Protein AF-0000000075462195 (afdb_homodimer)

Nearest PDB structures (foldseek):
  6z0c-assembly4_D  TM=3.743E-01  e=4.964E+00  Escherichia coli
  6z0c-assembly1_A  TM=3.167E-01  e=3.888E+00  Escherichia coli
  6z0c-assembly4_D  TM=3.744E-01  e=5.227E+00  Escherichia coli
  6z0c-assembly1_A  TM=3.168E-01  e=4.300E+00  Escherichia coli

pLDDT: mean 90.91, std 9.32, range [40.72, 98.69]

Sequence (386 aa):
MGKLLFECPVDMAYFCFFLIHVPVTLLIDIQALYPRSFTPRFIAKLPEIYVRMSQDPLIGGAMGYFGISGDYVWFKTFLILELCFQLPVFFIAMHGLLRDSKNIHVLLLVYAASTATTTLPCLAVVLGTPTTSPETISANLISVTSAQRWLLLVSYLPFFLIPFAMAIDMALRLADLVDTGIRAEADKVILRQMGKLLFECPVDMAYFCFFLIHVPVTLLIDIQALYPRSFTPRFIAKLPEIYVRMSQDPLIGGAMGYFGISGDYVWFKTFLILELCFQLPVFFIAMHGLLRDSKNIHVLLLVYAASTATTTLPCLAVVLGTPTTSPETISANLISVTSAQRWLLLVSYLPFFLIPFAMAIDMALRLADLVDTGIRAEADKVILRQ

Structure (mmCIF, N/CA/C/O backbone):
data_AF-0000000075462195-model_v1
#
loop_
_entity.id
_entity.type
_entity.pdbx_description
1 polymer 'EXPERA domain-containing protein'
#
loop_
_atom_site.group_PDB
_atom_site.id
_atom_site.type_symbol
_atom_site.label_atom_id
_atom_site.label_alt_id
_atom_site.label_comp_id
_atom_site.label_asym_id
_atom_site.label_entity_id
_atom_site.label_seq_id
_atom_site.pdbx_PDB_ins_code
_atom_site.Cartn_x
_atom_site.Cartn_y
_atom_site.Cartn_z
_atom_site.occupancy
_atom_site.B_iso_or_equiv
_atom_site.auth_seq_id
_atom_site.auth_comp_id
_atom_site.auth_asym_id
_atom_site.auth_atom_id
_atom_site.pdbx_PDB_model_num
ATOM 1 N N . MET A 1 1 ? 23.25 25 7.031 1 40.72 1 MET A N 1
ATOM 2 C CA . MET A 1 1 ? 22.016 24.359 6.566 1 40.72 1 MET A CA 1
ATOM 3 C C . MET A 1 1 ? 22 22.875 6.914 1 40.72 1 MET A C 1
ATOM 5 O O . MET A 1 1 ? 21 22.359 7.391 1 40.72 1 MET A O 1
ATOM 9 N N . GLY A 1 2 ? 23.312 22.156 6.703 1 49.56 2 GLY A N 1
ATOM 10 C CA . GLY A 1 2 ? 23.656 20.797 7.059 1 49.56 2 GLY A CA 1
ATOM 11 C C . GLY A 1 2 ? 23.641 20.547 8.555 1 49.56 2 GLY A C 1
ATOM 12 O O . GLY A 1 2 ? 23.422 19.422 9.008 1 49.56 2 GLY A O 1
ATOM 13 N N . LYS A 1 3 ? 23.781 21.547 9.148 1 56.09 3 LYS A N 1
ATOM 14 C CA . LYS A 1 3 ? 23.906 21.5 10.602 1 56.09 3 LYS A CA 1
ATOM 15 C C . LYS A 1 3 ? 22.594 21.109 11.266 1 56.09 3 LYS A C 1
ATOM 17 O O . LYS A 1 3 ? 22.578 20.328 12.219 1 56.09 3 LYS A O 1
ATOM 22 N N . LEU A 1 4 ? 21.531 21.484 10.609 1 64.56 4 LEU A N 1
ATOM 23 C CA . LEU A 1 4 ? 20.219 21.266 11.203 1 64.56 4 LEU A CA 1
ATOM 24 C C . LEU A 1 4 ? 19.812 19.797 11.109 1 64.56 4 LEU A C 1
ATOM 26 O O . LEU A 1 4 ? 19.266 19.25 12.062 1 64.56 4 LEU A O 1
ATOM 30 N N . LEU A 1 5 ? 20.359 19.109 10.141 1 72.06 5 LEU A N 1
ATOM 31 C CA . LEU A 1 5 ? 20.016 17.703 9.969 1 72.06 5 LEU A CA 1
ATOM 32 C C . LEU A 1 5 ? 20.719 16.844 11.016 1 72.06 5 LEU A C 1
ATOM 34 O O . LEU A 1 5 ? 20.141 15.906 11.555 1 72.06 5 LEU A O 1
ATOM 38 N N . PHE A 1 6 ? 21.922 17.297 11.219 1 73.5 6 PHE A N 1
ATOM 39 C CA . PHE A 1 6 ? 22.734 16.484 12.125 1 73.5 6 PHE A CA 1
ATOM 40 C C . PHE A 1 6 ? 22.312 16.703 13.57 1 73.5 6 PHE A C 1
ATOM 42 O O . PHE A 1 6 ? 22.672 15.922 14.453 1 73.5 6 PHE A O 1
ATOM 49 N N . GLU A 1 7 ? 21.516 17.688 13.742 1 79.12 7 GLU A N 1
ATOM 50 C CA . GLU A 1 7 ? 21.031 17.969 15.094 1 79.12 7 GLU A CA 1
ATOM 51 C C . GLU A 1 7 ? 19.859 17.078 15.461 1 79.12 7 GLU A C 1
ATOM 53 O O . GLU A 1 7 ? 19.547 16.891 16.641 1 79.12 7 GLU A O 1
ATOM 58 N N . CYS A 1 8 ? 19.234 16.516 14.5 1 86.81 8 CYS A N 1
ATOM 59 C CA . CYS A 1 8 ? 18.125 15.602 14.75 1 86.81 8 CYS A CA 1
ATOM 60 C C . CYS A 1 8 ? 18.453 14.203 14.242 1 86.81 8 CYS A C 1
ATOM 62 O O . CYS A 1 8 ? 18.297 13.922 13.055 1 86.81 8 CYS A O 1
ATOM 64 N N . PRO A 1 9 ? 18.859 13.336 15.047 1 90.94 9 PRO A N 1
ATOM 65 C CA . PRO A 1 9 ? 19.312 12 14.656 1 90.94 9 PRO A CA 1
ATOM 66 C C . PRO A 1 9 ? 18.266 11.227 13.867 1 90.94 9 PRO A C 1
ATOM 68 O O . PRO A 1 9 ? 18.594 10.43 12.984 1 90.94 9 PRO A O 1
ATOM 71 N N . VAL A 1 10 ? 17.078 11.398 14.219 1 94.31 10 VAL A N 1
ATOM 72 C CA . VAL A 1 10 ? 16 10.688 13.539 1 94.31 10 VAL A CA 1
ATOM 73 C C . VAL A 1 10 ? 15.922 11.141 12.078 1 94.31 10 VAL A C 1
ATOM 75 O O . VAL A 1 10 ? 15.82 10.312 11.172 1 94.31 10 VAL A O 1
ATOM 78 N N . ASP A 1 11 ? 15.984 12.469 11.844 1 94.81 11 ASP A N 1
ATOM 79 C CA . ASP A 1 11 ? 15.961 13 10.484 1 94.81 11 ASP A CA 1
ATOM 80 C C . ASP A 1 11 ? 17.188 12.555 9.703 1 94.81 11 ASP A C 1
ATOM 82 O O . ASP A 1 11 ? 17.125 12.328 8.492 1 94.81 11 ASP A O 1
ATOM 86 N N . MET A 1 12 ? 18.297 12.484 10.414 1 94.5 12 MET A N 1
ATOM 87 C CA . MET A 1 12 ? 19.516 11.984 9.773 1 94.5 12 MET A CA 1
ATOM 88 C C . MET A 1 12 ? 19.344 10.531 9.344 1 94.5 12 MET A C 1
ATOM 90 O O . MET A 1 12 ? 19.797 10.133 8.273 1 94.5 12 MET A O 1
ATOM 94 N N . ALA A 1 13 ? 18.703 9.758 10.203 1 95.5 13 ALA A N 1
ATOM 95 C CA . ALA A 1 13 ? 18.422 8.359 9.867 1 95.5 13 ALA A CA 1
ATOM 96 C C . ALA A 1 13 ? 17.547 8.258 8.625 1 95.5 13 ALA A C 1
ATOM 98 O O . ALA A 1 13 ? 17.781 7.418 7.758 1 95.5 13 ALA A O 1
ATOM 99 N N . TYR A 1 14 ? 16.531 9.102 8.578 1 97.12 14 TYR A N 1
ATOM 100 C CA . TYR A 1 14 ? 15.664 9.117 7.406 1 97.12 14 TYR A CA 1
ATOM 101 C C . TYR A 1 14 ? 16.453 9.477 6.152 1 97.12 14 TYR A C 1
ATOM 103 O O . TYR A 1 14 ? 16.281 8.852 5.105 1 97.12 14 TYR A O 1
ATOM 111 N N . PHE A 1 15 ? 17.312 10.484 6.301 1 96.06 15 PHE A N 1
ATOM 112 C CA . PHE A 1 15 ? 18.125 10.93 5.176 1 96.06 15 PHE A CA 1
ATOM 113 C C . PHE A 1 15 ? 19 9.789 4.664 1 96.06 15 PHE A C 1
ATOM 115 O O . PHE A 1 15 ? 19.047 9.523 3.461 1 96.06 15 PHE A O 1
ATOM 122 N N . CYS A 1 16 ? 19.656 9.117 5.535 1 96.19 16 CYS A N 1
ATOM 123 C CA . CYS A 1 16 ? 20.516 8 5.168 1 96.19 16 CYS A CA 1
ATOM 124 C C . CYS A 1 16 ? 19.719 6.879 4.52 1 96.19 16 CYS A C 1
ATOM 126 O O . CYS A 1 16 ? 20.188 6.242 3.576 1 96.19 16 CYS A O 1
ATOM 128 N N . PHE A 1 17 ? 18.594 6.664 5.047 1 97.56 17 PHE A N 1
ATOM 129 C CA . PHE A 1 17 ? 17.719 5.645 4.492 1 97.56 17 PHE A CA 1
ATOM 130 C C . PHE A 1 17 ? 17.391 5.945 3.033 1 97.56 17 PHE A C 1
ATOM 132 O O . PHE A 1 17 ? 17.484 5.062 2.176 1 97.56 17 PHE A O 1
ATOM 139 N N . PHE A 1 18 ? 16.969 7.188 2.75 1 97.62 18 PHE A N 1
ATOM 140 C CA . PHE A 1 18 ? 16.641 7.57 1.382 1 97.62 18 PHE A CA 1
ATOM 141 C C . PHE A 1 18 ? 17.875 7.473 0.486 1 97.62 18 PHE A C 1
ATOM 143 O O . PHE A 1 18 ? 17.781 7.004 -0.651 1 97.62 18 PHE A O 1
ATOM 150 N N . LEU A 1 19 ? 18.984 7.879 1.027 1 96.56 19 LEU A N 1
ATOM 151 C CA . LEU A 1 19 ? 20.234 7.871 0.26 1 96.56 19 LEU A CA 1
ATOM 152 C C . LEU A 1 19 ? 20.609 6.453 -0.148 1 96.56 19 LEU A C 1
ATOM 154 O O . LEU A 1 19 ? 20.984 6.211 -1.299 1 96.56 19 LEU A O 1
ATOM 158 N N . ILE A 1 20 ? 20.453 5.531 0.736 1 95.06 20 ILE A N 1
ATOM 159 C CA . ILE A 1 20 ? 20.859 4.148 0.489 1 95.06 20 ILE A CA 1
ATOM 160 C C . ILE A 1 20 ? 19.828 3.479 -0.426 1 95.06 20 ILE A C 1
ATOM 162 O O . ILE A 1 20 ? 20.188 2.615 -1.233 1 95.06 20 ILE A O 1
ATOM 166 N N . HIS A 1 21 ? 18.656 3.908 -0.332 1 95.94 21 HIS A N 1
ATOM 167 C CA . HIS A 1 21 ? 17.562 3.295 -1.091 1 95.94 21 HIS A CA 1
ATOM 168 C C . HIS A 1 21 ? 17.672 3.633 -2.574 1 95.94 21 HIS A C 1
ATOM 170 O O . HIS A 1 21 ? 17.25 2.854 -3.426 1 95.94 21 HIS A O 1
ATOM 176 N N . VAL A 1 22 ? 18.266 4.742 -2.93 1 96.19 22 VAL A N 1
ATOM 177 C CA . VAL A 1 22 ? 18.328 5.219 -4.305 1 96.19 22 VAL A CA 1
ATOM 178 C C . VAL A 1 22 ? 19.094 4.215 -5.168 1 96.19 22 VAL A C 1
ATOM 180 O O . VAL A 1 22 ? 18.578 3.727 -6.172 1 96.19 22 VAL A O 1
ATOM 183 N N . PRO A 1 23 ? 20.312 3.787 -4.828 1 94.12 23 PRO A N 1
ATOM 184 C CA . PRO A 1 23 ? 21.031 2.832 -5.684 1 94.12 23 PRO A CA 1
ATOM 185 C C . PRO A 1 23 ? 20.344 1.462 -5.723 1 94.12 23 PRO A C 1
ATOM 187 O O . PRO A 1 23 ? 20.375 0.788 -6.754 1 94.12 23 PRO A O 1
ATOM 190 N N . VAL A 1 24 ? 19.797 1.038 -4.641 1 92.75 24 VAL A N 1
ATOM 191 C CA . VAL A 1 24 ? 19.094 -0.243 -4.609 1 92.75 24 VAL A CA 1
ATOM 192 C C . VAL A 1 24 ? 17.938 -0.222 -5.598 1 92.75 24 VAL A C 1
ATOM 194 O O . VAL A 1 24 ? 17.75 -1.166 -6.371 1 92.75 24 VAL A O 1
ATOM 197 N N . THR A 1 25 ? 17.156 0.865 -5.555 1 94.62 25 THR A N 1
ATOM 198 C CA . THR A 1 25 ? 16.031 1.033 -6.461 1 94.62 25 THR A CA 1
ATOM 199 C C . THR A 1 25 ? 16.5 1.059 -7.91 1 94.62 25 THR A C 1
ATOM 201 O O . THR A 1 25 ? 15.969 0.338 -8.758 1 94.62 25 THR A O 1
ATOM 204 N N . LEU A 1 26 ? 17.594 1.722 -8.234 1 92.75 26 LEU A N 1
ATOM 205 C CA . LEU A 1 26 ? 18.047 1.943 -9.602 1 92.75 26 LEU A CA 1
ATOM 206 C C . LEU A 1 26 ? 18.781 0.718 -10.141 1 92.75 26 LEU A C 1
ATOM 208 O O . LEU A 1 26 ? 18.656 0.384 -11.32 1 92.75 26 LEU A O 1
ATOM 212 N N . LEU A 1 27 ? 19.453 0.002 -9.242 1 91.31 27 LEU A N 1
ATOM 213 C CA . LEU A 1 27 ? 20.359 -1.037 -9.719 1 91.31 27 LEU A CA 1
ATOM 214 C C . LEU A 1 27 ? 19.719 -2.414 -9.617 1 91.31 27 LEU A C 1
ATOM 216 O O . LEU A 1 27 ? 20.141 -3.357 -10.289 1 91.31 27 LEU A O 1
ATOM 220 N N . ILE A 1 28 ? 18.688 -2.561 -8.812 1 91.81 28 ILE A N 1
ATOM 221 C CA . ILE A 1 28 ? 18.125 -3.889 -8.586 1 91.81 28 ILE A CA 1
ATOM 222 C C . ILE A 1 28 ? 16.625 -3.877 -8.891 1 91.81 28 ILE A C 1
ATOM 224 O O . ILE A 1 28 ? 16.172 -4.504 -9.852 1 91.81 28 ILE A O 1
ATOM 228 N N . ASP A 1 29 ? 15.883 -3.006 -8.211 1 92.25 29 ASP A N 1
ATOM 229 C CA . ASP A 1 29 ? 14.43 -3.111 -8.219 1 92.25 29 ASP A CA 1
ATOM 230 C C . ASP A 1 29 ? 13.859 -2.795 -9.594 1 92.25 29 ASP A C 1
ATOM 232 O O . ASP A 1 29 ? 13.07 -3.568 -10.141 1 92.25 29 ASP A O 1
ATOM 236 N N . ILE A 1 30 ? 14.258 -1.728 -10.125 1 89.69 30 ILE A N 1
ATOM 237 C CA . ILE A 1 30 ? 13.57 -1.232 -11.32 1 89.69 30 ILE A CA 1
ATOM 238 C C . ILE A 1 30 ? 14.016 -2.029 -12.539 1 89.69 30 ILE A C 1
ATOM 240 O O . ILE A 1 30 ? 13.398 -1.945 -13.602 1 89.69 30 ILE A O 1
ATOM 244 N N . GLN A 1 31 ? 15.094 -2.852 -12.461 1 89.81 31 GLN A N 1
ATOM 245 C CA . GLN A 1 31 ? 15.547 -3.666 -13.586 1 89.81 31 GLN A CA 1
ATOM 246 C C . GLN A 1 31 ? 14.523 -4.746 -13.93 1 89.81 31 GLN A C 1
ATOM 248 O O . GLN A 1 31 ? 14.555 -5.312 -15.023 1 89.81 31 GLN A O 1
ATOM 253 N N . ALA A 1 32 ? 13.688 -5 -13.039 1 86.94 32 ALA A N 1
ATOM 254 C CA . ALA A 1 32 ? 12.625 -5.973 -13.312 1 86.94 32 ALA A CA 1
ATOM 255 C C . ALA A 1 32 ? 11.586 -5.398 -14.266 1 86.94 32 ALA A C 1
ATOM 257 O O . ALA A 1 32 ? 10.758 -6.137 -14.805 1 86.94 32 ALA A O 1
ATOM 258 N N . LEU A 1 33 ? 11.562 -4.09 -14.523 1 87.75 33 LEU A N 1
ATOM 259 C CA . LEU A 1 33 ? 10.555 -3.424 -15.344 1 87.75 33 LEU A CA 1
ATOM 260 C C . LEU A 1 33 ? 11.023 -3.297 -16.781 1 87.75 33 LEU A C 1
ATOM 262 O O . LEU A 1 33 ? 10.219 -3.082 -17.688 1 87.75 33 LEU A O 1
ATOM 266 N N . TYR A 1 34 ? 12.234 -3.314 -17.094 1 79.94 34 TYR A N 1
ATOM 267 C CA . TYR A 1 34 ? 12.695 -3.059 -18.453 1 79.94 34 TYR A CA 1
ATOM 268 C C . TYR A 1 34 ? 13.484 -4.242 -19 1 79.94 34 TYR A C 1
ATOM 270 O O . TYR A 1 34 ? 14.016 -5.047 -18.234 1 79.94 34 TYR A O 1
ATOM 278 N N . PRO A 1 35 ? 13.43 -4.266 -20.297 1 74.44 35 PRO A N 1
ATOM 279 C CA . PRO A 1 35 ? 14.188 -5.344 -20.938 1 74.44 35 PRO A CA 1
ATOM 280 C C . PRO A 1 35 ? 15.688 -5.238 -20.672 1 74.44 35 PRO A C 1
ATOM 282 O O . PRO A 1 35 ? 16.234 -4.133 -20.609 1 74.44 35 PRO A O 1
ATOM 285 N N . ARG A 1 36 ? 16.219 -6.27 -20.406 1 72 36 ARG A N 1
ATOM 286 C CA . ARG A 1 36 ? 17.641 -6.406 -20.094 1 72 36 ARG A CA 1
ATOM 287 C C . ARG A 1 36 ? 18.516 -5.766 -21.172 1 72 36 ARG A C 1
ATOM 289 O O . ARG A 1 36 ? 19.625 -5.316 -20.891 1 72 36 ARG A O 1
ATOM 296 N N . SER A 1 37 ? 18.031 -5.641 -22.266 1 72.5 37 SER A N 1
ATOM 297 C CA . SER A 1 37 ? 18.828 -5.125 -23.375 1 72.5 37 SER A CA 1
ATOM 298 C C . SER A 1 37 ? 19.172 -3.652 -23.172 1 72.5 37 SER A C 1
ATOM 300 O O . SER A 1 37 ? 20.156 -3.156 -23.734 1 72.5 37 SER A O 1
ATOM 302 N N . PHE A 1 38 ? 18.453 -2.986 -22.344 1 75.12 38 PHE A N 1
ATOM 303 C CA . PHE A 1 38 ? 18.672 -1.554 -22.172 1 75.12 38 PHE A CA 1
ATOM 304 C C . PHE A 1 38 ? 19.656 -1.288 -21.031 1 75.12 38 PHE A C 1
ATOM 306 O O . PHE A 1 38 ? 20.031 -0.14 -20.797 1 75.12 38 PHE A O 1
ATOM 313 N N . THR A 1 39 ? 20.078 -2.436 -20.438 1 74.19 39 THR A N 1
ATOM 314 C CA . THR A 1 39 ? 20.938 -2.264 -19.281 1 74.19 39 THR A CA 1
ATOM 315 C C . THR A 1 39 ? 22.328 -2.807 -19.562 1 74.19 39 THR A C 1
ATOM 317 O O . THR A 1 39 ? 22.484 -3.92 -20.062 1 74.19 39 THR A O 1
ATOM 320 N N . PRO A 1 40 ? 23.359 -1.9 -19.281 1 82.75 40 PRO A N 1
ATOM 321 C CA . PRO A 1 40 ? 24.719 -2.434 -19.391 1 82.75 40 PRO A CA 1
ATOM 322 C C . PRO A 1 40 ? 24.906 -3.748 -18.641 1 82.75 40 PRO A C 1
ATOM 324 O O . PRO A 1 40 ? 24.297 -3.949 -17.578 1 82.75 40 PRO A O 1
ATOM 327 N N . ARG A 1 41 ? 25.703 -4.512 -19.188 1 83.12 41 ARG A N 1
ATOM 328 C CA . ARG A 1 41 ? 25.906 -5.871 -18.703 1 83.12 41 ARG A CA 1
ATOM 329 C C . ARG A 1 41 ? 26.25 -5.867 -17.219 1 83.12 41 ARG A C 1
ATOM 331 O O . ARG A 1 41 ? 25.75 -6.691 -16.453 1 83.12 41 ARG A O 1
ATOM 338 N N . PHE A 1 42 ? 27.141 -4.969 -16.875 1 85.19 42 PHE A N 1
ATOM 339 C CA . PHE A 1 42 ? 27.609 -4.941 -15.484 1 85.19 42 PHE A CA 1
ATOM 340 C C . PHE A 1 42 ? 26.453 -4.652 -14.531 1 85.19 42 PHE A C 1
ATOM 342 O O . PHE A 1 42 ? 26.391 -5.223 -13.445 1 85.19 42 PHE A O 1
ATOM 349 N N . ILE A 1 43 ? 25.547 -3.9 -14.93 1 85.88 43 ILE A N 1
ATOM 350 C CA . ILE A 1 43 ? 24.406 -3.541 -14.102 1 85.88 43 ILE A CA 1
ATOM 351 C C . ILE A 1 43 ? 23.344 -4.645 -14.164 1 85.88 43 ILE A C 1
ATOM 353 O O . ILE A 1 43 ? 22.703 -4.957 -13.156 1 85.88 43 ILE A O 1
ATOM 357 N N . ALA A 1 44 ? 23.297 -5.266 -15.25 1 86.44 44 ALA A N 1
ATOM 358 C CA . ALA A 1 44 ? 22.297 -6.312 -15.477 1 86.44 44 ALA A CA 1
ATOM 359 C C . ALA A 1 44 ? 22.609 -7.547 -14.641 1 86.44 44 ALA A C 1
ATOM 361 O O . ALA A 1 44 ? 21.719 -8.336 -14.328 1 86.44 44 ALA A O 1
ATOM 362 N N . LYS A 1 45 ? 23.828 -7.703 -14.195 1 89.88 45 LYS A N 1
ATOM 363 C CA . LYS A 1 45 ? 24.25 -8.883 -13.445 1 89.88 45 LYS A CA 1
ATOM 364 C C . LYS A 1 45 ? 23.922 -8.75 -11.969 1 89.88 45 LYS A C 1
ATOM 366 O O . LYS A 1 45 ? 23.859 -9.75 -11.242 1 89.88 45 LYS A O 1
ATOM 371 N N . LEU A 1 46 ? 23.672 -7.605 -11.578 1 90.56 46 LEU A N 1
ATOM 372 C CA . LEU A 1 46 ? 23.484 -7.367 -10.148 1 90.56 46 LEU A CA 1
ATOM 373 C C . LEU A 1 46 ? 22.25 -8.094 -9.633 1 90.56 46 LEU A C 1
ATOM 375 O O . LEU A 1 46 ? 22.344 -8.836 -8.648 1 90.56 46 LEU A O 1
ATOM 379 N N . PRO A 1 47 ? 21.109 -7.918 -10.273 1 91.19 47 PRO A N 1
ATOM 380 C CA . PRO A 1 47 ? 19.953 -8.68 -9.797 1 91.19 47 PRO A CA 1
ATOM 381 C C . PRO A 1 47 ? 20.141 -10.188 -9.914 1 91.19 47 PRO A C 1
ATOM 383 O O . PRO A 1 47 ? 19.625 -10.953 -9.102 1 91.19 47 PRO A O 1
ATOM 386 N N . GLU A 1 48 ? 20.859 -10.578 -10.898 1 91 48 GLU A N 1
ATOM 387 C CA . GLU A 1 48 ? 21.141 -12 -11.07 1 91 48 GLU A CA 1
ATOM 388 C C . GLU A 1 48 ? 21.938 -12.547 -9.891 1 91 48 GLU A C 1
ATOM 390 O O . GLU A 1 48 ? 21.625 -13.609 -9.352 1 91 48 GLU A O 1
ATOM 395 N N . ILE A 1 49 ? 23 -11.844 -9.57 1 93 49 ILE A N 1
ATOM 396 C CA . ILE A 1 49 ? 23.844 -12.234 -8.445 1 93 49 ILE A CA 1
ATOM 397 C C . ILE A 1 49 ? 23.016 -12.227 -7.156 1 93 49 ILE A C 1
ATOM 399 O O . ILE A 1 49 ? 23.109 -13.156 -6.352 1 93 49 ILE A O 1
ATOM 403 N N . TYR A 1 50 ? 22.234 -11.219 -7.012 1 93.25 50 TYR A N 1
ATOM 404 C CA . TYR A 1 50 ? 21.391 -11.078 -5.832 1 93.25 50 TYR A CA 1
ATOM 405 C C . TYR A 1 50 ? 20.422 -12.258 -5.711 1 93.25 50 TYR A C 1
ATOM 407 O O . TYR A 1 50 ? 20.281 -12.844 -4.637 1 93.25 50 TYR A O 1
ATOM 415 N N . VAL A 1 51 ? 19.797 -12.641 -6.773 1 94 51 VAL A N 1
ATOM 416 C CA . VAL A 1 51 ? 18.797 -13.703 -6.758 1 94 51 VAL A CA 1
ATOM 417 C C . VAL A 1 51 ? 19.484 -15.055 -6.566 1 94 51 VAL A C 1
ATOM 419 O O . VAL A 1 51 ? 18.953 -15.938 -5.895 1 94 51 VAL A O 1
ATOM 422 N N . ARG A 1 52 ? 20.625 -15.195 -7.133 1 92.62 52 ARG A N 1
ATOM 423 C CA . ARG A 1 52 ? 21.375 -16.438 -6.953 1 92.62 52 ARG A CA 1
ATOM 424 C C . ARG A 1 52 ? 21.75 -16.641 -5.488 1 92.62 52 ARG A C 1
ATOM 426 O O . ARG A 1 52 ? 21.703 -17.766 -4.98 1 92.62 52 ARG A O 1
ATOM 433 N N . MET A 1 53 ? 22.031 -15.539 -4.879 1 94.06 53 MET A N 1
ATOM 434 C CA . MET A 1 53 ? 22.453 -15.594 -3.482 1 94.06 53 MET A CA 1
ATOM 435 C C . MET A 1 53 ? 21.25 -15.75 -2.559 1 94.06 53 MET A C 1
ATOM 437 O O . MET A 1 53 ? 21.297 -16.516 -1.592 1 94.06 53 MET A O 1
ATOM 441 N N . SER A 1 54 ? 20.188 -15.172 -2.863 1 94.75 54 SER A N 1
ATOM 442 C CA . SER A 1 54 ? 19.078 -15.047 -1.921 1 94.75 54 SER A CA 1
ATOM 443 C C . SER A 1 54 ? 17.922 -15.961 -2.307 1 94.75 54 SER A C 1
ATOM 445 O O . SER A 1 54 ? 17.062 -16.266 -1.479 1 94.75 54 SER A O 1
ATOM 447 N N . GLN A 1 55 ? 17.844 -16.359 -3.607 1 94.81 55 GLN A N 1
ATOM 448 C CA . GLN A 1 55 ? 16.688 -17.062 -4.145 1 94.81 55 GLN A CA 1
ATOM 449 C C . GLN A 1 55 ? 15.398 -16.266 -3.875 1 94.81 55 GLN A C 1
ATOM 451 O O . GLN A 1 55 ? 14.375 -16.844 -3.514 1 94.81 55 GLN A O 1
ATOM 456 N N . ASP A 1 56 ? 15.523 -14.977 -3.961 1 95.5 56 ASP A N 1
ATOM 457 C CA . ASP A 1 56 ? 14.391 -14.086 -3.736 1 95.5 56 ASP A CA 1
ATOM 458 C C . ASP A 1 56 ? 13.219 -14.445 -4.648 1 95.5 56 ASP A C 1
ATOM 460 O O . ASP A 1 56 ? 13.305 -14.312 -5.867 1 95.5 56 ASP A O 1
ATOM 464 N N . PRO A 1 57 ? 12.141 -14.859 -4.051 1 93.69 57 PRO A N 1
ATOM 465 C CA . PRO A 1 57 ? 11.031 -15.305 -4.891 1 93.69 57 PRO A CA 1
ATOM 466 C C . PRO A 1 57 ? 10.367 -14.156 -5.645 1 93.69 57 PRO A C 1
ATOM 468 O O . PRO A 1 57 ? 9.766 -14.367 -6.703 1 93.69 57 PRO A O 1
ATOM 471 N N . LEU A 1 58 ? 10.469 -12.945 -5.125 1 94.5 58 LEU A N 1
ATOM 472 C CA . LEU A 1 58 ? 9.797 -11.805 -5.734 1 94.5 58 LEU A CA 1
ATOM 473 C C . LEU A 1 58 ? 10.617 -11.25 -6.898 1 94.5 58 LEU A C 1
ATOM 475 O O . LEU A 1 58 ? 10.141 -11.211 -8.039 1 94.5 58 LEU A O 1
ATOM 479 N N . ILE A 1 59 ? 11.844 -10.906 -6.625 1 93.31 59 ILE A N 1
ATOM 480 C CA . ILE A 1 59 ? 12.695 -10.336 -7.66 1 93.31 59 ILE A CA 1
ATOM 481 C C . ILE A 1 59 ? 12.969 -11.383 -8.742 1 93.31 59 ILE A C 1
ATOM 483 O O . ILE A 1 59 ? 12.898 -11.078 -9.938 1 93.31 59 ILE A O 1
ATOM 487 N N . GLY A 1 60 ? 13.258 -12.617 -8.289 1 92.31 60 GLY A N 1
ATOM 488 C CA . GLY A 1 60 ? 13.469 -13.688 -9.25 1 92.31 60 GLY A CA 1
ATOM 489 C C . GLY A 1 60 ? 12.242 -13.961 -10.109 1 92.31 60 GLY A C 1
ATOM 490 O O . GLY A 1 60 ? 12.367 -14.188 -11.312 1 92.31 60 GLY A O 1
ATOM 491 N N . GLY A 1 61 ? 11.125 -13.938 -9.477 1 90.25 61 GLY A N 1
ATOM 492 C CA . GLY A 1 61 ? 9.891 -14.125 -10.219 1 90.25 61 GLY A CA 1
ATOM 493 C C . GLY A 1 61 ? 9.586 -12.992 -11.18 1 90.25 61 GLY A C 1
ATOM 494 O O . GLY A 1 61 ? 9.234 -13.234 -12.336 1 90.25 61 GLY A O 1
ATOM 495 N N . ALA A 1 62 ? 9.703 -11.812 -10.727 1 90.06 62 ALA A N 1
ATOM 496 C CA . ALA A 1 62 ? 9.414 -10.633 -11.547 1 90.06 62 ALA A CA 1
ATOM 497 C C . ALA A 1 62 ? 10.352 -10.562 -12.75 1 90.06 62 ALA A C 1
ATOM 499 O O . ALA A 1 62 ? 9.977 -10.039 -13.805 1 90.06 62 ALA A O 1
ATOM 500 N N . MET A 1 63 ? 11.523 -11.141 -12.594 1 88.75 63 MET A N 1
ATOM 501 C CA . MET A 1 63 ? 12.516 -11.094 -13.656 1 88.75 63 MET A CA 1
ATOM 502 C C . MET A 1 63 ? 12.398 -12.312 -14.57 1 88.75 63 MET A C 1
ATOM 504 O O . MET A 1 63 ? 13.117 -12.414 -15.57 1 88.75 63 MET A O 1
ATOM 508 N N . GLY A 1 64 ? 11.547 -13.305 -14.148 1 85.81 64 GLY A N 1
ATOM 509 C CA . GLY A 1 64 ? 11.312 -14.469 -14.984 1 85.81 64 GLY A CA 1
ATOM 510 C C . GLY A 1 64 ? 12.297 -15.594 -14.734 1 85.81 64 GLY A C 1
ATOM 511 O O . GLY A 1 64 ? 12.43 -16.5 -15.547 1 85.81 64 GLY A O 1
ATOM 512 N N . TYR A 1 65 ? 12.938 -15.523 -13.586 1 83.5 65 TYR A N 1
ATOM 513 C CA . TYR A 1 65 ? 13.898 -16.578 -13.289 1 83.5 65 TYR A CA 1
ATOM 514 C C . TYR A 1 65 ? 13.195 -17.828 -12.781 1 83.5 65 TYR A C 1
ATOM 516 O O . TYR A 1 65 ? 13.758 -18.922 -12.836 1 83.5 65 TYR A O 1
ATOM 524 N N . PHE A 1 66 ? 12.016 -17.781 -12.062 1 78.25 66 PHE A N 1
ATOM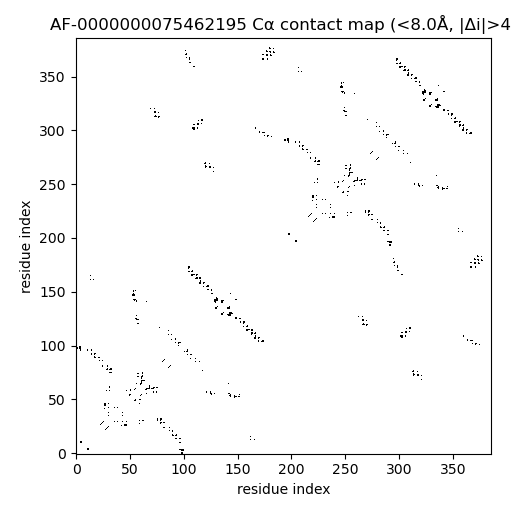 525 C CA . PHE A 1 66 ? 11.367 -18.906 -11.398 1 78.25 66 PHE A CA 1
ATOM 526 C C . PHE A 1 66 ? 10.031 -19.219 -12.055 1 78.25 66 PHE A C 1
ATOM 528 O O . PHE A 1 66 ? 9.234 -20 -11.516 1 78.25 66 PHE A O 1
ATOM 535 N N . GLY A 1 67 ? 9.664 -18.812 -13.109 1 64.62 67 GLY A N 1
ATOM 536 C CA . GLY A 1 67 ? 8.359 -19.156 -13.656 1 64.62 67 GLY A CA 1
ATOM 537 C C . GLY A 1 67 ? 7.762 -18.078 -14.531 1 64.62 67 GLY A C 1
ATOM 538 O O . GLY A 1 67 ? 8.492 -17.281 -15.125 1 64.62 67 GLY A O 1
ATOM 539 N N . ILE A 1 68 ? 6.422 -18.25 -14.43 1 62.12 68 ILE A N 1
ATOM 540 C CA . ILE A 1 68 ? 5.676 -17.359 -15.312 1 62.12 68 ILE A CA 1
ATOM 541 C C . ILE A 1 68 ? 5.621 -15.961 -14.711 1 62.12 68 ILE A C 1
ATOM 543 O O . ILE A 1 68 ? 5.105 -15.766 -13.609 1 62.12 68 ILE A O 1
ATOM 547 N N . SER A 1 69 ? 6.039 -15.109 -15.344 1 63.88 69 SER A N 1
ATOM 548 C CA . SER A 1 69 ? 6.16 -13.711 -14.953 1 63.88 69 SER A CA 1
ATOM 549 C C . SER A 1 69 ? 4.789 -13.086 -14.695 1 63.88 69 SER A C 1
ATOM 551 O O . SER A 1 69 ? 4.656 -12.195 -13.859 1 63.88 69 SER A O 1
ATOM 553 N N . GLY A 1 70 ? 3.799 -13.672 -15.242 1 68.56 70 GLY A N 1
ATOM 554 C CA . GLY A 1 70 ? 2.455 -13.133 -15.117 1 68.56 70 GLY A CA 1
ATOM 555 C C . GLY A 1 70 ? 1.914 -13.195 -13.703 1 68.56 70 GLY A C 1
ATOM 556 O O . GLY A 1 70 ? 1.059 -12.398 -13.32 1 68.56 70 GLY A O 1
ATOM 557 N N . ASP A 1 71 ? 2.484 -13.969 -12.906 1 79.19 71 ASP A N 1
ATOM 558 C CA . ASP A 1 71 ? 2.02 -14.172 -11.531 1 79.19 71 ASP A CA 1
ATOM 559 C C . ASP A 1 71 ? 2.502 -13.047 -10.617 1 79.19 71 ASP A C 1
ATOM 561 O O . ASP A 1 71 ? 1.998 -12.883 -9.508 1 79.19 71 ASP A O 1
ATOM 565 N N . TYR A 1 72 ? 3.34 -12.242 -11.219 1 90 72 TYR A N 1
ATOM 566 C CA . TYR A 1 72 ? 3.961 -11.242 -10.359 1 90 72 TYR A CA 1
ATOM 567 C C . TYR A 1 72 ? 3.559 -9.836 -10.781 1 90 72 TYR A C 1
ATOM 569 O O . TYR A 1 72 ? 4.301 -8.875 -10.562 1 90 72 TYR A O 1
ATOM 577 N N . VAL A 1 73 ? 2.371 -9.781 -11.414 1 92.25 73 VAL A N 1
ATOM 578 C CA . VAL A 1 73 ? 1.874 -8.484 -11.859 1 92.25 73 VAL A CA 1
ATOM 579 C C . VAL A 1 73 ? 1.67 -7.566 -10.648 1 92.25 73 VAL A C 1
ATOM 581 O O . VAL A 1 73 ? 1.954 -6.367 -10.719 1 92.25 73 VAL A O 1
ATOM 584 N N . TRP A 1 74 ? 1.179 -8.133 -9.586 1 94.94 74 TRP A N 1
ATOM 585 C CA . TRP A 1 74 ? 0.967 -7.352 -8.375 1 94.94 74 TRP A CA 1
ATOM 586 C C . TRP A 1 74 ? 2.277 -6.754 -7.875 1 94.94 74 TRP A C 1
ATOM 588 O O . TRP A 1 74 ? 2.33 -5.574 -7.512 1 94.94 74 TRP A O 1
ATOM 598 N N . PHE A 1 75 ? 3.363 -7.504 -7.926 1 95.75 75 PHE A N 1
ATOM 599 C CA . PHE A 1 75 ? 4.66 -7.035 -7.461 1 95.75 75 PHE A CA 1
ATOM 600 C C . PHE A 1 75 ? 5.246 -6.012 -8.43 1 95.75 75 PHE A C 1
ATOM 602 O O . PHE A 1 75 ? 5.844 -5.02 -8.008 1 95.75 75 PHE A O 1
ATOM 609 N N . LYS A 1 76 ? 5.098 -6.227 -9.672 1 94.62 76 LYS A N 1
ATOM 610 C CA . LYS A 1 76 ? 5.574 -5.281 -10.68 1 94.62 76 LYS A CA 1
ATOM 611 C C . LYS A 1 76 ? 4.898 -3.924 -10.523 1 94.62 76 LYS A C 1
ATOM 613 O O . LYS A 1 76 ? 5.508 -2.887 -10.797 1 94.62 76 LYS A O 1
ATOM 618 N N . THR A 1 77 ? 3.684 -3.943 -10.055 1 96.31 77 THR A N 1
ATOM 619 C CA . THR A 1 77 ? 2.984 -2.691 -9.789 1 96.31 77 THR A CA 1
ATOM 620 C C . THR A 1 77 ? 3.699 -1.895 -8.703 1 96.31 77 THR A C 1
ATOM 622 O O . THR A 1 77 ? 3.783 -0.667 -8.781 1 96.31 77 THR A O 1
ATOM 625 N N . PHE A 1 78 ? 4.191 -2.574 -7.715 1 97.31 78 PHE A N 1
ATOM 626 C CA . PHE A 1 78 ? 4.938 -1.91 -6.656 1 97.31 78 PHE A CA 1
ATOM 627 C C . PHE A 1 78 ? 6.234 -1.322 -7.191 1 97.31 78 PHE A C 1
ATOM 629 O O . PHE A 1 78 ? 6.656 -0.241 -6.773 1 97.31 78 PHE A O 1
ATOM 636 N N . LEU A 1 79 ? 6.832 -2.066 -8.117 1 96.38 79 LEU A N 1
ATOM 637 C CA . LEU A 1 79 ? 8.07 -1.575 -8.711 1 96.38 79 LEU A CA 1
ATOM 638 C C . LEU A 1 79 ? 7.812 -0.331 -9.555 1 96.38 79 LEU A C 1
ATOM 640 O O . LEU A 1 79 ? 8.625 0.595 -9.57 1 96.38 79 LEU A O 1
ATOM 644 N N . ILE A 1 80 ? 6.742 -0.263 -10.195 1 96.5 80 ILE A N 1
ATOM 645 C CA . ILE A 1 80 ? 6.352 0.916 -10.961 1 96.5 80 ILE A CA 1
ATOM 646 C C . ILE A 1 80 ? 6.098 2.086 -10.016 1 96.5 80 ILE A C 1
ATOM 648 O O . ILE A 1 80 ? 6.523 3.211 -10.281 1 96.5 80 ILE A O 1
ATOM 652 N N . LEU A 1 81 ? 5.387 1.777 -8.953 1 97.12 81 LEU A N 1
ATOM 653 C CA . LEU A 1 81 ? 5.145 2.803 -7.941 1 97.12 81 LEU A CA 1
ATOM 654 C C . LEU A 1 81 ? 6.457 3.334 -7.379 1 97.12 81 LEU A C 1
ATOM 656 O O . LEU A 1 81 ? 6.582 4.527 -7.102 1 97.12 81 LEU A O 1
ATOM 660 N N . GLU A 1 82 ? 7.383 2.432 -7.176 1 96.88 82 GLU A N 1
ATOM 661 C CA . GLU A 1 82 ? 8.711 2.83 -6.707 1 96.88 82 GLU A CA 1
ATOM 662 C C . GLU A 1 82 ? 9.391 3.76 -7.707 1 96.88 82 GLU A C 1
ATOM 664 O O . GLU A 1 82 ? 9.938 4.797 -7.324 1 96.88 82 GLU A O 1
ATOM 669 N N . LEU A 1 83 ? 9.297 3.439 -8.891 1 95.94 83 LEU A N 1
ATOM 670 C CA . LEU A 1 83 ? 9.953 4.211 -9.945 1 95.94 83 LEU A CA 1
ATOM 671 C C . LEU A 1 83 ? 9.273 5.566 -10.117 1 95.94 83 LEU A C 1
ATOM 673 O O . LEU A 1 83 ? 9.945 6.598 -10.195 1 95.94 83 LEU A O 1
ATOM 677 N N . CYS A 1 84 ? 7.973 5.656 -10.117 1 96.44 84 CYS A N 1
ATOM 678 C CA . CYS A 1 84 ? 7.223 6.848 -10.508 1 96.44 84 CYS A CA 1
ATOM 679 C C . CYS A 1 84 ? 6.938 7.73 -9.297 1 96.44 84 CYS A C 1
ATOM 681 O O . CYS A 1 84 ? 6.742 8.938 -9.445 1 96.44 84 CYS A O 1
ATOM 683 N N . PHE A 1 85 ? 6.918 7.137 -8.18 1 97.94 85 PHE A N 1
ATOM 684 C CA . PHE A 1 85 ? 6.523 7.902 -7.004 1 97.94 85 PHE A CA 1
ATOM 685 C C . PHE A 1 85 ? 7.633 7.898 -5.957 1 97.94 85 PHE A C 1
ATOM 687 O O . PHE A 1 85 ? 8.148 8.961 -5.594 1 97.94 85 PHE A O 1
ATOM 694 N N . GLN A 1 86 ? 8.094 6.734 -5.512 1 97.75 86 GLN A N 1
ATOM 695 C CA . GLN A 1 86 ? 9.023 6.656 -4.387 1 97.75 86 GLN A CA 1
ATOM 696 C C . GLN A 1 86 ? 10.375 7.273 -4.746 1 97.75 86 GLN A C 1
ATOM 698 O O . GLN A 1 86 ? 10.93 8.055 -3.971 1 97.75 86 GLN A O 1
ATOM 703 N N . LEU A 1 87 ? 10.859 6.984 -5.902 1 97.44 87 LEU A N 1
ATOM 704 C CA . LEU A 1 87 ? 12.188 7.453 -6.293 1 97.44 87 LEU A CA 1
ATOM 705 C C . LEU A 1 87 ? 12.227 8.977 -6.348 1 97.44 87 LEU A C 1
ATOM 707 O O . LEU A 1 87 ? 13.102 9.602 -5.734 1 97.44 87 LEU A O 1
ATOM 711 N N . PRO A 1 88 ? 11.32 9.656 -7.023 1 97.88 88 PRO A N 1
ATOM 712 C CA . PRO A 1 88 ? 11.289 11.125 -6.969 1 97.88 88 PRO A CA 1
ATOM 713 C C . PRO A 1 88 ? 11.195 11.656 -5.539 1 97.88 88 PRO A C 1
ATOM 715 O O . PRO A 1 88 ? 11.844 12.648 -5.203 1 97.88 88 PRO A O 1
ATOM 718 N N . VAL A 1 89 ? 10.438 11.008 -4.73 1 98.06 89 VAL A N 1
ATOM 719 C CA . VAL A 1 89 ? 10.234 11.461 -3.357 1 98.06 89 VAL A CA 1
ATOM 720 C C . VAL A 1 89 ? 11.547 11.328 -2.576 1 98.06 89 VAL A C 1
ATOM 722 O O . VAL A 1 89 ? 11.836 12.148 -1.699 1 98.06 89 VAL A O 1
ATOM 725 N N . PHE A 1 90 ? 12.367 10.266 -2.906 1 97.94 90 PHE A N 1
ATOM 726 C CA . PHE A 1 90 ? 13.656 10.125 -2.238 1 97.94 90 PHE A CA 1
ATOM 727 C C . PHE A 1 90 ? 14.461 11.414 -2.346 1 97.94 90 PHE A C 1
ATOM 729 O O . PHE A 1 90 ? 14.984 11.914 -1.347 1 97.94 90 PHE A O 1
ATOM 736 N N . PHE A 1 91 ? 14.461 12.008 -3.441 1 97.69 91 PHE A N 1
ATOM 737 C CA . PHE A 1 91 ? 15.266 13.195 -3.689 1 97.69 91 PHE A CA 1
ATOM 738 C C . PHE A 1 91 ? 14.633 14.43 -3.049 1 97.69 91 PHE A C 1
ATOM 740 O O . PHE A 1 91 ? 15.32 15.242 -2.439 1 97.69 91 PHE A O 1
ATOM 747 N N . ILE A 1 92 ? 13.328 14.57 -3.158 1 97.5 92 ILE A N 1
ATOM 748 C CA . ILE A 1 92 ? 12.617 15.695 -2.555 1 97.5 92 ILE A CA 1
ATOM 749 C C . ILE A 1 92 ? 12.766 15.641 -1.035 1 97.5 92 ILE A C 1
ATOM 751 O O . ILE A 1 92 ? 13.008 16.656 -0.391 1 97.5 92 ILE A O 1
ATOM 755 N N . ALA A 1 93 ? 12.617 14.406 -0.55 1 96.38 93 ALA A N 1
ATOM 756 C CA . ALA A 1 93 ? 12.711 14.203 0.893 1 96.38 93 ALA A CA 1
ATOM 757 C C . ALA A 1 93 ? 14.109 14.555 1.399 1 96.38 93 ALA A C 1
ATOM 759 O O . ALA A 1 93 ? 14.258 15.219 2.43 1 96.38 93 ALA A O 1
ATOM 760 N N . MET A 1 94 ? 15.133 14.102 0.721 1 96.38 94 MET A N 1
ATOM 761 C CA . MET A 1 94 ? 16.5 14.398 1.128 1 96.38 94 MET A CA 1
ATOM 762 C C . MET A 1 94 ? 16.766 15.898 1.11 1 96.38 94 MET A C 1
ATOM 764 O O . MET A 1 94 ? 17.344 16.438 2.051 1 96.38 94 MET A O 1
ATOM 768 N N . HIS A 1 95 ? 16.312 16.578 0.116 1 95.31 95 HIS A N 1
ATOM 769 C CA . HIS A 1 95 ? 16.453 18.016 0.018 1 95.31 95 HIS A CA 1
ATOM 770 C C . HIS A 1 95 ? 15.719 18.734 1.146 1 95.31 95 HIS A C 1
ATOM 772 O O . HIS A 1 95 ? 16.25 19.641 1.769 1 95.31 95 HIS A O 1
ATOM 778 N N . GLY A 1 96 ? 14.5 18.297 1.384 1 93.69 96 GLY A N 1
ATOM 779 C CA . GLY A 1 96 ? 13.695 18.906 2.434 1 93.69 96 GLY A CA 1
ATOM 780 C C . GLY A 1 96 ? 14.25 18.656 3.824 1 93.69 96 GLY A C 1
ATOM 781 O O . GLY A 1 96 ? 14.211 19.547 4.676 1 93.69 96 GLY A O 1
ATOM 782 N N . LEU A 1 97 ? 14.719 17.469 4.047 1 92.75 97 LEU A N 1
ATOM 783 C CA . LEU A 1 97 ? 15.281 17.141 5.352 1 92.75 97 LEU A CA 1
ATOM 784 C C . LEU A 1 97 ? 16.547 17.953 5.625 1 92.75 97 LEU A C 1
ATOM 786 O O . LEU A 1 97 ? 16.781 18.359 6.758 1 92.75 97 LEU A O 1
ATOM 790 N N . LEU A 1 98 ? 17.359 18.188 4.59 1 90.81 98 LEU A N 1
ATOM 791 C CA . LEU A 1 98 ? 18.578 18.984 4.727 1 90.81 98 LEU A CA 1
ATOM 792 C C . LEU A 1 98 ? 18.25 20.422 5.105 1 90.81 98 LEU A C 1
ATOM 794 O O . LEU A 1 98 ? 19 21.062 5.836 1 90.81 98 LEU A O 1
ATOM 798 N N . ARG A 1 99 ? 17.125 20.906 4.707 1 89.25 99 ARG A N 1
ATOM 799 C CA . ARG A 1 99 ? 16.734 22.281 4.953 1 89.25 99 ARG A CA 1
ATOM 800 C C . ARG A 1 99 ? 15.836 22.406 6.18 1 89.25 99 ARG A C 1
ATOM 802 O O . ARG A 1 99 ? 15.398 23.5 6.539 1 89.25 99 ARG A O 1
ATOM 809 N N . ASP A 1 100 ? 15.492 21.234 6.766 1 86.44 100 ASP A N 1
ATOM 810 C CA . ASP A 1 100 ? 14.594 21.172 7.918 1 86.44 100 ASP A CA 1
ATOM 811 C C . ASP A 1 100 ? 13.25 21.828 7.605 1 86.44 100 ASP A C 1
ATOM 813 O O . ASP A 1 100 ? 12.766 22.641 8.383 1 86.44 100 ASP A O 1
ATOM 817 N N . SER A 1 101 ? 12.781 21.578 6.488 1 87.75 101 SER A N 1
ATOM 818 C CA . SER A 1 101 ? 11.5 22.125 6.062 1 87.75 101 SER A CA 1
ATOM 819 C C . SER A 1 101 ? 10.336 21.312 6.621 1 87.75 101 SER A C 1
ATOM 821 O O . SER A 1 101 ? 10.219 20.125 6.344 1 87.75 101 SER A O 1
ATOM 823 N N . LYS A 1 102 ? 9.461 21.953 7.328 1 89.94 102 LYS A N 1
ATOM 824 C CA . LYS A 1 102 ? 8.289 21.281 7.891 1 89.94 102 LYS A CA 1
ATOM 825 C C . LYS A 1 102 ? 7.281 20.938 6.797 1 89.94 102 LYS A C 1
ATOM 827 O O . LYS A 1 102 ? 6.414 20.078 6.996 1 89.94 102 LYS A O 1
ATOM 832 N N . ASN A 1 103 ? 7.445 21.547 5.652 1 89.81 103 ASN A N 1
ATOM 833 C CA . ASN A 1 103 ? 6.512 21.359 4.547 1 89.81 103 ASN A CA 1
ATOM 834 C C . ASN A 1 103 ? 6.633 19.969 3.934 1 89.81 103 ASN A C 1
ATOM 836 O O . ASN A 1 103 ? 5.734 19.516 3.221 1 89.81 103 ASN A O 1
ATOM 840 N N . ILE A 1 104 ? 7.688 19.297 4.23 1 95 104 ILE A N 1
ATOM 841 C CA . ILE A 1 104 ? 7.895 18 3.578 1 95 104 ILE A CA 1
ATOM 842 C C . ILE A 1 104 ? 7.188 16.906 4.371 1 95 104 ILE A C 1
ATOM 844 O O . ILE A 1 104 ? 7.062 15.773 3.896 1 95 104 ILE A O 1
ATOM 848 N N . HIS A 1 105 ? 6.758 17.188 5.594 1 96.38 105 HIS A N 1
ATOM 849 C CA . HIS A 1 105 ? 6.203 16.172 6.492 1 96.38 105 HIS A CA 1
ATOM 850 C C . HIS A 1 105 ? 4.973 15.516 5.879 1 96.38 105 HIS A C 1
ATOM 852 O O . HIS A 1 105 ? 4.773 14.305 6.035 1 96.38 105 HIS A O 1
ATOM 858 N N . VAL A 1 106 ? 4.188 16.281 5.176 1 97.56 106 VAL A N 1
ATOM 859 C CA . VAL A 1 106 ? 2.99 15.727 4.551 1 97.56 106 VAL A CA 1
ATOM 860 C C . VAL A 1 106 ? 3.391 14.719 3.48 1 97.56 106 VAL A C 1
ATOM 862 O O . VAL A 1 106 ? 2.875 13.594 3.453 1 97.56 106 VAL A O 1
ATOM 865 N N . LEU A 1 107 ? 4.297 15.109 2.662 1 97.94 107 LEU A N 1
ATOM 866 C CA . LEU A 1 107 ? 4.777 14.227 1.608 1 97.94 107 LEU A CA 1
ATOM 867 C C . LEU A 1 107 ? 5.418 12.969 2.201 1 97.94 107 LEU A C 1
ATOM 869 O O . LEU A 1 107 ? 5.195 11.867 1.709 1 97.94 107 LEU A O 1
ATOM 873 N N . LEU A 1 108 ? 6.207 13.164 3.238 1 98.25 108 LEU A N 1
ATOM 874 C CA . LEU A 1 108 ? 6.875 12.039 3.883 1 98.25 108 LEU A CA 1
ATOM 875 C C . LEU A 1 108 ? 5.859 11.078 4.496 1 98.25 108 LEU A C 1
ATOM 877 O O . LEU A 1 108 ? 6.078 9.867 4.52 1 98.25 108 LEU A O 1
ATOM 881 N N . LEU A 1 109 ? 4.785 11.641 4.961 1 98.56 109 LEU A N 1
ATOM 882 C CA . LEU A 1 109 ? 3.746 10.789 5.523 1 98.56 109 LEU A CA 1
ATOM 883 C C . LEU A 1 109 ? 3.102 9.93 4.441 1 98.56 109 LEU A C 1
ATOM 885 O O . LEU A 1 109 ? 2.916 8.727 4.625 1 98.56 109 LEU A O 1
ATOM 889 N N . VAL A 1 110 ? 2.75 10.523 3.322 1 98.69 110 VAL A N 1
ATOM 890 C CA . VAL A 1 110 ? 2.16 9.797 2.205 1 98.69 110 VAL A CA 1
ATOM 891 C C . VAL A 1 110 ? 3.121 8.703 1.735 1 98.69 110 VAL A C 1
ATOM 893 O O . VAL A 1 110 ? 2.727 7.551 1.564 1 98.69 110 VAL A O 1
ATOM 896 N N . TYR A 1 111 ? 4.375 9.094 1.584 1 98.62 111 TYR A N 1
ATOM 897 C CA . TYR A 1 111 ? 5.418 8.164 1.158 1 98.62 111 TYR A CA 1
ATOM 898 C C . TYR A 1 111 ? 5.543 7.004 2.135 1 98.62 111 TYR A C 1
ATOM 900 O O . TYR A 1 111 ? 5.566 5.84 1.724 1 98.62 111 TYR A O 1
ATOM 908 N N . ALA A 1 112 ? 5.664 7.324 3.354 1 98.62 112 ALA A N 1
ATOM 909 C CA . ALA A 1 112 ? 5.918 6.312 4.379 1 98.62 112 ALA A CA 1
ATOM 910 C C . ALA A 1 112 ? 4.754 5.336 4.484 1 98.62 112 ALA A C 1
ATOM 912 O O . ALA A 1 112 ? 4.957 4.121 4.566 1 98.62 112 ALA A O 1
ATOM 913 N N . ALA A 1 113 ? 3.551 5.855 4.469 1 98.56 113 ALA A N 1
ATOM 914 C CA . ALA A 1 113 ? 2.369 5 4.523 1 98.56 113 ALA A CA 1
ATOM 915 C C . ALA A 1 113 ? 2.305 4.078 3.307 1 98.56 113 ALA A C 1
ATOM 917 O O . ALA A 1 113 ? 2.029 2.885 3.438 1 98.56 113 ALA A O 1
ATOM 918 N N . SER A 1 114 ? 2.545 4.625 2.18 1 98.56 114 SER A N 1
ATOM 919 C CA . SER A 1 114 ? 2.516 3.854 0.939 1 98.56 114 SER A CA 1
ATOM 920 C C . SER A 1 114 ? 3.615 2.797 0.919 1 98.56 114 SER A C 1
ATOM 922 O O . SER A 1 114 ? 3.359 1.634 0.603 1 98.56 114 SER A O 1
ATOM 924 N N . THR A 1 115 ? 4.809 3.199 1.314 1 98.31 115 THR A N 1
ATOM 925 C CA . THR A 1 115 ? 5.957 2.301 1.25 1 98.31 115 THR A CA 1
ATOM 926 C C . THR A 1 115 ? 5.809 1.165 2.258 1 98.31 115 THR A C 1
ATOM 928 O O . THR A 1 115 ? 6.078 0.005 1.937 1 98.31 115 THR A O 1
ATOM 931 N N . ALA A 1 116 ? 5.41 1.5 3.449 1 98.12 116 ALA A N 1
ATOM 932 C CA . ALA A 1 116 ? 5.164 0.445 4.43 1 98.12 116 ALA A CA 1
ATOM 933 C C . ALA A 1 116 ? 4.102 -0.53 3.932 1 98.12 116 ALA A C 1
ATOM 935 O O . ALA A 1 116 ? 4.234 -1.743 4.105 1 98.12 116 ALA A O 1
ATOM 936 N N . THR A 1 117 ? 3.113 -0.015 3.281 1 98.31 117 THR A N 1
ATOM 937 C CA . THR A 1 117 ? 2.016 -0.822 2.758 1 98.31 117 THR A CA 1
ATOM 938 C C . THR A 1 117 ? 2.51 -1.769 1.669 1 98.31 117 THR A C 1
ATOM 940 O O . THR A 1 117 ? 2.109 -2.934 1.621 1 98.31 117 THR A O 1
ATOM 943 N N . THR A 1 118 ? 3.391 -1.33 0.796 1 97.88 118 THR A N 1
ATOM 944 C CA . THR A 1 118 ? 3.879 -2.152 -0.305 1 97.88 118 THR A CA 1
ATOM 945 C C . THR A 1 118 ? 4.801 -3.256 0.212 1 97.88 118 THR A C 1
ATOM 947 O O . THR A 1 118 ? 4.852 -4.348 -0.36 1 97.88 118 THR A O 1
ATOM 950 N N . THR A 1 119 ? 5.531 -2.967 1.286 1 97.56 119 THR A N 1
ATOM 951 C CA . THR A 1 119 ? 6.551 -3.912 1.724 1 97.56 119 THR A CA 1
ATOM 952 C C . THR A 1 119 ? 5.938 -5.016 2.578 1 97.56 119 THR A C 1
ATOM 954 O O . THR A 1 119 ? 6.496 -6.109 2.686 1 97.56 119 THR A O 1
ATOM 957 N N . LEU A 1 120 ? 4.781 -4.809 3.111 1 96.94 120 LEU A N 1
ATOM 958 C CA . LEU A 1 120 ? 4.125 -5.781 3.98 1 96.94 120 LEU A CA 1
ATOM 959 C C . LEU A 1 120 ? 3.869 -7.09 3.24 1 96.94 120 LEU A C 1
ATOM 961 O O . LEU A 1 120 ? 4.277 -8.156 3.699 1 96.94 120 LEU A O 1
ATOM 965 N N . PRO A 1 121 ? 3.199 -7.047 2.062 1 97.12 121 PRO A N 1
ATOM 966 C CA . PRO A 1 121 ? 2.982 -8.312 1.354 1 97.12 121 PRO A CA 1
ATOM 967 C C . PRO A 1 121 ? 4.285 -8.953 0.882 1 97.12 121 PRO A C 1
ATOM 969 O O . PRO A 1 121 ? 4.367 -10.18 0.77 1 97.12 121 PRO A O 1
ATOM 972 N N . CYS A 1 122 ? 5.312 -8.156 0.613 1 96.81 122 CYS A N 1
ATOM 973 C CA . CYS A 1 122 ? 6.602 -8.727 0.237 1 96.81 122 CYS A CA 1
ATOM 974 C C . CYS A 1 122 ? 7.18 -9.562 1.372 1 96.81 122 CYS A C 1
ATOM 976 O O . CYS A 1 122 ? 7.656 -10.68 1.147 1 96.81 122 CYS A O 1
ATOM 978 N N . LEU A 1 123 ? 7.113 -9.031 2.547 1 97.19 123 LEU A N 1
ATOM 979 C CA . LEU A 1 123 ? 7.586 -9.758 3.717 1 97.19 123 LEU A CA 1
ATOM 980 C C . LEU A 1 123 ? 6.762 -11.023 3.936 1 97.19 123 LEU A C 1
ATOM 982 O O . LEU A 1 123 ? 7.309 -12.07 4.285 1 97.19 123 LEU A O 1
ATOM 986 N N . ALA A 1 124 ? 5.492 -10.938 3.723 1 96.31 124 ALA A N 1
ATOM 987 C CA . ALA A 1 124 ? 4.613 -12.086 3.893 1 96.31 124 ALA A CA 1
ATOM 988 C C . ALA A 1 124 ? 4.961 -13.195 2.902 1 96.31 124 ALA A C 1
ATOM 990 O O . ALA A 1 124 ? 4.961 -14.375 3.256 1 96.31 124 ALA A O 1
ATOM 991 N N . VAL A 1 125 ? 5.258 -12.828 1.688 1 95.56 125 VAL A N 1
ATOM 992 C CA . VAL A 1 125 ? 5.637 -13.812 0.679 1 95.56 125 VAL A CA 1
ATOM 993 C C . VAL A 1 125 ? 6.953 -14.477 1.073 1 95.56 125 VAL A C 1
ATOM 995 O O . VAL A 1 125 ? 7.086 -15.695 0.993 1 95.56 125 VAL A O 1
ATOM 998 N N . VAL A 1 126 ? 7.906 -13.664 1.493 1 95.69 126 VAL A N 1
ATOM 999 C CA . VAL A 1 126 ? 9.203 -14.195 1.904 1 95.69 126 VAL A CA 1
ATOM 1000 C C . VAL A 1 126 ? 9.016 -15.164 3.066 1 95.69 126 VAL A C 1
ATOM 1002 O O . VAL A 1 126 ? 9.586 -16.266 3.061 1 95.69 126 VAL A O 1
ATOM 1005 N N . LEU A 1 127 ? 8.188 -14.812 4.02 1 95.56 127 LEU A N 1
ATOM 1006 C CA . LEU A 1 127 ? 7.941 -15.641 5.191 1 95.56 127 LEU A CA 1
ATOM 1007 C C . LEU A 1 127 ? 7.145 -16.891 4.816 1 95.56 127 LEU A C 1
ATOM 1009 O O . LEU A 1 127 ? 7.305 -17.938 5.441 1 95.56 127 LEU A O 1
ATOM 1013 N N . GLY A 1 128 ? 6.348 -16.781 3.807 1 93.44 128 GLY A N 1
ATOM 1014 C CA . GLY A 1 128 ? 5.488 -17.891 3.406 1 93.44 128 GLY A CA 1
ATOM 1015 C C . GLY A 1 128 ? 6.141 -18.812 2.4 1 93.44 128 GLY A C 1
ATOM 1016 O O . GLY A 1 128 ? 5.605 -19.891 2.096 1 93.44 128 GLY A O 1
ATOM 1017 N N . THR A 1 129 ? 7.246 -18.422 1.861 1 93.88 129 THR A N 1
ATOM 1018 C CA . THR A 1 129 ? 7.961 -19.281 0.923 1 93.88 129 THR A CA 1
ATOM 1019 C C . THR A 1 129 ? 8.453 -20.547 1.618 1 93.88 129 THR A C 1
ATOM 1021 O O . THR A 1 129 ? 9.031 -20.469 2.703 1 93.88 129 THR A O 1
ATOM 1024 N N . PRO A 1 130 ? 8.227 -21.688 1.007 1 93.81 130 PRO A N 1
ATOM 1025 C CA . PRO A 1 130 ? 8.609 -22.953 1.641 1 93.81 130 PRO A CA 1
ATOM 1026 C C . PRO A 1 130 ? 10.125 -23.078 1.839 1 93.81 130 PRO A C 1
ATOM 1028 O O . PRO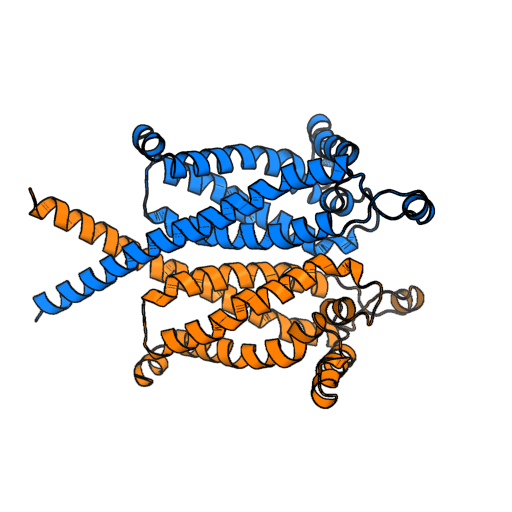 A 1 130 ? 10.898 -22.5 1.079 1 93.81 130 PRO A O 1
ATOM 1031 N N . THR A 1 131 ? 10.43 -23.875 2.844 1 95.81 131 THR A N 1
ATOM 1032 C CA . THR A 1 131 ? 11.836 -24.188 3.092 1 95.81 131 THR A CA 1
ATOM 1033 C C . THR A 1 131 ? 12.336 -25.25 2.131 1 95.81 131 THR A C 1
ATOM 1035 O O . THR A 1 131 ? 11.625 -26.219 1.855 1 95.81 131 THR A O 1
ATOM 1038 N N . THR A 1 132 ? 13.523 -25.047 1.702 1 94.69 132 THR A N 1
ATOM 1039 C CA . THR A 1 132 ? 14.102 -26 0.763 1 94.69 132 THR A CA 1
ATOM 1040 C C . THR A 1 132 ? 14.242 -27.375 1.404 1 94.69 132 THR A C 1
ATOM 1042 O O . THR A 1 132 ? 14.773 -27.5 2.506 1 94.69 132 THR A O 1
ATOM 1045 N N . SER A 1 133 ? 13.68 -28.344 0.876 1 94.12 133 SER A N 1
ATOM 1046 C CA . SER A 1 133 ? 13.695 -29.75 1.262 1 94.12 133 SER A CA 1
ATOM 1047 C C . SER A 1 133 ? 13.68 -30.656 0.037 1 94.12 133 SER A C 1
ATOM 1049 O O . SER A 1 133 ? 13.445 -30.203 -1.082 1 94.12 133 SER A O 1
ATOM 1051 N N . PRO A 1 134 ? 14.094 -31.859 0.232 1 94.44 134 PRO A N 1
ATOM 1052 C CA . PRO A 1 134 ? 14.016 -32.781 -0.899 1 94.44 134 PRO A CA 1
ATOM 1053 C C . PRO A 1 134 ? 12.633 -32.812 -1.557 1 94.44 134 PRO A C 1
ATOM 1055 O O . PRO A 1 134 ? 12.531 -32.938 -2.777 1 94.44 134 PRO A O 1
ATOM 1058 N N . GLU A 1 135 ? 11.656 -32.594 -0.793 1 93.62 135 GLU A N 1
ATOM 1059 C CA . GLU A 1 135 ? 10.289 -32.562 -1.299 1 93.62 135 GLU A CA 1
ATOM 1060 C C . GLU A 1 135 ? 10.039 -31.344 -2.184 1 93.62 135 GLU A C 1
ATOM 1062 O O . GLU A 1 135 ? 9.438 -31.469 -3.252 1 93.62 135 GLU A O 1
ATOM 1067 N N . THR A 1 136 ? 10.516 -30.203 -1.723 1 91.62 136 THR A N 1
ATOM 1068 C CA . THR A 1 136 ? 10.305 -28.984 -2.494 1 91.62 136 THR A CA 1
ATOM 1069 C C . THR A 1 136 ? 11.133 -29 -3.771 1 91.62 136 THR A C 1
ATOM 1071 O O . THR A 1 136 ? 10.703 -28.484 -4.809 1 91.62 136 THR A O 1
ATOM 1074 N N . ILE A 1 137 ? 12.242 -29.609 -3.701 1 90.5 137 ILE A N 1
ATOM 1075 C CA . ILE A 1 137 ? 13.102 -29.734 -4.875 1 90.5 137 ILE A CA 1
ATOM 1076 C C . ILE A 1 137 ? 12.445 -30.672 -5.898 1 90.5 137 ILE A C 1
ATOM 1078 O O . ILE A 1 137 ? 12.383 -30.344 -7.086 1 90.5 137 ILE A O 1
ATOM 1082 N N . SER A 1 138 ? 11.938 -31.75 -5.453 1 92.38 138 SER A N 1
ATOM 1083 C CA . SER A 1 138 ? 11.289 -32.719 -6.328 1 92.38 138 SER A CA 1
ATOM 1084 C C . SER A 1 138 ? 10.039 -32.125 -6.98 1 92.38 138 SER A C 1
ATOM 1086 O O . SER A 1 138 ? 9.719 -32.438 -8.125 1 92.38 138 SER A O 1
ATOM 1088 N N . ALA A 1 139 ? 9.43 -31.234 -6.293 1 89 139 ALA A N 1
ATOM 1089 C CA . ALA A 1 139 ? 8.195 -30.625 -6.777 1 89 139 ALA A CA 1
ATOM 1090 C C . ALA A 1 139 ? 8.484 -29.359 -7.594 1 89 139 ALA A C 1
ATOM 1092 O O . ALA A 1 139 ? 7.566 -28.719 -8.102 1 89 139 ALA A O 1
ATOM 1093 N N . ASN A 1 140 ? 9.758 -28.953 -7.742 1 87.38 140 ASN A N 1
ATOM 1094 C CA . ASN A 1 140 ? 10.195 -27.781 -8.477 1 87.38 140 ASN A CA 1
ATOM 1095 C C . ASN A 1 140 ? 9.516 -26.516 -7.961 1 87.38 140 ASN A C 1
ATOM 1097 O O . ASN A 1 140 ? 9.055 -25.688 -8.75 1 87.38 140 ASN A O 1
ATOM 1101 N N . LEU A 1 141 ? 9.375 -26.516 -6.621 1 87.12 141 LEU A N 1
ATOM 1102 C CA . LEU A 1 141 ? 8.781 -25.344 -5.965 1 87.12 141 LEU A CA 1
ATOM 1103 C C . LEU A 1 141 ? 9.859 -24.344 -5.582 1 87.12 141 LEU A C 1
ATOM 1105 O O . LEU A 1 141 ? 10.961 -24.719 -5.176 1 87.12 141 LEU A O 1
ATOM 1109 N N . ILE A 1 142 ? 9.508 -23.078 -5.801 1 89.06 142 ILE A N 1
ATOM 1110 C CA . ILE A 1 142 ? 10.398 -22.047 -5.293 1 89.06 142 ILE A CA 1
ATOM 1111 C C . ILE A 1 142 ? 10.547 -22.188 -3.779 1 89.06 142 ILE A C 1
ATOM 1113 O O . ILE A 1 142 ? 9.547 -22.266 -3.059 1 89.06 142 ILE A O 1
ATOM 1117 N N . SER A 1 143 ? 11.672 -22.328 -3.348 1 93.69 143 SER A N 1
ATOM 1118 C CA . SER A 1 143 ? 11.961 -22.516 -1.932 1 93.69 143 SER A CA 1
ATOM 1119 C C . SER A 1 143 ? 13.242 -21.797 -1.526 1 93.69 143 SER A C 1
ATOM 1121 O O . SER A 1 143 ? 14.031 -21.391 -2.383 1 93.69 143 SER A O 1
ATOM 1123 N N . VAL A 1 144 ? 13.367 -21.578 -0.254 1 96.75 144 VAL A N 1
ATOM 1124 C CA . VAL A 1 144 ? 14.531 -20.875 0.273 1 96.75 144 VAL A CA 1
ATOM 1125 C C . VAL A 1 144 ? 15.07 -21.625 1.493 1 96.75 144 VAL A C 1
ATOM 1127 O O . VAL A 1 144 ? 14.305 -22.156 2.289 1 96.75 144 VAL A O 1
ATOM 1130 N N . THR A 1 145 ? 16.438 -21.625 1.605 1 97.06 145 THR A N 1
ATOM 1131 C CA . THR A 1 145 ? 17.047 -22.172 2.814 1 97.06 145 THR A CA 1
ATOM 1132 C C . THR A 1 145 ? 16.859 -21.219 3.99 1 97.06 145 THR A C 1
ATOM 1134 O O . THR A 1 145 ? 16.453 -20.062 3.805 1 97.06 145 THR A O 1
ATOM 1137 N N . SER A 1 146 ? 17.156 -21.75 5.211 1 96.69 146 SER A N 1
ATOM 1138 C CA . SER A 1 146 ? 17.047 -20.891 6.387 1 96.69 146 SER A CA 1
ATOM 1139 C C . SER A 1 146 ? 17.969 -19.688 6.277 1 96.69 146 SER A C 1
ATOM 1141 O O . SER A 1 146 ? 17.594 -18.578 6.645 1 96.69 146 SER A O 1
ATOM 1143 N N . ALA A 1 147 ? 19.172 -19.938 5.789 1 96.88 147 ALA A N 1
ATOM 1144 C CA . ALA A 1 147 ? 20.141 -18.844 5.629 1 96.88 147 ALA A CA 1
ATOM 1145 C C . ALA A 1 147 ? 19.656 -17.828 4.598 1 96.88 147 ALA A C 1
ATOM 1147 O O . ALA A 1 147 ? 19.797 -16.625 4.801 1 96.88 147 ALA A O 1
ATOM 1148 N N . GLN A 1 148 ? 19.094 -18.312 3.566 1 97.12 148 GLN A N 1
ATOM 1149 C CA . GLN A 1 148 ? 18.547 -17.453 2.525 1 97.12 148 GLN A CA 1
ATOM 1150 C C . GLN A 1 148 ? 17.375 -16.641 3.043 1 97.12 148 GLN A C 1
ATOM 1152 O O . GLN A 1 148 ? 17.234 -15.453 2.736 1 97.12 148 GLN A O 1
ATOM 1157 N N . ARG A 1 149 ? 16.562 -17.281 3.801 1 97.44 149 ARG A N 1
ATOM 1158 C CA . ARG A 1 149 ? 15.422 -16.562 4.379 1 97.44 149 ARG A CA 1
ATOM 1159 C C . ARG A 1 149 ? 15.883 -15.438 5.293 1 97.44 149 ARG A C 1
ATOM 1161 O O . ARG A 1 149 ? 15.328 -14.336 5.258 1 97.44 149 ARG A O 1
ATOM 1168 N N . TRP A 1 150 ? 16.844 -15.734 6.078 1 96.44 150 TRP A N 1
ATOM 1169 C CA . TRP A 1 150 ? 17.391 -14.703 6.949 1 96.44 150 TRP A CA 1
ATOM 1170 C C . TRP A 1 150 ? 17.969 -13.547 6.133 1 96.44 150 TRP A C 1
ATOM 1172 O O . TRP A 1 150 ? 17.766 -12.383 6.469 1 96.44 150 TRP A O 1
ATOM 1182 N N . LEU A 1 151 ? 18.688 -13.922 5.098 1 96.12 151 LEU A N 1
ATOM 1183 C CA . LEU A 1 151 ? 19.25 -12.906 4.211 1 96.12 151 LEU A CA 1
ATOM 1184 C C . LEU A 1 151 ? 18.156 -12.039 3.615 1 96.12 151 LEU A C 1
ATOM 1186 O O . LEU A 1 151 ? 18.281 -10.812 3.566 1 96.12 151 LEU A O 1
ATOM 1190 N N . LEU A 1 152 ? 17.094 -12.656 3.188 1 97.19 152 LEU A N 1
ATOM 1191 C CA . LEU A 1 152 ? 15.977 -11.938 2.604 1 97.19 152 LEU A CA 1
ATOM 1192 C C . LEU A 1 152 ? 15.312 -11.031 3.637 1 97.19 152 LEU A C 1
ATOM 1194 O O . LEU A 1 152 ? 15.039 -9.859 3.357 1 97.19 152 LEU A O 1
ATOM 1198 N N . LEU A 1 153 ? 15.125 -11.531 4.844 1 96.5 153 LEU A N 1
ATOM 1199 C CA . LEU A 1 153 ? 14.469 -10.75 5.887 1 96.5 153 LEU A CA 1
ATOM 1200 C C . LEU A 1 153 ? 15.289 -9.523 6.25 1 96.5 153 LEU A C 1
ATOM 1202 O O . LEU A 1 153 ? 14.75 -8.43 6.406 1 96.5 153 LEU A O 1
ATOM 1206 N N . VAL A 1 154 ? 16.562 -9.719 6.277 1 93.81 154 VAL A N 1
ATOM 1207 C CA . VAL A 1 154 ? 17.438 -8.602 6.598 1 93.81 154 VAL A CA 1
ATOM 1208 C C . VAL A 1 154 ? 17.391 -7.566 5.473 1 93.81 154 VAL A C 1
ATOM 1210 O O . VAL A 1 154 ? 17.484 -6.363 5.723 1 93.81 154 VAL A O 1
ATOM 1213 N N . SER A 1 155 ? 17.219 -8.062 4.289 1 92.88 155 SER A N 1
ATOM 1214 C CA . SER A 1 155 ? 17.203 -7.184 3.127 1 92.88 155 SER A CA 1
ATOM 1215 C C . SER A 1 155 ? 15.875 -6.434 3.031 1 92.88 155 SER A C 1
ATOM 1217 O O . SER A 1 155 ? 15.82 -5.32 2.504 1 92.88 155 SER A O 1
ATOM 1219 N N . TYR A 1 156 ? 14.727 -6.977 3.557 1 95.31 156 TYR A N 1
ATOM 1220 C CA . TYR A 1 156 ? 13.398 -6.41 3.363 1 95.31 156 TYR A CA 1
ATOM 1221 C C . TYR A 1 156 ? 12.938 -5.66 4.609 1 95.31 156 TYR A C 1
ATOM 1223 O O . TYR A 1 156 ? 12.219 -4.66 4.512 1 95.31 156 TYR A O 1
ATOM 1231 N N . LEU A 1 157 ? 13.352 -6.062 5.723 1 95.44 157 LEU A N 1
ATOM 1232 C CA . LEU A 1 157 ? 12.781 -5.609 6.984 1 95.44 157 LEU A CA 1
ATOM 1233 C C . LEU A 1 157 ? 13.023 -4.117 7.188 1 95.44 157 LEU A C 1
ATOM 1235 O O . LEU A 1 157 ? 12.117 -3.387 7.594 1 95.44 157 LEU A O 1
ATOM 1239 N N . PRO A 1 158 ? 14.211 -3.605 6.918 1 94.19 158 PRO A N 1
ATOM 1240 C CA . PRO A 1 158 ? 14.422 -2.168 7.109 1 94.19 158 PRO A CA 1
ATOM 1241 C C . PRO A 1 158 ? 13.5 -1.316 6.238 1 94.19 158 PRO A C 1
ATOM 1243 O O . PRO A 1 158 ? 13.094 -0.224 6.645 1 94.19 158 PRO A O 1
ATOM 1246 N N . PHE A 1 159 ? 13.172 -1.823 5.176 1 93.88 159 PHE A N 1
ATOM 1247 C CA . PHE A 1 159 ? 12.375 -1.06 4.223 1 93.88 159 PHE A CA 1
ATOM 1248 C C . PHE A 1 159 ? 10.898 -1.099 4.598 1 93.88 159 PHE A C 1
ATOM 1250 O O . PHE A 1 159 ? 10.078 -0.409 3.986 1 93.88 159 PHE A O 1
ATOM 1257 N N . PHE A 1 160 ? 10.633 -1.883 5.559 1 96.88 160 PHE A N 1
ATOM 1258 C CA . PHE A 1 160 ? 9.312 -1.827 6.168 1 96.88 160 PHE A CA 1
ATOM 1259 C C . PHE A 1 160 ? 9.352 -1.038 7.473 1 96.88 160 PHE A C 1
ATOM 1261 O O . PHE A 1 160 ? 8.555 -0.118 7.672 1 96.88 160 PHE A O 1
ATOM 1268 N N . LEU A 1 161 ? 10.289 -1.36 8.375 1 97.06 161 LEU A N 1
ATOM 1269 C CA . LEU A 1 161 ? 10.328 -0.823 9.727 1 97.06 161 LEU A CA 1
ATOM 1270 C C . LEU A 1 161 ? 10.578 0.68 9.711 1 97.06 161 LEU A C 1
ATOM 1272 O O . LEU A 1 161 ? 9.953 1.429 10.461 1 97.06 161 LEU A O 1
ATOM 1276 N N . ILE A 1 162 ? 11.43 1.12 8.867 1 97.5 162 ILE A N 1
ATOM 1277 C CA . ILE A 1 162 ? 11.797 2.533 8.852 1 97.5 162 ILE A CA 1
ATOM 1278 C C . ILE A 1 162 ? 10.641 3.355 8.289 1 97.5 162 ILE A C 1
ATOM 1280 O O . ILE A 1 162 ? 10.188 4.316 8.914 1 97.5 162 ILE A O 1
ATOM 1284 N N . PRO A 1 163 ? 10.117 2.977 7.137 1 98.19 163 PRO A N 1
ATOM 1285 C CA . PRO A 1 163 ? 8.945 3.715 6.664 1 98.19 163 PRO A CA 1
ATOM 1286 C C . PRO A 1 163 ? 7.762 3.637 7.629 1 98.19 163 PRO A C 1
ATOM 1288 O O . PRO A 1 163 ? 7.016 4.609 7.777 1 98.19 163 PRO A O 1
ATOM 1291 N N . PHE A 1 164 ? 7.605 2.514 8.258 1 98.31 164 PHE A N 1
ATOM 1292 C CA . PHE A 1 164 ? 6.523 2.393 9.227 1 98.31 164 PHE A CA 1
ATOM 1293 C C . PHE A 1 164 ? 6.727 3.363 10.383 1 98.31 164 PHE A C 1
ATOM 1295 O O . PHE A 1 164 ? 5.801 4.086 10.766 1 98.31 164 PHE A O 1
ATOM 1302 N N . ALA A 1 165 ? 7.91 3.381 10.938 1 98.12 165 ALA A N 1
ATOM 1303 C CA . ALA A 1 165 ? 8.25 4.32 12.008 1 98.12 165 ALA A CA 1
ATOM 1304 C C . ALA A 1 165 ? 8.133 5.762 11.523 1 98.12 165 ALA A C 1
ATOM 1306 O O . ALA A 1 165 ? 7.676 6.637 12.266 1 98.12 165 ALA A O 1
ATOM 1307 N N . MET A 1 166 ? 8.555 5.996 10.336 1 98.25 166 MET A N 1
ATOM 1308 C CA . MET A 1 166 ? 8.484 7.324 9.742 1 98.25 166 MET A CA 1
ATOM 1309 C C . MET A 1 166 ? 7.035 7.785 9.609 1 98.25 166 MET A C 1
ATOM 1311 O O . MET A 1 166 ? 6.73 8.953 9.828 1 98.25 166 MET A O 1
ATOM 1315 N N . ALA A 1 167 ? 6.164 6.863 9.211 1 98.38 167 ALA A N 1
ATOM 1316 C CA . ALA A 1 167 ? 4.746 7.199 9.109 1 98.38 167 ALA A CA 1
ATOM 1317 C C . ALA A 1 167 ? 4.191 7.645 10.461 1 98.38 167 ALA A C 1
ATOM 1319 O O . ALA A 1 167 ? 3.471 8.641 10.539 1 98.38 167 ALA A O 1
ATOM 1320 N N . ILE A 1 168 ? 4.551 6.938 11.477 1 98.12 168 ILE A N 1
ATOM 1321 C CA . ILE A 1 168 ? 4.098 7.281 12.82 1 98.12 168 ILE A CA 1
ATOM 1322 C C . ILE A 1 168 ? 4.684 8.625 13.234 1 98.12 168 ILE A C 1
ATOM 1324 O O . ILE A 1 168 ? 3.969 9.5 13.734 1 98.12 168 ILE A O 1
ATOM 1328 N N . ASP A 1 169 ? 5.922 8.789 13 1 98 169 ASP A N 1
ATOM 1329 C CA . ASP A 1 169 ? 6.621 10.016 13.367 1 98 169 ASP A CA 1
ATOM 1330 C C . ASP A 1 169 ? 6.016 11.219 12.648 1 98 169 ASP A C 1
ATOM 1332 O O . ASP A 1 169 ? 5.691 12.227 13.281 1 98 169 ASP A O 1
ATOM 1336 N N . MET A 1 170 ? 5.855 11.109 11.367 1 97.56 170 MET A N 1
ATOM 1337 C CA . MET A 1 170 ? 5.312 12.219 10.594 1 97.56 170 MET A CA 1
ATOM 1338 C C . MET A 1 170 ? 3.863 12.5 10.984 1 97.56 170 MET A C 1
ATOM 1340 O O . MET A 1 170 ? 3.432 13.648 10.992 1 97.56 170 MET A O 1
ATOM 1344 N N . ALA A 1 171 ? 3.145 11.445 11.258 1 97.38 171 ALA A N 1
ATOM 1345 C CA . ALA A 1 171 ? 1.767 11.633 11.703 1 97.38 171 ALA A CA 1
ATOM 1346 C C . ALA A 1 171 ? 1.713 12.438 13 1 97.38 171 ALA A C 1
ATOM 1348 O O . ALA A 1 171 ? 0.88 13.336 13.141 1 97.38 171 ALA A O 1
ATOM 1349 N N . LEU A 1 172 ? 2.555 12.133 13.891 1 96.69 172 LEU A N 1
ATOM 1350 C CA . LEU A 1 172 ? 2.582 12.82 15.172 1 96.69 172 LEU A CA 1
ATOM 1351 C C . LEU A 1 172 ? 3.037 14.266 15.008 1 96.69 172 LEU A C 1
ATOM 1353 O O . LEU A 1 172 ? 2.465 15.18 15.609 1 96.69 172 LEU A O 1
ATOM 1357 N N . ARG A 1 173 ? 4.047 14.461 14.211 1 93.94 173 ARG A N 1
ATOM 1358 C CA . ARG A 1 173 ? 4.516 15.82 13.938 1 93.94 173 ARG A CA 1
ATOM 1359 C C . ARG A 1 173 ? 3.416 16.656 13.297 1 93.94 173 ARG A C 1
ATOM 1361 O O . ARG A 1 173 ? 3.219 17.812 13.664 1 93.94 173 ARG A O 1
ATOM 1368 N N . LEU A 1 174 ? 2.756 16.062 12.367 1 95.5 174 LEU A N 1
ATOM 1369 C CA . LEU A 1 174 ? 1.697 16.781 11.672 1 95.5 174 LEU A CA 1
ATOM 1370 C C . LEU A 1 174 ? 0.513 17.047 12.594 1 95.5 174 LEU A C 1
ATOM 1372 O O . LEU A 1 174 ? -0.116 18.109 12.516 1 95.5 174 LEU A O 1
ATOM 1376 N N . ALA A 1 175 ? 0.202 16.094 13.422 1 94.25 175 ALA A N 1
ATOM 1377 C CA . ALA A 1 175 ? -0.87 16.297 14.398 1 94.25 175 ALA A CA 1
ATOM 1378 C C . ALA A 1 175 ? -0.589 17.5 15.281 1 94.25 175 ALA A C 1
ATOM 1380 O O . ALA A 1 175 ? -1.494 18.281 15.586 1 94.25 175 ALA A O 1
ATOM 1381 N N . ASP A 1 176 ? 0.613 17.641 15.688 1 93.12 176 ASP A N 1
ATOM 1382 C CA . ASP A 1 176 ? 1.019 18.781 16.5 1 93.12 176 ASP A CA 1
ATOM 1383 C C . ASP A 1 176 ? 0.853 20.094 15.742 1 93.12 176 ASP A C 1
ATOM 1385 O O . ASP A 1 176 ? 0.355 21.078 16.281 1 93.12 176 ASP A O 1
ATOM 1389 N N . LEU A 1 177 ? 1.276 20.078 14.539 1 89.69 177 LEU A N 1
ATOM 1390 C CA . LEU A 1 177 ? 1.168 21.281 13.711 1 89.69 177 LEU A CA 1
ATOM 1391 C C . LEU A 1 177 ? -0.293 21.625 13.445 1 89.69 177 LEU A C 1
ATOM 1393 O O . LEU A 1 177 ? -0.657 22.797 13.383 1 89.69 177 LEU A O 1
ATOM 1397 N N . VAL A 1 178 ? -1.085 20.562 13.242 1 89.81 178 VAL A N 1
ATOM 1398 C CA . VAL A 1 178 ? -2.514 20.766 13.016 1 89.81 178 VAL A CA 1
ATOM 1399 C C . VAL A 1 178 ? -3.143 21.406 14.25 1 89.81 178 VAL A C 1
ATOM 1401 O O . VAL A 1 178 ? -3.922 22.344 14.141 1 89.81 178 VAL A O 1
ATOM 1404 N N . ASP A 1 179 ? -2.785 20.938 15.391 1 90.44 179 ASP A N 1
ATOM 1405 C CA . ASP A 1 179 ? -3.299 21.516 16.641 1 90.44 179 ASP A CA 1
ATOM 1406 C C . ASP A 1 179 ? -2.924 22.984 16.766 1 90.44 179 ASP A C 1
ATOM 1408 O O . ASP A 1 179 ? -3.756 23.812 17.125 1 90.44 179 ASP A O 1
ATOM 1412 N N . THR A 1 180 ? -1.709 23.234 16.453 1 89 180 THR A N 1
ATOM 1413 C CA . THR A 1 180 ? -1.233 24.625 16.5 1 89 180 THR A CA 1
ATOM 1414 C C . THR A 1 180 ? -1.975 25.484 15.477 1 89 180 THR A C 1
ATOM 1416 O O . THR A 1 180 ? -2.32 26.625 15.766 1 89 180 THR A O 1
ATOM 1419 N N . GLY A 1 181 ? -2.172 24.859 14.312 1 86.25 181 GLY A N 1
ATOM 1420 C CA . GLY A 1 181 ? -2.898 25.578 13.281 1 86.25 181 GLY A CA 1
ATOM 1421 C C . GLY A 1 181 ? -4.34 25.859 13.648 1 86.25 181 GLY A C 1
ATOM 1422 O O . GLY A 1 181 ? -4.863 26.938 13.359 1 86.25 181 GLY A O 1
ATOM 1423 N N . ILE A 1 182 ? -4.98 24.906 14.305 1 87.12 182 ILE A N 1
ATOM 1424 C CA . ILE A 1 182 ? -6.363 25.078 14.742 1 87.12 182 ILE A CA 1
ATOM 1425 C C . ILE A 1 182 ? -6.445 26.172 15.789 1 87.12 182 ILE A C 1
ATOM 1427 O O . ILE A 1 182 ? -7.336 27.031 15.734 1 87.12 182 ILE A O 1
ATOM 1431 N N . ARG A 1 183 ? -5.535 26.219 16.625 1 88.56 183 ARG A N 1
ATOM 1432 C CA . ARG A 1 183 ? -5.516 27.219 17.688 1 88.56 183 ARG A CA 1
ATOM 1433 C C . ARG A 1 183 ? -5.266 28.609 17.109 1 88.56 183 ARG A C 1
ATOM 1435 O O . ARG A 1 183 ? -5.891 29.594 17.531 1 88.56 183 ARG A O 1
ATOM 1442 N N . ALA A 1 184 ? -4.367 28.625 16.188 1 88.06 184 ALA A N 1
ATOM 1443 C CA . ALA A 1 184 ? -4.047 29.906 15.562 1 88.06 184 ALA A CA 1
ATOM 1444 C C . ALA A 1 184 ? -5.25 30.484 14.812 1 88.06 184 ALA A C 1
ATOM 1446 O O . ALA A 1 184 ? -5.488 31.688 14.828 1 88.06 184 ALA A O 1
ATOM 1447 N N . GLU A 1 185 ? -5.93 29.656 14.102 1 86.06 185 GLU A N 1
ATOM 1448 C CA . GLU A 1 185 ? -7.125 30.094 13.383 1 86.06 185 GLU A CA 1
ATOM 1449 C C . GLU A 1 185 ? -8.211 30.562 14.344 1 86.06 185 GLU A C 1
ATOM 1451 O O . GLU A 1 185 ? -8.914 31.531 14.07 1 86.06 185 GLU A O 1
ATOM 1456 N N . ALA A 1 186 ? -8.336 29.938 15.453 1 86.19 186 ALA A N 1
ATOM 1457 C CA . ALA A 1 186 ? -9.305 30.328 16.469 1 86.19 186 ALA A CA 1
ATOM 1458 C C . ALA A 1 186 ? -8.953 31.703 17.062 1 86.19 186 ALA A C 1
ATOM 1460 O O . ALA A 1 186 ? -9.836 32.531 17.297 1 86.19 186 ALA A O 1
ATOM 1461 N N . ASP A 1 187 ? -7.758 31.875 17.344 1 85.19 187 ASP A N 1
ATOM 1462 C CA . ASP A 1 187 ? -7.285 33.125 17.906 1 85.19 187 ASP A CA 1
ATOM 1463 C C . ASP A 1 187 ? -7.543 34.281 16.938 1 85.19 187 ASP A C 1
ATOM 1465 O O . ASP A 1 187 ? -7.891 35.406 17.359 1 85.19 187 ASP A O 1
ATOM 1469 N N . LYS A 1 188 ? -7.449 34.125 15.68 1 84.69 188 LYS A N 1
ATOM 1470 C CA . LYS A 1 188 ? -7.68 35.156 14.68 1 84.69 188 LYS A CA 1
ATOM 1471 C C . LYS A 1 188 ? -9.148 35.562 14.625 1 84.69 188 LYS A C 1
ATOM 1473 O O . LYS A 1 188 ? -9.477 36.719 14.414 1 84.69 188 LYS A O 1
ATOM 1478 N N . VAL A 1 189 ? -9.945 34.562 14.711 1 82.62 189 VAL A N 1
ATOM 1479 C CA . VAL A 1 189 ? -11.383 34.844 14.672 1 82.62 189 VAL A CA 1
ATOM 1480 C C . VAL A 1 189 ? -11.781 35.656 15.891 1 82.62 189 VAL A C 1
ATOM 1482 O O . VAL A 1 189 ? -12.602 36.562 15.781 1 82.62 189 VAL A O 1
ATOM 1485 N N . ILE A 1 190 ? -11.18 35.5 17 1 84.19 190 ILE A N 1
ATOM 1486 C CA . ILE A 1 190 ? -11.477 36.25 18.219 1 84.19 190 ILE A CA 1
ATOM 1487 C C . ILE A 1 190 ? -11 37.688 18.078 1 84.19 190 ILE A C 1
ATOM 1489 O O . ILE A 1 190 ? -11.688 38.625 18.516 1 84.19 190 ILE A O 1
ATOM 1493 N N . LEU A 1 191 ? -9.953 37.875 17.5 1 79.44 191 LEU A N 1
ATOM 1494 C CA . LEU A 1 191 ? -9.398 39.219 17.344 1 79.44 191 LEU A CA 1
ATOM 1495 C C . LEU A 1 191 ? -10.195 40.031 16.344 1 79.44 191 LEU A C 1
ATOM 1497 O O . LEU A 1 191 ? -10.211 41.25 16.391 1 79.44 191 LEU A O 1
ATOM 1501 N N . ARG A 1 192 ? -10.805 39.469 15.352 1 78.62 192 ARG A N 1
ATOM 1502 C CA . ARG A 1 192 ? -11.57 40.156 14.32 1 78.62 192 ARG A CA 1
ATOM 1503 C C . ARG A 1 192 ? -12.977 40.5 14.82 1 78.62 192 ARG A C 1
ATOM 1505 O O . ARG A 1 192 ? -13.695 41.25 14.18 1 78.62 192 ARG A O 1
ATOM 1512 N N . GLN A 1 193 ? -13.398 40.031 15.898 1 64.5 193 GLN A N 1
ATOM 1513 C CA . GLN A 1 193 ? -14.641 40.438 16.531 1 64.5 193 GLN A CA 1
ATOM 1514 C C . GLN A 1 193 ? -14.398 41.562 17.531 1 64.5 193 GLN A C 1
ATOM 1516 O O . GLN A 1 193 ? -15.219 42.469 17.672 1 64.5 193 GLN A O 1
ATOM 1521 N N . MET B 1 1 ? -24.719 19.25 14.508 1 41.03 1 MET B N 1
ATOM 1522 C CA . MET B 1 1 ? -23.422 18.578 14.328 1 41.03 1 MET B CA 1
ATOM 1523 C C . MET B 1 1 ? -23.328 17.953 12.945 1 41.03 1 MET B C 1
ATOM 1525 O O . MET B 1 1 ? -22.312 18.094 12.266 1 41.03 1 MET B O 1
ATOM 1529 N N . GLY B 1 2 ? -24.562 17.25 12.461 1 49.22 2 GLY B N 1
ATOM 1530 C CA . GLY B 1 2 ? -24.797 16.672 11.148 1 49.22 2 GLY B CA 1
ATOM 1531 C C . GLY B 1 2 ? -24.844 17.703 10.039 1 49.22 2 GLY B C 1
ATOM 1532 O O . GLY B 1 2 ? -24.531 17.391 8.891 1 49.22 2 GLY B O 1
ATOM 1533 N N . LYS B 1 3 ? -25.062 18.766 10.453 1 55.97 3 LYS B N 1
ATOM 1534 C CA . LYS B 1 3 ? -25.25 19.875 9.516 1 55.97 3 LYS B CA 1
ATOM 1535 C C . LYS B 1 3 ? -23.938 20.266 8.852 1 55.97 3 LYS B C 1
ATOM 1537 O O . LYS B 1 3 ? -23.891 20.547 7.656 1 55.97 3 LYS B O 1
ATOM 1542 N N . LEU B 1 4 ? -22.891 20.062 9.602 1 64.44 4 LEU B N 1
ATOM 1543 C CA . LEU B 1 4 ? -21.578 20.5 9.109 1 64.44 4 LEU B CA 1
ATOM 1544 C C . LEU B 1 4 ? -21.078 19.547 8.031 1 64.44 4 LEU B C 1
ATOM 1546 O O . LEU B 1 4 ? -20.5 20 7.027 1 64.44 4 LEU B O 1
ATOM 1550 N N . LEU B 1 5 ? -21.516 18.312 8.055 1 72.06 5 LEU B N 1
ATOM 1551 C CA . LEU B 1 5 ? -21.078 17.344 7.059 1 72.06 5 LEU B CA 1
ATOM 1552 C C . LEU B 1 5 ? -21.75 17.594 5.715 1 72.06 5 LEU B C 1
ATOM 1554 O O . LEU B 1 5 ? -21.109 17.5 4.668 1 72.06 5 LEU B O 1
ATOM 1558 N N . PHE B 1 6 ? -22.984 17.953 5.902 1 73.38 6 PHE B N 1
ATOM 1559 C CA . PHE B 1 6 ? -23.781 18.125 4.688 1 73.38 6 PHE B CA 1
ATOM 1560 C C . PHE B 1 6 ? -23.406 19.438 3.986 1 73.38 6 PHE B C 1
ATOM 1562 O O . PHE B 1 6 ? -23.75 19.625 2.816 1 73.38 6 PHE B O 1
ATOM 1569 N N . GLU B 1 7 ? -22.672 20.219 4.672 1 78.94 7 GLU B N 1
ATOM 1570 C CA . GLU B 1 7 ? -22.266 21.484 4.078 1 78.94 7 GLU B CA 1
ATOM 1571 C C . GLU B 1 7 ? -21.047 21.312 3.184 1 78.94 7 GLU B C 1
ATOM 1573 O O . GLU B 1 7 ? -20.781 22.156 2.322 1 78.94 7 GLU B O 1
ATOM 1578 N N . CYS B 1 8 ? -20.359 20.25 3.357 1 86.56 8 CYS B N 1
ATOM 1579 C CA . CYS B 1 8 ? -19.203 19.969 2.516 1 86.56 8 CYS B CA 1
ATOM 1580 C C . CYS B 1 8 ? -19.406 18.688 1.714 1 86.56 8 CYS B C 1
ATOM 1582 O O . CYS B 1 8 ? -19.203 17.594 2.223 1 86.56 8 CYS B O 1
ATOM 1584 N N . PRO B 1 9 ? -19.812 18.766 0.521 1 90.94 9 PRO B N 1
ATOM 1585 C CA . PRO B 1 9 ? -20.156 17.609 -0.303 1 90.94 9 PRO B CA 1
ATOM 1586 C C . PRO B 1 9 ? -19.031 16.594 -0.395 1 90.94 9 PRO B C 1
ATOM 1588 O O . PRO B 1 9 ? -19.281 15.383 -0.488 1 90.94 9 PRO B O 1
ATOM 1591 N N . VAL B 1 10 ? -17.875 17.047 -0.426 1 94.25 10 VAL B N 1
ATOM 1592 C CA . VAL B 1 10 ? -16.719 16.156 -0.53 1 94.25 10 VAL B CA 1
ATOM 1593 C C . VAL B 1 10 ? -16.625 15.289 0.725 1 94.25 10 VAL B C 1
ATOM 1595 O O . VAL B 1 10 ? -16.453 14.07 0.636 1 94.25 10 VAL B O 1
ATOM 1598 N N . ASP B 1 11 ? -16.781 15.914 1.913 1 94.75 11 ASP B N 1
ATOM 1599 C CA . ASP B 1 11 ? -16.75 15.164 3.168 1 94.75 11 ASP B CA 1
ATOM 1600 C C . ASP B 1 11 ? -17.922 14.195 3.26 1 94.75 11 ASP B C 1
ATOM 1602 O O . ASP B 1 11 ? -17.797 13.109 3.83 1 94.75 11 ASP B O 1
ATOM 1606 N N . MET B 1 12 ? -19.047 14.633 2.723 1 94.44 12 MET B N 1
ATOM 1607 C CA . MET B 1 12 ? -20.203 13.734 2.68 1 94.44 12 MET B CA 1
ATOM 1608 C C . MET B 1 12 ? -19.906 12.523 1.802 1 94.44 12 MET B C 1
ATOM 1610 O O . MET B 1 12 ? -20.297 11.406 2.137 1 94.44 12 MET B O 1
ATOM 1614 N N . ALA B 1 13 ? -19.25 12.773 0.693 1 95.5 13 ALA B N 1
ATOM 1615 C CA . ALA B 1 13 ? -18.875 11.672 -0.192 1 95.5 13 ALA B CA 1
ATOM 1616 C C . ALA B 1 13 ? -17.938 10.695 0.518 1 95.5 13 ALA B C 1
ATOM 1618 O O . ALA B 1 13 ? -18.094 9.477 0.387 1 95.5 13 ALA B O 1
ATOM 1619 N N . TYR B 1 14 ? -16.969 11.25 1.248 1 97.12 14 TYR B N 1
ATOM 1620 C CA . TYR B 1 14 ? -16.062 10.391 2.01 1 97.12 14 TYR B CA 1
ATOM 1621 C C . TYR B 1 14 ? -16.844 9.57 3.037 1 97.12 14 TYR B C 1
ATOM 1623 O O . TYR B 1 14 ? -16.594 8.367 3.193 1 97.12 14 TYR B O 1
ATOM 1631 N N . PHE B 1 15 ? -17.781 10.242 3.709 1 96 15 PHE B N 1
ATOM 1632 C CA . PHE B 1 15 ? -18.578 9.57 4.723 1 96 15 PHE B CA 1
ATOM 1633 C C . PHE B 1 15 ? -19.359 8.406 4.113 1 96 15 PHE B C 1
ATOM 1635 O O . PHE B 1 15 ? -19.328 7.293 4.641 1 96 15 PHE B O 1
ATOM 1642 N N . CYS B 1 16 ? -20 8.641 3.029 1 96.19 16 CYS B N 1
ATOM 1643 C CA . CYS B 1 16 ? -20.766 7.605 2.35 1 96.19 16 CYS B CA 1
ATOM 1644 C C . CYS B 1 16 ? -19.859 6.465 1.888 1 96.19 16 CYS B C 1
ATOM 1646 O O . CYS B 1 16 ? -20.25 5.297 1.955 1 96.19 16 CYS B O 1
ATOM 1648 N N . PHE B 1 17 ? -18.75 6.828 1.434 1 97.56 17 PHE B N 1
ATOM 1649 C CA . PHE B 1 17 ? -17.781 5.832 1.001 1 97.56 17 PHE B CA 1
ATOM 1650 C C . PHE B 1 17 ? -17.422 4.891 2.145 1 97.56 17 PHE B C 1
ATOM 1652 O O . PHE B 1 17 ? -17.438 3.668 1.978 1 97.56 17 PHE B O 1
ATOM 1659 N N . PHE B 1 18 ? -17.078 5.449 3.307 1 97.62 18 PHE B N 1
ATOM 1660 C CA . PHE B 1 18 ? -16.734 4.629 4.465 1 97.62 18 PHE B CA 1
ATOM 1661 C C . PHE B 1 18 ? -17.922 3.779 4.898 1 97.62 18 PHE B C 1
ATOM 1663 O O . PHE B 1 18 ? -17.766 2.604 5.23 1 97.62 18 PHE B O 1
ATOM 1670 N N . LEU B 1 19 ? -19.094 4.379 4.855 1 96.56 19 LEU B N 1
ATOM 1671 C CA . LEU B 1 19 ? -20.297 3.684 5.281 1 96.56 19 LEU B CA 1
ATOM 1672 C C . LEU B 1 19 ? -20.562 2.467 4.402 1 96.56 19 LEU B C 1
ATOM 1674 O O . LEU B 1 19 ? -20.875 1.388 4.91 1 96.56 19 LEU B O 1
ATOM 1678 N N . ILE B 1 20 ? -20.391 2.605 3.135 1 95 20 ILE B N 1
ATOM 1679 C CA . ILE B 1 20 ? -20.672 1.535 2.188 1 95 20 ILE B CA 1
ATOM 1680 C C . ILE B 1 20 ? -19.578 0.476 2.254 1 95 20 ILE B C 1
ATOM 1682 O O . ILE B 1 20 ? -19.844 -0.713 2.064 1 95 20 ILE B O 1
ATOM 1686 N N . HIS B 1 21 ? -18.438 0.896 2.576 1 95.88 21 HIS B N 1
ATOM 1687 C CA . HIS B 1 21 ? -17.281 -0.003 2.598 1 95.88 21 HIS B CA 1
ATOM 1688 C C . HIS B 1 21 ? -17.359 -0.971 3.773 1 95.88 21 HIS B C 1
ATOM 1690 O O . HIS B 1 21 ? -16.844 -2.088 3.699 1 95.88 21 HIS B O 1
ATOM 1696 N N . VAL B 1 22 ? -18.016 -0.611 4.84 1 96.12 22 VAL B N 1
ATOM 1697 C CA . VAL B 1 22 ? -18.062 -1.405 6.062 1 96.12 22 VAL B CA 1
ATOM 1698 C C . VAL B 1 22 ? -18.734 -2.752 5.781 1 96.12 22 VAL B C 1
ATOM 1700 O O . VAL B 1 22 ? -18.141 -3.805 6.027 1 96.12 22 VAL B O 1
ATOM 1703 N N . PRO B 1 23 ? -19.938 -2.828 5.191 1 94.12 23 PRO B N 1
ATOM 1704 C CA . PRO B 1 23 ? -20.547 -4.141 4.945 1 94.12 23 PRO B CA 1
ATOM 1705 C C . PRO B 1 23 ? -19.781 -4.961 3.91 1 94.12 23 PRO B C 1
ATOM 1707 O O . PRO B 1 23 ? -19.719 -6.188 4.012 1 94.12 23 PRO B O 1
ATOM 1710 N N . VAL B 1 24 ? -19.219 -4.328 2.934 1 92.88 24 VAL B N 1
ATOM 1711 C CA . VAL B 1 24 ? -18.438 -5.039 1.928 1 92.88 24 VAL B CA 1
ATOM 1712 C C . VAL B 1 24 ? -17.25 -5.727 2.59 1 92.88 24 VAL B C 1
ATOM 1714 O O . VAL B 1 24 ? -16.969 -6.898 2.33 1 92.88 24 VAL B O 1
ATOM 1717 N N . THR B 1 25 ? -16.562 -4.969 3.443 1 94.62 25 THR B N 1
ATOM 1718 C CA . THR B 1 25 ? -15.414 -5.5 4.168 1 94.62 25 THR B CA 1
ATOM 1719 C C . THR B 1 25 ? -15.828 -6.66 5.066 1 94.62 25 THR B C 1
ATOM 1721 O O . THR B 1 25 ? -15.219 -7.727 5.035 1 94.62 25 THR B O 1
ATOM 1724 N N . LEU B 1 26 ? -16.938 -6.59 5.754 1 92.69 26 LEU B N 1
ATOM 1725 C CA . LEU B 1 26 ? -17.359 -7.562 6.758 1 92.69 26 LEU B CA 1
ATOM 1726 C C . LEU B 1 26 ? -17.984 -8.789 6.098 1 92.69 26 LEU B C 1
ATOM 1728 O O . LEU B 1 26 ? -17.797 -9.914 6.562 1 92.69 26 LEU B O 1
ATOM 1732 N N . LEU B 1 27 ? -18.641 -8.578 4.965 1 91.38 27 LEU B N 1
ATOM 1733 C CA . LEU B 1 27 ? -19.453 -9.648 4.41 1 91.38 27 LEU B CA 1
ATOM 1734 C C . LEU B 1 27 ? -18.719 -10.367 3.283 1 91.38 27 LEU B C 1
ATOM 1736 O O . LEU B 1 27 ? -19.062 -11.5 2.938 1 91.38 27 LEU B O 1
ATOM 1740 N N . ILE B 1 28 ? -17.719 -9.742 2.701 1 91.88 28 ILE B N 1
ATOM 1741 C CA . ILE B 1 28 ? -17.078 -10.344 1.537 1 91.88 28 ILE B CA 1
ATOM 1742 C C . ILE B 1 28 ? -15.57 -10.469 1.784 1 91.88 28 ILE B C 1
ATOM 1744 O O . ILE B 1 28 ? -15.047 -11.578 1.896 1 91.88 28 ILE B O 1
ATOM 1748 N N . ASP B 1 29 ? -14.922 -9.344 2.08 1 92.31 29 ASP B N 1
ATOM 1749 C CA . ASP B 1 29 ? -13.461 -9.305 2.049 1 92.31 29 ASP B CA 1
ATOM 1750 C C . ASP B 1 29 ? -12.867 -10.164 3.162 1 92.31 29 ASP B C 1
ATOM 1752 O O . ASP B 1 29 ? -12 -11.008 2.912 1 92.31 29 ASP B O 1
ATOM 1756 N N . ILE B 1 30 ? -13.32 -9.977 4.316 1 89.69 30 ILE B N 1
ATOM 1757 C CA . ILE B 1 30 ? -12.625 -10.562 5.457 1 89.69 30 ILE B CA 1
ATOM 1758 C C . ILE B 1 30 ? -12.977 -12.047 5.566 1 89.69 30 ILE B C 1
ATOM 1760 O O . ILE B 1 30 ? -12.328 -12.789 6.305 1 89.69 30 ILE B O 1
ATOM 1764 N N . GLN B 1 31 ? -13.992 -12.562 4.828 1 89.94 31 GLN B N 1
ATOM 1765 C CA . GLN B 1 31 ? -14.352 -13.977 4.863 1 89.94 31 GLN B CA 1
ATOM 1766 C C . GLN B 1 31 ? -13.242 -14.836 4.266 1 89.94 31 GLN B C 1
ATOM 1768 O O . GLN B 1 31 ? -13.195 -16.047 4.492 1 89.94 31 GLN B O 1
ATOM 1773 N N . ALA B 1 32 ? -12.414 -14.25 3.559 1 86.94 32 ALA B N 1
ATOM 1774 C CA . ALA B 1 32 ? -11.281 -14.984 3.002 1 86.94 32 ALA B CA 1
ATOM 1775 C C . ALA B 1 32 ? -10.258 -15.312 4.082 1 86.94 32 ALA B C 1
ATOM 1777 O O . ALA B 1 32 ? -9.359 -16.125 3.867 1 86.94 32 ALA B O 1
ATOM 1778 N N . LEU B 1 33 ? -10.32 -14.703 5.277 1 87.81 33 LEU B N 1
ATOM 1779 C CA . LEU B 1 33 ? -9.344 -14.867 6.344 1 87.81 33 LEU B CA 1
ATOM 1780 C C . LEU B 1 33 ? -9.781 -15.945 7.324 1 87.81 33 LEU B C 1
ATOM 1782 O O . LEU B 1 33 ? -8.969 -16.453 8.102 1 87.81 33 LEU B O 1
ATOM 1786 N N . TYR B 1 34 ? -10.977 -16.297 7.445 1 80.19 34 TYR B N 1
ATOM 1787 C CA . TYR B 1 34 ? -11.414 -17.25 8.469 1 80.19 34 TYR B CA 1
ATOM 1788 C C . TYR B 1 34 ? -12.094 -18.453 7.844 1 80.19 34 TYR B C 1
ATOM 1790 O O . TYR B 1 34 ? -12.594 -18.391 6.719 1 80.19 34 TYR B O 1
ATOM 1798 N N . PRO B 1 35 ? -11.992 -19.469 8.641 1 74.88 35 PRO B N 1
ATOM 1799 C CA . PRO B 1 35 ? -12.648 -20.688 8.148 1 74.88 35 PRO B CA 1
ATOM 1800 C C . PRO B 1 35 ? -14.164 -20.531 8.016 1 74.88 35 PRO B C 1
ATOM 1802 O O . PRO B 1 35 ? -14.789 -19.828 8.82 1 74.88 35 PRO B O 1
ATOM 1805 N N . ARG B 1 36 ? -14.633 -20.984 7.012 1 72.31 36 ARG B N 1
ATOM 1806 C CA . ARG B 1 36 ? -16.047 -20.906 6.652 1 72.31 36 ARG B CA 1
ATOM 1807 C C . ARG B 1 36 ? -16.922 -21.438 7.781 1 72.31 36 ARG B C 1
ATOM 1809 O O . ARG B 1 36 ? -18.078 -21.016 7.922 1 72.31 36 ARG B O 1
ATOM 1816 N N . SER B 1 37 ? -16.422 -22.188 8.562 1 72.94 37 SER B N 1
ATOM 1817 C CA . SER B 1 37 ? -17.219 -22.812 9.617 1 72.94 37 SER B CA 1
ATOM 1818 C C . SER B 1 37 ? -17.672 -21.781 10.648 1 72.94 37 SER B C 1
ATOM 1820 O O . SER B 1 37 ? -18.672 -21.984 11.344 1 72.94 37 SER B O 1
ATOM 1822 N N . PHE B 1 38 ? -17.047 -20.672 10.695 1 75.06 38 PHE B N 1
ATOM 1823 C CA . PHE B 1 38 ? -17.359 -19.672 11.703 1 75.06 38 PHE B CA 1
ATOM 1824 C C . PHE B 1 38 ? -18.391 -18.688 11.188 1 75.06 38 PHE B C 1
ATOM 1826 O O . PHE B 1 38 ? -18.844 -17.812 11.922 1 75.06 38 PHE B O 1
ATOM 1833 N N . THR B 1 39 ? -18.75 -18.953 9.891 1 73.88 39 THR B N 1
ATOM 1834 C CA . THR B 1 39 ? -19.656 -17.984 9.273 1 73.88 39 THR B CA 1
ATOM 1835 C C . THR B 1 39 ? -21 -18.625 8.977 1 73.88 39 THR B C 1
ATOM 1837 O O . THR B 1 39 ? -21.062 -19.719 8.406 1 73.88 39 THR B O 1
ATOM 1840 N N . PRO B 1 40 ? -22.078 -17.922 9.477 1 82.44 40 PRO B N 1
ATOM 1841 C CA . PRO B 1 40 ? -23.391 -18.422 9.078 1 82.44 40 PRO B CA 1
ATOM 1842 C C . PRO B 1 40 ? -23.516 -18.641 7.574 1 82.44 40 PRO B C 1
ATOM 1844 O O . PRO B 1 40 ? -22.922 -17.891 6.789 1 82.44 40 PRO B O 1
ATOM 1847 N N . ARG B 1 41 ? -24.25 -19.594 7.293 1 82.56 41 ARG B N 1
ATOM 1848 C CA . ARG B 1 41 ? -24.375 -20.047 5.91 1 82.56 41 ARG B CA 1
ATOM 1849 C C . ARG B 1 41 ? -24.766 -18.891 4.988 1 82.56 41 ARG B C 1
ATOM 1851 O O . ARG B 1 41 ? -24.234 -18.766 3.887 1 82.56 41 ARG B O 1
ATOM 1858 N N . PHE B 1 42 ? -25.734 -18.109 5.453 1 84.81 42 PHE B N 1
ATOM 1859 C CA . PHE B 1 42 ? -26.234 -17.031 4.609 1 84.81 42 PHE B CA 1
ATOM 1860 C C . PHE B 1 42 ? -25.125 -16.031 4.297 1 84.81 42 PHE B C 1
ATOM 1862 O O . PHE B 1 42 ? -25.047 -15.523 3.178 1 84.81 42 PHE B O 1
ATOM 1869 N N . ILE B 1 43 ? -24.25 -15.844 5.16 1 85.62 43 ILE B N 1
ATOM 1870 C CA . ILE B 1 43 ? -23.156 -14.898 4.977 1 85.62 43 ILE B CA 1
ATOM 1871 C C . ILE B 1 43 ? -22.031 -15.562 4.176 1 85.62 43 ILE B C 1
ATOM 1873 O O . ILE B 1 43 ? -21.406 -14.922 3.336 1 85.62 43 ILE B O 1
ATOM 1877 N N . ALA B 1 44 ? -21.906 -16.797 4.352 1 86.25 44 ALA B N 1
ATOM 1878 C CA . ALA B 1 44 ? -20.844 -17.562 3.695 1 86.25 44 ALA B CA 1
ATOM 1879 C C . ALA B 1 44 ? -21.109 -17.672 2.195 1 86.25 44 ALA B C 1
ATOM 1881 O O . ALA B 1 44 ? -20.172 -17.844 1.411 1 86.25 44 ALA B O 1
ATOM 1882 N N . LYS B 1 45 ? -22.328 -17.484 1.762 1 89.75 45 LYS B N 1
ATOM 1883 C CA . LYS B 1 45 ? -22.703 -17.641 0.358 1 89.75 45 LYS B CA 1
ATOM 1884 C C . LYS B 1 45 ? -22.422 -16.375 -0.433 1 89.75 45 LYS B C 1
ATOM 1886 O O . LYS B 1 45 ? -22.312 -16.406 -1.66 1 89.75 45 LYS B O 1
ATOM 1891 N N . LEU B 1 46 ? -22.25 -15.359 0.238 1 90.5 46 LEU B N 1
ATOM 1892 C CA . LEU B 1 46 ? -22.141 -14.07 -0.443 1 90.5 46 LEU B CA 1
ATOM 1893 C C . LEU B 1 46 ? -20.875 -14.023 -1.298 1 90.5 46 LEU B C 1
ATOM 1895 O O . LEU B 1 46 ? -20.938 -13.711 -2.488 1 90.5 46 LEU B O 1
ATOM 1899 N N . PRO B 1 47 ? -19.719 -14.344 -0.721 1 91.25 47 PRO B N 1
ATOM 1900 C CA . PRO B 1 47 ? -18.531 -14.352 -1.579 1 91.25 47 PRO B CA 1
ATOM 1901 C C . PRO B 1 47 ? -18.625 -15.391 -2.695 1 91.25 47 PRO B C 1
ATOM 1903 O O . PRO B 1 47 ? -18.078 -15.18 -3.783 1 91.25 47 PRO B O 1
ATOM 1906 N N . GLU B 1 48 ? -19.281 -16.453 -2.422 1 91.12 48 GLU B N 1
ATOM 1907 C CA . GLU B 1 48 ? -19.453 -17.469 -3.447 1 91.12 48 GLU B CA 1
ATOM 1908 C C . GLU B 1 48 ? -20.266 -16.938 -4.629 1 91.12 48 GLU B C 1
ATOM 1910 O O . GLU B 1 48 ? -19.875 -17.141 -5.785 1 91.12 48 GLU B O 1
ATOM 1915 N N . ILE B 1 49 ? -21.375 -16.312 -4.305 1 93.12 49 ILE B N 1
ATOM 1916 C CA . ILE B 1 49 ? -22.219 -15.727 -5.332 1 93.12 49 ILE B CA 1
ATOM 1917 C C . ILE B 1 49 ? -21.438 -14.656 -6.09 1 93.12 49 ILE B C 1
ATOM 1919 O O . ILE B 1 49 ? -21.484 -14.594 -7.32 1 93.12 49 ILE B O 1
ATOM 1923 N N . TYR B 1 50 ? -20.734 -13.875 -5.363 1 93.38 50 TYR B N 1
ATOM 1924 C CA . TYR B 1 50 ? -19.938 -12.805 -5.949 1 93.38 50 TYR B CA 1
ATOM 1925 C C . TYR B 1 50 ? -18.906 -13.359 -6.918 1 93.38 50 TYR B C 1
ATOM 1927 O O . TYR B 1 50 ? -18.766 -12.867 -8.039 1 93.38 50 TYR B O 1
ATOM 1935 N N . VAL B 1 51 ? -18.219 -14.383 -6.547 1 94.06 51 VAL B N 1
ATOM 1936 C CA . VAL B 1 51 ? -17.156 -14.953 -7.363 1 94.06 51 VAL B CA 1
ATOM 1937 C C . VAL B 1 51 ? -17.75 -15.68 -8.562 1 94.06 51 VAL B C 1
ATOM 1939 O O . VAL B 1 51 ? -17.188 -15.656 -9.656 1 94.06 51 VAL B O 1
ATOM 1942 N N . ARG B 1 52 ? -18.859 -16.281 -8.367 1 92.75 52 ARG B N 1
ATOM 1943 C CA . ARG B 1 52 ? -19.531 -16.953 -9.477 1 92.75 52 ARG B CA 1
ATOM 1944 C C . ARG B 1 52 ? -19.938 -15.953 -10.555 1 92.75 52 ARG B C 1
ATOM 1946 O O . ARG B 1 52 ? -19.828 -16.25 -11.75 1 92.75 52 ARG B O 1
ATOM 1953 N N . MET B 1 53 ? -20.297 -14.812 -10.078 1 94.19 53 MET B N 1
ATOM 1954 C CA . MET B 1 53 ? -20.766 -13.773 -10.992 1 94.19 53 MET B CA 1
ATOM 1955 C C . MET B 1 53 ? -19.578 -13.055 -11.641 1 94.19 53 MET B C 1
ATOM 1957 O O . MET B 1 53 ? -19.609 -12.766 -12.836 1 94.19 53 MET B O 1
ATOM 1961 N N . SER B 1 54 ? -18.562 -12.875 -10.953 1 94.75 54 SER B N 1
ATOM 1962 C CA . SER B 1 54 ? -17.5 -11.984 -11.398 1 94.75 54 SER B CA 1
ATOM 1963 C C . SER B 1 54 ? -16.266 -12.766 -11.844 1 94.75 54 SER B C 1
ATOM 1965 O O . SER B 1 54 ? -15.422 -12.242 -12.57 1 94.75 54 SER B O 1
ATOM 1967 N N . GLN B 1 55 ? -16.125 -14.031 -11.352 1 94.75 55 GLN B N 1
ATOM 1968 C CA . GLN B 1 55 ? -14.891 -14.797 -11.531 1 94.75 55 GLN B CA 1
ATOM 1969 C C . GLN B 1 55 ? -13.68 -14.016 -11.031 1 94.75 55 GLN B C 1
ATOM 1971 O O . GLN B 1 55 ? -12.625 -14.016 -11.68 1 94.75 55 GLN B O 1
ATOM 1976 N N . ASP B 1 56 ? -13.883 -13.297 -9.969 1 95.56 56 ASP B N 1
ATOM 1977 C CA . ASP B 1 56 ? -12.82 -12.5 -9.367 1 95.56 56 ASP B CA 1
ATOM 1978 C C . ASP B 1 56 ? -11.594 -13.359 -9.055 1 95.56 56 ASP B C 1
ATOM 1980 O O . ASP B 1 56 ? -11.656 -14.242 -8.195 1 95.56 56 ASP B O 1
ATOM 1984 N N . PRO B 1 57 ? -10.508 -13.07 -9.703 1 93.75 57 PRO B N 1
ATOM 1985 C CA . PRO B 1 57 ? -9.344 -13.93 -9.5 1 93.75 57 PRO B CA 1
ATOM 1986 C C . PRO B 1 57 ? -8.734 -13.773 -8.102 1 93.75 57 PRO B C 1
ATOM 1988 O O . PRO B 1 57 ? -8.094 -14.695 -7.598 1 93.75 57 PRO B O 1
ATOM 1991 N N . LEU B 1 58 ? -8.938 -12.633 -7.48 1 94.56 58 LEU B N 1
ATOM 1992 C CA . LEU B 1 58 ? -8.328 -12.367 -6.18 1 94.56 58 LEU B CA 1
ATOM 1993 C C . LEU B 1 58 ? -9.148 -13 -5.059 1 94.56 58 LEU B C 1
ATOM 1995 O O . LEU B 1 58 ? -8.633 -13.844 -4.312 1 94.56 58 LEU B O 1
ATOM 1999 N N . ILE B 1 59 ? -10.406 -12.664 -5 1 93.38 59 ILE B N 1
ATOM 2000 C CA . ILE B 1 59 ? -11.258 -13.195 -3.943 1 93.38 59 ILE B CA 1
ATOM 2001 C C . ILE B 1 59 ? -11.422 -14.703 -4.109 1 93.38 59 ILE B C 1
ATOM 2003 O O . ILE B 1 59 ? -11.328 -15.453 -3.137 1 93.38 59 ILE B O 1
ATOM 2007 N N . GLY B 1 60 ? -11.641 -15.109 -5.367 1 92.44 60 GLY B N 1
ATOM 2008 C CA . GLY B 1 60 ? -11.742 -16.547 -5.621 1 92.44 60 GLY B CA 1
ATOM 2009 C C . GLY B 1 60 ? -10.477 -17.297 -5.273 1 92.44 60 GLY B C 1
ATOM 2010 O O . GLY B 1 60 ? -10.539 -18.391 -4.703 1 92.44 60 GLY B O 1
ATOM 2011 N N . GLY B 1 61 ? -9.383 -16.719 -5.609 1 90.31 61 GLY B N 1
ATOM 2012 C CA . GLY B 1 61 ? -8.109 -17.328 -5.266 1 90.31 61 GLY B CA 1
ATOM 2013 C C . GLY B 1 61 ? -7.852 -17.375 -3.771 1 90.31 61 GLY B C 1
ATOM 2014 O O . GLY B 1 61 ? -7.441 -18.406 -3.238 1 90.31 61 GLY B O 1
ATOM 2015 N N . ALA B 1 62 ? -8.055 -16.297 -3.117 1 90.12 62 ALA B N 1
ATOM 2016 C CA . ALA B 1 62 ? -7.816 -16.203 -1.68 1 90.12 62 ALA B CA 1
ATOM 2017 C C . ALA B 1 62 ? -8.711 -17.172 -0.909 1 90.12 62 ALA B C 1
ATOM 2019 O O . ALA B 1 62 ? -8.336 -17.656 0.161 1 90.12 62 ALA B O 1
ATOM 2020 N N . MET B 1 63 ? -9.852 -17.484 -1.502 1 88.81 63 MET B N 1
ATOM 2021 C CA . MET B 1 63 ? -10.812 -18.375 -0.84 1 88.81 63 MET B CA 1
ATOM 2022 C C . MET B 1 63 ? -10.578 -19.828 -1.233 1 88.81 63 MET B C 1
ATOM 2024 O O . MET B 1 63 ? -11.242 -20.719 -0.725 1 88.81 63 MET B O 1
ATOM 2028 N N . GLY B 1 64 ? -9.688 -20.047 -2.25 1 85.88 64 GLY B N 1
ATOM 2029 C CA . GLY B 1 64 ? -9.336 -21.391 -2.652 1 85.88 64 GLY B CA 1
ATOM 2030 C C . GLY B 1 64 ? -10.258 -21.953 -3.721 1 85.88 64 GLY B C 1
ATOM 2031 O O . GLY B 1 64 ? -10.297 -23.172 -3.936 1 85.88 64 GLY B O 1
ATOM 2032 N N . TYR B 1 65 ? -10.945 -21.047 -4.391 1 83.56 65 TYR B N 1
ATOM 2033 C CA . TYR B 1 65 ? -11.852 -21.531 -5.426 1 83.56 65 TYR B CA 1
ATOM 2034 C C . TYR B 1 65 ? -11.102 -21.859 -6.703 1 83.56 65 TYR B C 1
ATOM 2036 O O . TYR B 1 65 ? -11.594 -22.625 -7.539 1 83.56 65 TYR B O 1
ATOM 2044 N N . PHE B 1 66 ? -9.945 -21.219 -7.082 1 78.94 66 PHE B N 1
ATOM 2045 C CA . PHE B 1 66 ? -9.258 -21.359 -8.359 1 78.94 66 PHE B CA 1
ATOM 2046 C C . PHE B 1 66 ? -7.887 -22.016 -8.164 1 78.94 66 PHE B C 1
ATOM 2048 O O . PHE B 1 66 ? -7.082 -22.062 -9.094 1 78.94 66 PHE B O 1
ATOM 2055 N N . GLY B 1 67 ? -7.488 -22.5 -7.156 1 65.12 67 GLY B N 1
ATOM 2056 C CA . GLY B 1 67 ? -6.156 -23.062 -7.047 1 65.12 67 GLY B CA 1
ATOM 2057 C C . GLY B 1 67 ? -5.59 -23 -5.641 1 65.12 67 GLY B C 1
ATOM 2058 O O . GLY B 1 67 ? -6.34 -22.969 -4.664 1 65.12 67 GLY B O 1
ATOM 2059 N N . ILE B 1 68 ? -4.242 -22.969 -5.801 1 61.25 68 ILE B N 1
ATOM 2060 C CA . ILE B 1 68 ? -3.523 -23.047 -4.535 1 61.25 68 ILE B CA 1
ATOM 2061 C C . ILE B 1 68 ? -3.596 -21.703 -3.814 1 61.25 68 ILE B C 1
ATOM 2063 O O . ILE B 1 68 ? -3.137 -20.688 -4.34 1 61.25 68 ILE B O 1
ATOM 2067 N N . SER B 1 69 ? -4.043 -21.703 -2.764 1 62.84 69 SER B N 1
ATOM 2068 C CA . SER B 1 69 ? -4.277 -20.547 -1.916 1 62.84 69 SER B CA 1
ATOM 2069 C C . SER B 1 69 ? -2.965 -19.859 -1.534 1 62.84 69 SER B C 1
ATOM 2071 O O . SER B 1 69 ? -2.924 -18.641 -1.341 1 62.84 69 SER B O 1
ATOM 2073 N N . GLY B 1 70 ? -1.915 -20.578 -1.601 1 68.38 70 GLY B N 1
ATOM 2074 C CA . GLY B 1 70 ? -0.621 -20.047 -1.196 1 68.38 70 GLY B CA 1
ATOM 2075 C C . GLY B 1 70 ? -0.119 -18.938 -2.102 1 68.38 70 GLY B C 1
ATOM 2076 O O . GLY B 1 70 ? 0.663 -18.094 -1.672 1 68.38 70 GLY B O 1
ATOM 2077 N N . ASP B 1 71 ? -0.666 -18.828 -3.223 1 79.12 71 ASP B N 1
ATOM 2078 C CA . ASP B 1 71 ? -0.225 -17.844 -4.207 1 79.12 71 ASP B CA 1
ATOM 2079 C C . ASP B 1 71 ? -0.812 -16.469 -3.904 1 79.12 71 ASP B C 1
ATOM 2081 O O . ASP B 1 71 ? -0.359 -15.461 -4.453 1 79.12 71 ASP B O 1
ATOM 2085 N N . TYR B 1 72 ? -1.662 -16.5 -2.924 1 90.06 72 TYR B N 1
ATOM 2086 C CA . TYR B 1 72 ? -2.375 -15.25 -2.688 1 90.06 72 TYR B CA 1
ATOM 2087 C C . TYR B 1 72 ? -2.057 -14.695 -1.306 1 90.06 72 TYR B C 1
ATOM 2089 O O . TYR B 1 72 ? -2.873 -13.992 -0.71 1 90.06 72 TYR B O 1
AT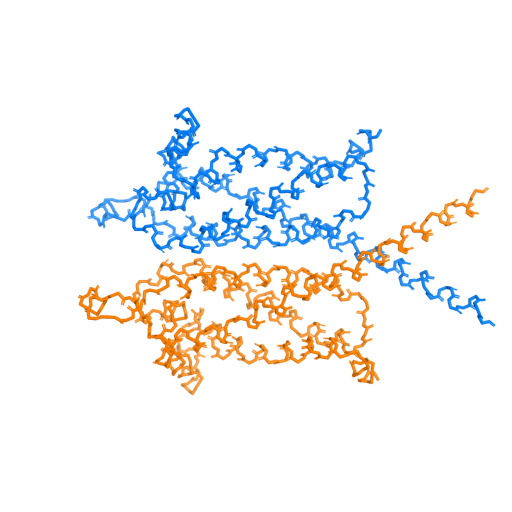OM 2097 N N . VAL B 1 73 ? -0.858 -15.078 -0.831 1 92.25 73 VAL B N 1
ATOM 2098 C CA . VAL B 1 73 ? -0.437 -14.602 0.48 1 92.25 73 VAL B CA 1
ATOM 2099 C C . VAL B 1 73 ? -0.338 -13.078 0.463 1 92.25 73 VAL B C 1
ATOM 2101 O O . VAL B 1 73 ? -0.703 -12.414 1.437 1 92.25 73 VAL B O 1
ATOM 2104 N N . TRP B 1 74 ? 0.151 -12.547 -0.624 1 94.94 74 TRP B N 1
ATOM 2105 C CA . TRP B 1 74 ? 0.267 -11.102 -0.754 1 94.94 74 TRP B CA 1
ATOM 2106 C C . TRP B 1 74 ? -1.098 -10.43 -0.633 1 94.94 74 TRP B C 1
ATOM 2108 O O . TRP B 1 74 ? -1.243 -9.43 0.07 1 94.94 74 TRP B O 1
ATOM 2118 N N . PHE B 1 75 ? -2.123 -11.008 -1.226 1 95.88 75 PHE B N 1
ATOM 2119 C CA . PHE B 1 75 ? -3.465 -10.438 -1.186 1 95.88 75 PHE B CA 1
ATOM 2120 C C . PHE B 1 75 ? -4.086 -10.617 0.194 1 95.88 75 PHE B C 1
ATOM 2122 O O . PHE B 1 75 ? -4.766 -9.719 0.695 1 95.88 75 PHE B O 1
ATOM 2129 N N . LYS B 1 76 ? -3.885 -11.719 0.798 1 94.69 76 LYS B N 1
ATOM 2130 C CA . LYS B 1 76 ? -4.398 -11.969 2.143 1 94.69 76 LYS B CA 1
ATOM 2131 C C . LYS B 1 76 ? -3.822 -10.969 3.143 1 94.69 76 LYS B C 1
ATOM 2133 O O . LYS B 1 76 ? -4.492 -10.586 4.105 1 94.69 76 LYS B O 1
ATOM 2138 N N . THR B 1 77 ? -2.613 -10.523 2.885 1 96.38 77 THR B N 1
ATOM 2139 C CA . THR B 1 77 ? -2.016 -9.5 3.732 1 96.38 77 THR B CA 1
ATOM 2140 C C . THR B 1 77 ? -2.824 -8.203 3.668 1 96.38 77 THR B C 1
ATOM 2142 O O . THR B 1 77 ? -2.988 -7.52 4.68 1 96.38 77 THR B O 1
ATOM 2145 N N . PHE B 1 78 ? -3.305 -7.879 2.512 1 97.31 78 PHE B N 1
ATOM 2146 C CA . PHE B 1 78 ? -4.133 -6.688 2.357 1 97.3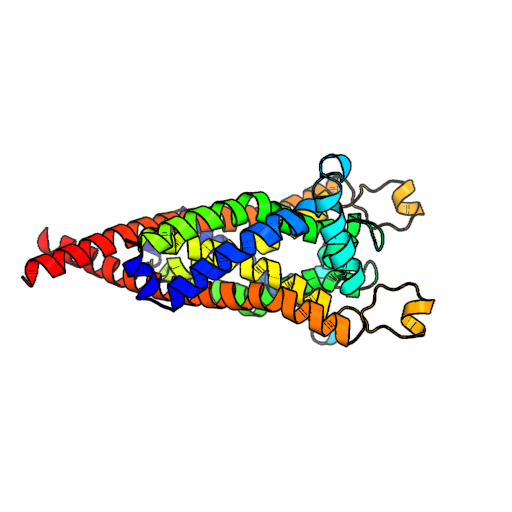1 78 PHE B CA 1
ATOM 2147 C C . PHE B 1 78 ? -5.449 -6.848 3.107 1 97.31 78 PHE B C 1
ATOM 2149 O O . PHE B 1 78 ? -5.961 -5.883 3.688 1 97.31 78 PHE B O 1
ATOM 2156 N N . LEU B 1 79 ? -5.961 -8.078 3.066 1 96.44 79 LEU B N 1
ATOM 2157 C CA . LEU B 1 79 ? -7.211 -8.336 3.775 1 96.44 79 LEU B CA 1
ATOM 2158 C C . LEU B 1 79 ? -7.012 -8.219 5.285 1 96.44 79 LEU B C 1
ATOM 2160 O O . LEU B 1 79 ? -7.887 -7.715 5.992 1 96.44 79 LEU B O 1
ATOM 2164 N N . ILE B 1 80 ? -5.93 -8.609 5.766 1 96.5 80 ILE B N 1
ATOM 2165 C CA . ILE B 1 80 ? -5.598 -8.461 7.18 1 96.5 80 ILE B CA 1
ATOM 2166 C C . ILE B 1 80 ? -5.453 -6.984 7.527 1 96.5 80 ILE B C 1
ATOM 2168 O O . ILE B 1 80 ? -5.949 -6.531 8.562 1 96.5 80 ILE B O 1
ATOM 2172 N N . LEU B 1 81 ? -4.75 -6.285 6.656 1 97.19 81 LEU B N 1
ATOM 2173 C CA . LEU B 1 81 ? -4.613 -4.844 6.848 1 97.19 81 LEU B CA 1
ATOM 2174 C C . LEU B 1 81 ? -5.977 -4.168 6.879 1 97.19 81 LEU B C 1
ATOM 2176 O O . LEU B 1 81 ? -6.195 -3.23 7.652 1 97.19 81 LEU B O 1
ATOM 2180 N N . GLU B 1 82 ? -6.848 -4.609 6.008 1 96.94 82 GLU B N 1
ATOM 2181 C CA . GLU B 1 82 ? -8.211 -4.09 5.992 1 96.94 82 GLU B CA 1
ATOM 2182 C C . GLU B 1 82 ? -8.922 -4.352 7.316 1 96.94 82 GLU B C 1
ATOM 2184 O O . GLU B 1 82 ? -9.547 -3.451 7.879 1 96.94 82 GLU B O 1
ATOM 2189 N N . LEU B 1 83 ? -8.781 -5.477 7.801 1 95.88 83 LEU B N 1
ATOM 2190 C CA . LEU B 1 83 ? -9.445 -5.875 9.039 1 95.88 83 LEU B CA 1
ATOM 2191 C C . LEU B 1 83 ? -8.852 -5.137 10.234 1 95.88 83 LEU B C 1
ATOM 2193 O O . LEU B 1 83 ? -9.594 -4.609 11.07 1 95.88 83 LEU B O 1
ATOM 2197 N N . CYS B 1 84 ? -7.559 -4.992 10.344 1 96.44 84 CYS B N 1
ATOM 2198 C CA . CYS B 1 84 ? -6.883 -4.52 11.547 1 96.44 84 CYS B CA 1
ATOM 2199 C C . CYS B 1 84 ? -6.699 -3.006 11.508 1 96.44 84 CYS B C 1
ATOM 2201 O O . CYS B 1 84 ? -6.582 -2.363 12.555 1 96.44 84 CYS B O 1
ATOM 2203 N N . PHE B 1 85 ? -6.684 -2.486 10.352 1 97.94 85 PHE B N 1
ATOM 2204 C CA . PHE B 1 85 ? -6.383 -1.064 10.242 1 97.94 85 PHE B CA 1
ATOM 2205 C C . PHE B 1 85 ? -7.52 -0.32 9.562 1 97.94 85 PHE B C 1
ATOM 2207 O O . PHE B 1 85 ? -8.125 0.578 10.148 1 97.94 85 PHE B O 1
ATOM 2214 N N . GLN B 1 86 ? -7.91 -0.709 8.352 1 97.75 86 GLN B N 1
ATOM 2215 C CA . GLN B 1 86 ? -8.867 0.063 7.566 1 97.75 86 GLN B CA 1
ATOM 2216 C C . GLN B 1 86 ? -10.242 0.065 8.227 1 97.75 86 GLN B C 1
ATOM 2218 O O . GLN B 1 86 ? -10.883 1.113 8.344 1 97.75 86 GLN B O 1
ATOM 2223 N N . LEU B 1 87 ? -10.68 -1.053 8.688 1 97.38 87 LEU B N 1
ATOM 2224 C CA . LEU B 1 87 ? -12.023 -1.166 9.25 1 97.38 87 LEU B CA 1
ATOM 2225 C C . LEU B 1 87 ? -12.172 -0.28 10.477 1 97.38 87 LEU B C 1
ATOM 2227 O O . LEU B 1 87 ? -13.102 0.523 10.562 1 97.38 87 LEU B O 1
ATOM 2231 N N . PRO B 1 88 ? -11.289 -0.338 11.469 1 97.88 88 PRO B N 1
ATOM 2232 C CA . PRO B 1 88 ? -11.367 0.606 12.578 1 97.88 88 PRO B CA 1
ATOM 2233 C C . PRO B 1 88 ? -11.359 2.062 12.125 1 97.88 88 PRO B C 1
ATOM 2235 O O . PRO B 1 88 ? -12.078 2.893 12.68 1 97.88 88 PRO B O 1
ATOM 2238 N N . VAL B 1 89 ? -10.578 2.361 11.148 1 98.06 89 VAL B N 1
ATOM 2239 C CA . VAL B 1 89 ? -10.461 3.732 10.664 1 98.06 89 VAL B CA 1
ATOM 2240 C C . VAL B 1 89 ? -11.781 4.176 10.039 1 98.06 89 VAL B C 1
ATOM 2242 O O . VAL B 1 89 ? -12.164 5.344 10.133 1 98.06 89 VAL B O 1
ATOM 2245 N N . PHE B 1 90 ? -12.516 3.207 9.375 1 97.94 90 PHE B N 1
ATOM 2246 C CA . PHE B 1 90 ? -13.812 3.561 8.805 1 97.94 90 PHE B CA 1
ATOM 2247 C C . PHE B 1 90 ? -14.703 4.211 9.859 1 97.94 90 PHE B C 1
ATOM 2249 O O . PHE B 1 90 ? -15.289 5.266 9.617 1 97.94 90 PHE B O 1
ATOM 2256 N N . PHE B 1 91 ? -14.719 3.707 11 1 97.69 91 PHE B N 1
ATOM 2257 C CA . PHE B 1 91 ? -15.594 4.188 12.055 1 97.69 91 PHE B CA 1
ATOM 2258 C C . PHE B 1 91 ? -15.07 5.488 12.648 1 97.69 91 PHE B C 1
ATOM 2260 O O . PHE B 1 91 ? -15.836 6.418 12.898 1 97.69 91 PHE B O 1
ATOM 2267 N N . ILE B 1 92 ? -13.773 5.574 12.891 1 97.5 92 ILE B N 1
ATOM 2268 C CA . ILE B 1 92 ? -13.172 6.789 13.43 1 97.5 92 ILE B CA 1
ATOM 2269 C C . ILE B 1 92 ? -13.359 7.941 12.445 1 97.5 92 ILE B C 1
ATOM 2271 O O . ILE B 1 92 ? -13.688 9.062 12.844 1 97.5 92 ILE B O 1
ATOM 2275 N N . ALA B 1 93 ? -13.141 7.582 11.18 1 96.31 93 ALA B N 1
ATOM 2276 C CA . ALA B 1 93 ? -13.273 8.594 10.125 1 96.31 93 ALA B CA 1
ATOM 2277 C C . ALA B 1 93 ? -14.711 9.109 10.039 1 96.31 93 ALA B C 1
ATOM 2279 O O . ALA B 1 93 ? -14.938 10.312 9.922 1 96.31 93 ALA B O 1
ATOM 2280 N N . MET B 1 94 ? -15.672 8.219 10.078 1 96.38 94 MET B N 1
ATOM 2281 C CA . MET B 1 94 ? -17.078 8.625 10.016 1 96.38 94 MET B CA 1
ATOM 2282 C C . MET B 1 94 ? -17.438 9.516 11.195 1 96.38 94 MET B C 1
ATOM 2284 O O . MET B 1 94 ? -18.078 10.547 11.031 1 96.38 94 MET B O 1
ATOM 2288 N N . HIS B 1 95 ? -17 9.172 12.336 1 95.38 95 HIS B N 1
ATOM 2289 C CA . HIS B 1 95 ? -17.234 9.969 13.531 1 95.38 95 HIS B CA 1
ATOM 2290 C C . HIS B 1 95 ? -16.594 11.344 13.422 1 95.38 95 HIS B C 1
ATOM 2292 O O . HIS B 1 95 ? -17.219 12.352 13.742 1 95.38 95 HIS B O 1
ATOM 2298 N N . GLY B 1 96 ? -15.344 11.352 12.984 1 93.69 96 GLY B N 1
ATOM 2299 C CA . GLY B 1 96 ? -14.617 12.609 12.844 1 93.69 96 GLY B CA 1
ATOM 2300 C C . GLY B 1 96 ? -15.211 13.516 11.781 1 93.69 96 GLY B C 1
ATOM 2301 O O . GLY B 1 96 ? -15.25 14.734 11.961 1 93.69 96 GLY B O 1
ATOM 2302 N N . LEU B 1 97 ? -15.594 12.938 10.695 1 92.69 97 LEU B N 1
ATOM 2303 C CA . LEU B 1 97 ? -16.172 13.719 9.609 1 92.69 97 LEU B CA 1
ATOM 2304 C C . LEU B 1 97 ? -17.5 14.344 10.039 1 92.69 97 LEU B C 1
ATOM 2306 O O . LEU B 1 97 ? -17.812 15.477 9.656 1 92.69 97 LEU B O 1
ATOM 2310 N N . LEU B 1 98 ? -18.281 13.617 10.844 1 90.75 98 LEU B N 1
ATOM 2311 C CA . LEU B 1 98 ? -19.562 14.125 11.336 1 90.75 98 LEU B CA 1
ATOM 2312 C C . LEU B 1 98 ? -19.344 15.328 12.25 1 90.75 98 LEU B C 1
ATOM 2314 O O . LEU B 1 98 ? -20.172 16.25 12.273 1 90.75 98 LEU B O 1
ATOM 2318 N N . ARG B 1 99 ? -18.25 15.383 12.898 1 89.25 99 ARG B N 1
ATOM 2319 C CA . ARG B 1 99 ? -17.969 16.453 13.852 1 89.25 99 ARG B CA 1
ATOM 2320 C C . ARG B 1 99 ? -17.125 17.547 13.219 1 89.25 99 ARG B C 1
ATOM 2322 O O . ARG B 1 99 ? -16.781 18.531 13.875 1 89.25 99 ARG B O 1
ATOM 2329 N N . ASP B 1 100 ? -16.719 17.312 11.953 1 86.31 100 ASP B N 1
ATOM 2330 C CA . ASP B 1 100 ? -15.859 18.25 11.227 1 86.31 100 ASP B CA 1
ATOM 2331 C C . ASP B 1 100 ? -14.555 18.5 11.984 1 86.31 100 ASP B C 1
ATOM 2333 O O . ASP B 1 100 ? -14.148 19.641 12.164 1 86.31 100 ASP B O 1
ATOM 2337 N N . SER B 1 101 ? -14.031 17.5 12.492 1 87.81 101 SER B N 1
ATOM 2338 C CA . SER B 1 101 ? -12.773 17.594 13.234 1 87.81 101 SER B CA 1
ATOM 2339 C C . SER B 1 101 ? -11.578 17.609 12.289 1 87.81 101 SER B C 1
ATOM 2341 O O . SER B 1 101 ? -11.367 16.672 11.516 1 87.81 101 SER B O 1
ATOM 2343 N N . LYS B 1 102 ? -10.773 18.609 12.383 1 89.94 102 LYS B N 1
ATOM 2344 C CA . LYS B 1 102 ? -9.578 18.734 11.555 1 89.94 102 LYS B CA 1
ATOM 2345 C C . LYS B 1 102 ? -8.516 17.719 11.984 1 89.94 102 LYS B C 1
ATOM 2347 O O . LYS B 1 102 ? -7.602 17.406 11.211 1 89.94 102 LYS B O 1
ATOM 2352 N N . ASN B 1 103 ? -8.664 17.188 13.164 1 89.88 103 ASN B N 1
ATOM 2353 C CA . ASN B 1 103 ? -7.684 16.266 13.727 1 89.88 103 ASN B CA 1
ATOM 2354 C C . ASN B 1 103 ? -7.691 14.922 13 1 89.88 103 ASN B C 1
ATOM 2356 O O . ASN B 1 103 ? -6.742 14.148 13.109 1 89.88 103 ASN B O 1
ATOM 2360 N N . ILE B 1 104 ? -8.719 14.672 12.25 1 95 104 ILE B N 1
ATOM 2361 C CA . ILE B 1 104 ? -8.812 13.359 11.625 1 95 104 ILE B CA 1
ATOM 2362 C C . ILE B 1 104 ? -8.062 13.359 10.297 1 95 104 ILE B C 1
ATOM 2364 O O . ILE B 1 104 ? -7.84 12.305 9.703 1 95 104 ILE B O 1
ATOM 2368 N N . HIS B 1 105 ? -7.699 14.523 9.789 1 96.38 105 HIS B N 1
ATOM 2369 C CA . HIS B 1 105 ? -7.109 14.648 8.453 1 96.38 105 HIS B CA 1
ATOM 2370 C C . HIS B 1 105 ? -5.816 13.844 8.352 1 96.38 105 HIS B C 1
ATOM 2372 O O . HIS B 1 105 ? -5.535 13.25 7.305 1 96.38 105 HIS B O 1
ATOM 2378 N N . VAL B 1 106 ? -5.059 13.82 9.422 1 97.56 106 VAL B N 1
ATOM 2379 C CA . VAL B 1 106 ? -3.809 13.07 9.406 1 97.56 106 VAL B CA 1
ATOM 2380 C C . VAL B 1 106 ? -4.102 11.578 9.25 1 97.56 106 VAL B C 1
ATOM 2382 O O . VAL B 1 106 ? -3.512 10.906 8.398 1 97.56 106 VAL B O 1
ATOM 2385 N N . LEU B 1 107 ? -5 11.10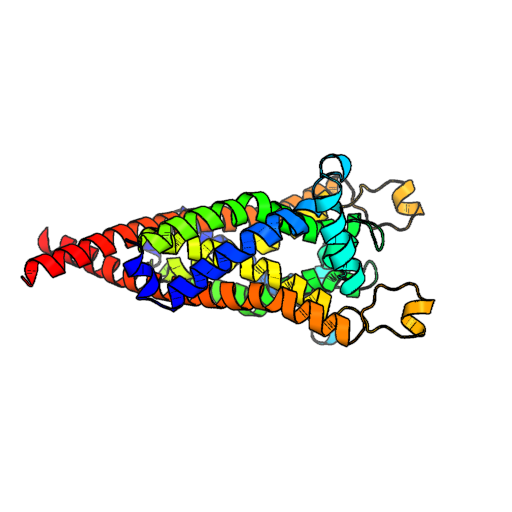9 10.031 1 97.94 107 LEU B N 1
ATOM 2386 C CA . LEU B 1 107 ? -5.387 9.703 9.969 1 97.94 107 LEU B CA 1
ATOM 2387 C C . LEU B 1 107 ? -5.957 9.359 8.594 1 97.94 107 LEU B C 1
ATOM 2389 O O . LEU B 1 107 ? -5.641 8.312 8.031 1 97.94 107 LEU B O 1
ATOM 2393 N N . LEU B 1 108 ? -6.789 10.242 8.078 1 98.25 108 LEU B N 1
ATOM 2394 C CA . LEU B 1 108 ? -7.398 10.016 6.77 1 98.25 108 LEU B CA 1
ATOM 2395 C C . LEU B 1 108 ? -6.34 9.984 5.676 1 98.25 108 LEU B C 1
ATOM 2397 O O . LEU B 1 108 ? -6.477 9.25 4.695 1 98.25 108 LEU B O 1
ATOM 2401 N N . LEU B 1 109 ? -5.324 10.773 5.871 1 98.56 109 LEU B N 1
ATOM 2402 C CA . LEU B 1 109 ? -4.246 10.766 4.887 1 98.56 109 LEU B CA 1
ATOM 2403 C C . LEU B 1 109 ? -3.508 9.43 4.898 1 98.56 109 LEU B C 1
ATOM 2405 O O . LEU B 1 109 ? -3.246 8.852 3.842 1 98.56 109 LEU B O 1
ATOM 2409 N N . VAL B 1 110 ? -3.158 8.938 6.066 1 98.69 110 VAL B N 1
ATOM 2410 C CA . VAL B 1 110 ? -2.48 7.652 6.199 1 98.69 110 VAL B CA 1
ATOM 2411 C C . VAL B 1 110 ? -3.348 6.547 5.598 1 98.69 110 VAL B C 1
ATOM 2413 O O . VAL B 1 110 ? -2.867 5.734 4.805 1 98.69 110 VAL B O 1
ATOM 2416 N N . TYR B 1 111 ? -4.621 6.574 5.953 1 98.62 111 TYR B N 1
ATOM 2417 C CA . TYR B 1 111 ? -5.578 5.598 5.449 1 98.62 111 TYR B CA 1
ATOM 2418 C C . TYR B 1 111 ? -5.652 5.645 3.928 1 98.62 111 TYR B C 1
ATOM 2420 O O . TYR B 1 111 ? -5.582 4.605 3.264 1 98.62 111 TYR B O 1
ATOM 2428 N N . ALA B 1 112 ? -5.84 6.789 3.43 1 98.62 112 ALA B N 1
ATOM 2429 C CA . ALA B 1 112 ? -6.059 6.965 1.997 1 98.62 112 ALA B CA 1
ATOM 2430 C C . ALA B 1 112 ? -4.832 6.531 1.2 1 98.62 112 ALA B C 1
ATOM 2432 O O . ALA B 1 112 ? -4.953 5.84 0.186 1 98.62 112 ALA B O 1
ATOM 2433 N N . ALA B 1 113 ? -3.662 6.922 1.655 1 98.56 113 ALA B N 1
ATOM 2434 C CA . ALA B 1 113 ? -2.428 6.52 0.988 1 98.56 113 ALA B CA 1
ATOM 2435 C C . ALA B 1 113 ? -2.26 5.004 1.013 1 98.56 113 ALA B C 1
ATOM 2437 O O . ALA B 1 113 ? -1.906 4.395 0 1 98.56 113 ALA B O 1
ATOM 2438 N N . SER B 1 114 ? -2.504 4.434 2.129 1 98.56 114 SER B N 1
ATOM 2439 C CA . SER B 1 114 ? -2.381 2.988 2.287 1 98.56 114 SER B CA 1
ATOM 2440 C C . SER B 1 114 ? -3.404 2.248 1.433 1 98.56 114 SER B C 1
ATOM 2442 O O . SER B 1 114 ? -3.059 1.304 0.72 1 98.56 114 SER B O 1
ATOM 2444 N N . THR B 1 115 ? -4.625 2.725 1.462 1 98.31 115 THR B N 1
ATOM 2445 C CA . THR B 1 115 ? -5.703 2.043 0.755 1 98.31 115 THR B CA 1
ATOM 2446 C C . THR B 1 115 ? -5.516 2.152 -0.755 1 98.31 115 THR B C 1
ATOM 2448 O O . THR B 1 115 ? -5.688 1.17 -1.479 1 98.31 115 THR B O 1
ATOM 2451 N N . ALA B 1 116 ? -5.188 3.322 -1.213 1 98.12 116 ALA B N 1
ATOM 2452 C CA . ALA B 1 116 ? -4.902 3.465 -2.639 1 98.12 116 ALA B CA 1
ATOM 2453 C C . ALA B 1 116 ? -3.76 2.549 -3.064 1 98.12 116 ALA B C 1
ATOM 2455 O O . ALA B 1 116 ? -3.814 1.934 -4.133 1 98.12 116 ALA B O 1
ATOM 2456 N N . THR B 1 117 ? -2.775 2.424 -2.223 1 98.31 117 THR B N 1
ATOM 2457 C CA . THR B 1 117 ? -1.608 1.594 -2.498 1 98.31 117 THR B CA 1
ATOM 2458 C C . THR B 1 117 ? -2 0.121 -2.59 1 98.31 117 THR B C 1
ATOM 2460 O O . THR B 1 117 ? -1.521 -0.601 -3.467 1 98.31 117 THR B O 1
ATOM 2463 N N . THR B 1 118 ? -2.883 -0.363 -1.738 1 97.88 118 THR B N 1
ATOM 2464 C CA . THR B 1 118 ? -3.275 -1.768 -1.727 1 97.88 118 THR B CA 1
ATOM 2465 C C . THR B 1 118 ? -4.137 -2.098 -2.941 1 97.88 118 THR B C 1
ATOM 2467 O O . THR B 1 118 ? -4.09 -3.219 -3.457 1 97.88 118 THR B O 1
ATOM 2470 N N . THR B 1 119 ? -4.922 -1.13 -3.4 1 97.56 119 THR B N 1
ATOM 2471 C CA . THR B 1 119 ? -5.891 -1.433 -4.449 1 97.56 119 THR B CA 1
ATOM 2472 C C . THR B 1 119 ? -5.227 -1.396 -5.824 1 97.56 119 THR B C 1
ATOM 2474 O O . THR B 1 119 ? -5.715 -2.012 -6.773 1 97.56 119 THR B O 1
ATOM 2477 N N . LEU B 1 120 ? -4.109 -0.764 -5.945 1 96.94 120 LEU B N 1
ATOM 2478 C CA . LEU B 1 120 ? -3.418 -0.624 -7.219 1 96.94 120 LEU B CA 1
ATOM 2479 C C . LEU B 1 120 ? -3.043 -1.988 -7.789 1 96.94 120 LEU B C 1
ATOM 2481 O O . LEU B 1 120 ? -3.389 -2.309 -8.93 1 96.94 120 LEU B O 1
ATOM 2485 N N . PRO B 1 121 ? -2.338 -2.844 -7.016 1 97.12 121 PRO B N 1
ATOM 2486 C CA . PRO B 1 121 ? -2.01 -4.156 -7.566 1 97.12 121 PRO B CA 1
ATOM 2487 C C . PRO B 1 121 ? -3.244 -5.016 -7.824 1 97.12 121 PRO B C 1
ATOM 2489 O O . PRO B 1 121 ? -3.238 -5.863 -8.727 1 97.12 121 PRO B O 1
ATOM 2492 N N . CYS B 1 122 ? -4.32 -4.82 -7.062 1 96.81 122 CYS B N 1
ATOM 2493 C CA . CYS B 1 122 ? -5.551 -5.555 -7.324 1 96.81 122 CYS B CA 1
ATOM 2494 C C . CYS B 1 122 ? -6.109 -5.211 -8.703 1 96.81 122 CYS B C 1
ATOM 2496 O O . CYS B 1 122 ? -6.496 -6.102 -9.461 1 96.81 122 CYS B O 1
ATOM 2498 N N . LEU B 1 123 ? -6.109 -3.951 -9 1 97.12 123 LEU B N 1
ATOM 2499 C CA . LEU B 1 123 ? -6.57 -3.51 -10.312 1 97.12 123 LEU B CA 1
ATOM 2500 C C . LEU B 1 123 ? -5.672 -4.059 -11.414 1 97.12 123 LEU B C 1
ATOM 2502 O O . LEU B 1 123 ? -6.156 -4.461 -12.477 1 97.12 123 LEU B O 1
ATOM 2506 N N . ALA B 1 124 ? -4.406 -4.082 -11.164 1 96.31 124 ALA B N 1
ATOM 2507 C CA . ALA B 1 124 ? -3.457 -4.594 -12.148 1 96.31 124 ALA B CA 1
ATOM 2508 C C . ALA B 1 124 ? -3.697 -6.074 -12.43 1 96.31 124 ALA B C 1
ATOM 2510 O O . ALA B 1 124 ? -3.625 -6.516 -13.578 1 96.31 124 ALA B O 1
ATOM 2511 N N . VAL B 1 125 ? -3.98 -6.828 -11.398 1 95.56 125 VAL B N 1
ATOM 2512 C CA . VAL B 1 125 ? -4.258 -8.25 -11.562 1 95.56 125 VAL B CA 1
ATOM 2513 C C . VAL B 1 125 ? -5.535 -8.438 -12.375 1 95.56 125 VAL B C 1
ATOM 2515 O O . VAL B 1 125 ? -5.582 -9.258 -13.297 1 95.56 125 VAL B O 1
ATOM 2518 N N . VAL B 1 126 ? -6.551 -7.676 -12.031 1 95.62 126 VAL B N 1
ATOM 2519 C CA . VAL B 1 126 ? -7.82 -7.766 -12.75 1 95.62 126 VAL B CA 1
ATOM 2520 C C . VAL B 1 126 ? -7.609 -7.434 -14.227 1 95.62 126 VAL B C 1
ATOM 2522 O O . VAL B 1 126 ? -8.102 -8.141 -15.102 1 95.62 126 VAL B O 1
ATOM 2525 N N . LEU B 1 127 ? -6.84 -6.41 -14.5 1 95.5 127 LEU B N 1
ATOM 2526 C CA . LEU B 1 127 ? -6.578 -5.977 -15.867 1 95.5 127 LEU B CA 1
ATOM 2527 C C . LEU B 1 127 ? -5.691 -6.98 -16.594 1 95.5 127 LEU B C 1
ATOM 2529 O O . LEU B 1 127 ? -5.801 -7.148 -17.812 1 95.5 127 LEU B O 1
ATOM 2533 N N . GLY B 1 128 ? -4.863 -7.668 -15.859 1 93.38 128 GLY B N 1
ATOM 2534 C CA . GLY B 1 128 ? -3.918 -8.602 -16.453 1 93.38 128 GLY B CA 1
ATOM 2535 C C . GLY B 1 128 ? -4.465 -10.008 -16.578 1 93.38 128 GLY B C 1
ATOM 2536 O O . GLY B 1 128 ? -3.848 -10.859 -17.219 1 93.38 128 GLY B O 1
ATOM 2537 N N . THR B 1 129 ? -5.582 -10.25 -15.984 1 93.81 129 THR B N 1
ATOM 2538 C CA . THR B 1 129 ? -6.199 -11.57 -16.109 1 93.81 129 THR B CA 1
ATOM 2539 C C . THR B 1 129 ? -6.625 -11.836 -17.547 1 93.81 129 THR B C 1
ATOM 2541 O O . THR B 1 129 ? -7.246 -10.984 -18.188 1 93.81 129 THR B O 1
ATOM 2544 N N . PRO B 1 130 ? -6.297 -13.008 -18.062 1 93.81 130 PRO B N 1
ATOM 2545 C CA . PRO B 1 130 ? -6.613 -13.312 -19.469 1 93.81 130 PRO B CA 1
ATOM 2546 C C . PRO B 1 130 ? -8.117 -13.336 -19.734 1 93.81 130 PRO B C 1
ATOM 2548 O O . PRO B 1 130 ? -8.906 -13.625 -18.828 1 93.81 130 PRO B O 1
ATOM 2551 N N . THR B 1 131 ? -8.414 -13.047 -20.984 1 95.88 131 THR B N 1
ATOM 2552 C CA . THR B 1 131 ? -9.797 -13.133 -21.438 1 95.88 131 THR B CA 1
ATOM 2553 C C . THR B 1 131 ? -10.188 -14.586 -21.703 1 95.88 131 THR B C 1
ATOM 2555 O O . THR B 1 131 ? -9.406 -15.344 -22.266 1 95.88 131 THR B O 1
ATOM 2558 N N . THR B 1 132 ? -11.375 -14.883 -21.312 1 94.69 132 THR B N 1
ATOM 2559 C CA . THR B 1 132 ? -11.859 -16.25 -21.5 1 94.69 132 THR B CA 1
ATOM 2560 C C . THR B 1 132 ? -11.922 -16.594 -22.984 1 94.69 132 THR B C 1
ATOM 2562 O O . THR B 1 132 ? -12.484 -15.836 -23.781 1 94.69 132 THR B O 1
ATOM 2565 N N . SER B 1 133 ? -11.281 -17.562 -23.406 1 94.12 133 SER B N 1
ATOM 2566 C CA . SER B 1 133 ? -11.211 -18.125 -24.75 1 94.12 133 SER B CA 1
ATOM 2567 C C . SER B 1 133 ? -11.086 -19.641 -24.719 1 94.12 133 SER B C 1
ATOM 2569 O O . SER B 1 133 ? -10.852 -20.219 -23.656 1 94.12 133 SER B O 1
ATOM 2571 N N . PRO B 1 134 ? -11.422 -20.25 -25.797 1 94.5 134 PRO B N 1
ATOM 2572 C CA . PRO B 1 134 ? -11.234 -21.703 -25.828 1 94.5 134 PRO B CA 1
ATOM 2573 C C . PRO B 1 134 ? -9.836 -22.125 -25.375 1 94.5 134 PRO B C 1
ATOM 2575 O O . PRO B 1 134 ? -9.688 -23.156 -24.734 1 94.5 134 PRO B O 1
ATOM 2578 N N . GLU B 1 135 ? -8.891 -21.312 -25.641 1 93.69 135 GLU B N 1
ATOM 2579 C CA . GLU B 1 135 ? -7.512 -21.609 -25.266 1 93.69 135 GLU B CA 1
ATOM 2580 C C . GLU B 1 135 ? -7.32 -21.547 -23.75 1 93.69 135 GLU B C 1
ATOM 2582 O O . GLU B 1 135 ? -6.676 -22.422 -23.172 1 93.69 135 GLU B O 1
ATOM 2587 N N . THR B 1 136 ? -7.895 -20.516 -23.141 1 91.69 136 THR B N 1
ATOM 2588 C CA . THR B 1 136 ? -7.742 -20.375 -21.703 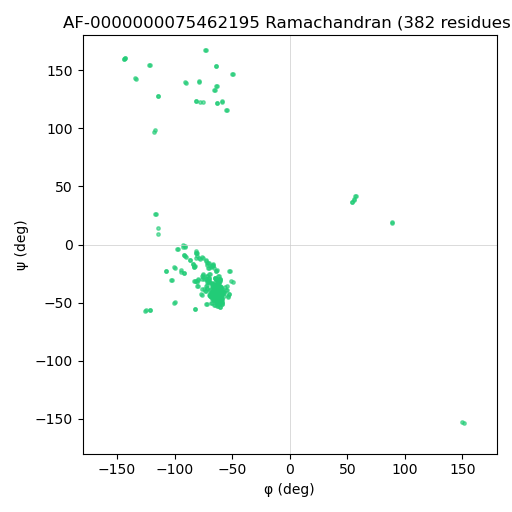1 91.69 136 THR B CA 1
ATOM 2589 C C . THR B 1 136 ? -8.531 -21.453 -20.953 1 91.69 136 THR B C 1
ATOM 2591 O O . THR B 1 136 ? -8.102 -21.922 -19.906 1 91.69 136 THR B O 1
ATOM 2594 N N . ILE B 1 137 ? -9.594 -21.844 -21.531 1 90.56 137 ILE B N 1
ATOM 2595 C CA . ILE B 1 137 ? -10.406 -22.906 -20.953 1 90.56 137 ILE B CA 1
ATOM 2596 C C . ILE B 1 137 ? -9.656 -24.234 -21.031 1 90.56 137 ILE B C 1
ATOM 2598 O O . ILE B 1 137 ? -9.578 -24.969 -20.047 1 90.56 137 ILE B O 1
ATOM 2602 N N . SER B 1 138 ? -9.094 -24.5 -22.141 1 92.44 138 SER B N 1
ATOM 2603 C CA . SER B 1 138 ? -8.344 -25.734 -22.344 1 92.44 138 SER B CA 1
ATOM 2604 C C . SER B 1 138 ? -7.125 -25.797 -21.422 1 92.44 138 SER B C 1
ATOM 2606 O O . SER B 1 138 ? -6.746 -26.875 -20.969 1 92.44 138 SER B O 1
ATOM 2608 N N . ALA B 1 139 ? -6.598 -24.672 -21.125 1 88.88 139 ALA B N 1
ATOM 2609 C CA . ALA B 1 139 ? -5.391 -24.609 -20.297 1 88.88 139 ALA B CA 1
ATOM 2610 C C . ALA B 1 139 ? -5.742 -24.5 -18.812 1 88.88 139 ALA B C 1
ATOM 2612 O O . ALA B 1 139 ? -4.852 -24.422 -17.969 1 88.88 139 ALA B O 1
ATOM 2613 N N . ASN B 1 140 ? -7.031 -24.438 -18.453 1 87.44 140 ASN B N 1
ATOM 2614 C CA . ASN B 1 140 ? -7.531 -24.312 -17.078 1 87.44 140 ASN B CA 1
ATOM 2615 C C . ASN B 1 140 ? -6.957 -23.094 -16.375 1 87.44 140 ASN B C 1
ATOM 2617 O O . ASN B 1 140 ? -6.535 -23.172 -15.219 1 87.44 140 ASN B O 1
ATOM 2621 N N . LEU B 1 141 ? -6.863 -22.031 -17.203 1 87.06 141 LEU B N 1
ATOM 2622 C CA . LEU B 1 141 ? -6.375 -20.766 -16.656 1 87.06 141 LEU B CA 1
ATOM 2623 C C . LEU B 1 141 ? -7.531 -19.906 -16.141 1 87.06 141 LEU B C 1
ATOM 2625 O O . LEU B 1 141 ? -8.609 -19.891 -16.734 1 87.06 141 LEU B O 1
ATOM 2629 N N . ILE B 1 142 ? -7.25 -19.297 -15.008 1 89.19 142 ILE B N 1
ATOM 2630 C CA . ILE B 1 142 ? -8.227 -18.328 -14.539 1 89.19 142 ILE B CA 1
ATOM 2631 C C . ILE B 1 142 ? -8.414 -17.234 -15.586 1 89.19 142 ILE B C 1
ATOM 2633 O O . ILE B 1 142 ? -7.438 -16.641 -16.062 1 89.19 142 ILE B O 1
ATOM 2637 N N . SER B 1 143 ? -9.555 -17.062 -15.992 1 93.69 143 SER B N 1
ATOM 2638 C CA . SER B 1 143 ? -9.875 -16.078 -17.031 1 93.69 143 SER B CA 1
ATOM 2639 C C . SER B 1 143 ? -11.219 -15.406 -16.75 1 93.69 143 SER B C 1
ATOM 2641 O O . SER B 1 143 ? -12.008 -15.891 -15.938 1 93.69 143 SER B O 1
ATOM 2643 N N . VAL B 1 144 ? -11.391 -14.281 -17.359 1 96.75 144 VAL B N 1
ATOM 2644 C CA . VAL B 1 144 ? -12.625 -13.523 -17.188 1 96.75 144 VAL B CA 1
ATOM 2645 C C . VAL B 1 144 ? -13.156 -13.055 -18.531 1 96.75 144 VAL B C 1
ATOM 2647 O O . VAL B 1 144 ? -12.375 -12.703 -19.422 1 96.75 144 VAL B O 1
ATOM 2650 N N . THR B 1 145 ? -14.523 -13.07 -18.672 1 97.06 145 THR B N 1
ATOM 2651 C CA . THR B 1 145 ? -15.133 -12.492 -19.859 1 97.06 145 THR B CA 1
ATOM 2652 C C . THR B 1 145 ? -15.047 -10.969 -19.828 1 97.06 145 THR B C 1
ATOM 2654 O O . THR B 1 145 ? -14.711 -10.383 -18.797 1 97.06 145 THR B O 1
ATOM 2657 N N . SER B 1 146 ? -15.336 -10.344 -21 1 96.75 146 SER B N 1
ATOM 2658 C CA . SER B 1 146 ? -15.328 -8.891 -21.047 1 96.75 146 SER B CA 1
ATOM 2659 C C . SER B 1 146 ? -16.328 -8.297 -20.062 1 96.75 146 SER B C 1
ATOM 2661 O O . SER B 1 146 ? -16.047 -7.297 -19.406 1 96.75 146 SER B O 1
ATOM 2663 N N . ALA B 1 147 ? -17.5 -8.922 -20 1 96.94 147 ALA B N 1
ATOM 2664 C CA . ALA B 1 147 ? -18.531 -8.445 -19.078 1 96.94 147 ALA B CA 1
ATOM 2665 C C . ALA B 1 147 ? -18.094 -8.594 -17.625 1 96.94 147 ALA B C 1
ATOM 2667 O O . ALA B 1 147 ? -18.312 -7.707 -16.812 1 96.94 147 ALA B O 1
ATOM 2668 N N . GLN B 1 148 ? -17.453 -9.656 -17.359 1 97.12 148 GLN B N 1
ATOM 2669 C CA . GLN B 1 148 ? -16.953 -9.906 -16.016 1 97.12 148 GLN B CA 1
ATOM 2670 C C . GLN B 1 148 ? -15.836 -8.922 -15.656 1 97.12 148 GLN B C 1
ATOM 2672 O O . GLN B 1 148 ? -15.781 -8.43 -14.523 1 97.12 148 GLN B O 1
ATOM 2677 N N . ARG B 1 149 ? -15.016 -8.664 -16.594 1 97.44 149 ARG B N 1
ATOM 2678 C CA . ARG B 1 149 ? -13.945 -7.699 -16.359 1 97.44 149 ARG B CA 1
ATOM 2679 C C . ARG B 1 149 ? -14.516 -6.316 -16.047 1 97.44 149 ARG B C 1
ATOM 2681 O O . ARG B 1 149 ? -14.039 -5.633 -15.133 1 97.44 149 ARG B O 1
ATOM 2688 N N . TRP B 1 150 ? -15.477 -5.953 -16.781 1 96.44 150 TRP B N 1
ATOM 2689 C CA . TRP B 1 150 ? -16.125 -4.672 -16.531 1 96.44 150 TRP B CA 1
ATOM 2690 C C . TRP B 1 150 ? -16.75 -4.648 -15.141 1 96.44 150 TRP B C 1
ATOM 2692 O O . TRP B 1 150 ? -16.641 -3.652 -14.422 1 96.44 150 TRP B O 1
ATOM 2702 N N . LEU B 1 151 ? -17.422 -5.73 -14.828 1 96.12 151 LEU B N 1
ATOM 2703 C CA . LEU B 1 151 ? -18.016 -5.848 -13.5 1 96.12 151 LEU B CA 1
ATOM 2704 C C . LEU B 1 151 ? -16.969 -5.703 -12.414 1 96.12 151 LEU B C 1
ATOM 2706 O O . LEU B 1 151 ? -17.172 -5.004 -11.422 1 96.12 151 LEU B O 1
ATOM 2710 N N . LEU B 1 152 ? -15.852 -6.359 -12.602 1 97.12 152 LEU B N 1
ATOM 2711 C CA . LEU B 1 152 ? -14.758 -6.301 -11.633 1 97.12 152 LEU B CA 1
ATOM 2712 C C . LEU B 1 152 ? -14.195 -4.887 -11.531 1 97.12 152 LEU B C 1
ATOM 2714 O O . LEU B 1 152 ? -13.992 -4.375 -10.438 1 97.12 152 LEU B O 1
ATOM 2718 N N . LEU B 1 153 ? -14.008 -4.23 -12.664 1 96.5 153 LEU B N 1
ATOM 2719 C CA . LEU B 1 153 ? -13.438 -2.887 -12.672 1 96.5 153 LEU B CA 1
ATOM 2720 C C . LEU B 1 153 ? -14.352 -1.901 -11.961 1 96.5 153 LEU B C 1
ATOM 2722 O O . LEU B 1 153 ? -13.891 -1.071 -11.172 1 96.5 153 LEU B O 1
ATOM 2726 N N . VAL B 1 154 ? -15.609 -2.088 -12.164 1 93.81 154 VAL B N 1
ATOM 2727 C CA . VAL B 1 154 ? -16.562 -1.206 -11.516 1 93.81 154 VAL B CA 1
ATOM 2728 C C . VAL B 1 154 ? -16.547 -1.452 -10.008 1 93.81 154 VAL B C 1
ATOM 2730 O O . VAL B 1 154 ? -16.75 -0.523 -9.219 1 93.81 154 VAL B O 1
ATOM 2733 N N . SER B 1 155 ? -16.312 -2.672 -9.672 1 92.88 155 SER B N 1
ATOM 2734 C CA . SER B 1 155 ? -16.312 -3.043 -8.258 1 92.88 155 SER B CA 1
ATOM 2735 C C . SER B 1 155 ? -15.039 -2.57 -7.566 1 92.88 155 SER B C 1
ATOM 2737 O O . SER B 1 155 ? -15.047 -2.303 -6.363 1 92.88 155 SER B O 1
ATOM 2739 N N . TYR B 1 156 ? -13.875 -2.418 -8.281 1 95.31 156 TYR B N 1
ATOM 2740 C CA . TYR B 1 156 ? -12.578 -2.133 -7.672 1 95.31 156 TYR B CA 1
ATOM 2741 C C . TYR B 1 156 ? -12.219 -0.661 -7.824 1 95.31 156 TYR B C 1
ATOM 2743 O O . TYR B 1 156 ? -11.57 -0.079 -6.953 1 95.31 156 TYR B O 1
ATOM 2751 N N . LEU B 1 157 ? -12.648 -0.051 -8.836 1 95.31 157 LEU B N 1
ATOM 2752 C CA . LEU B 1 157 ? -12.156 1.263 -9.242 1 95.31 157 LEU B CA 1
ATOM 2753 C C . LEU B 1 157 ? -12.508 2.316 -8.195 1 95.31 157 LEU B C 1
ATOM 2755 O O . LEU B 1 157 ? -11.664 3.145 -7.84 1 95.31 157 LEU B O 1
ATOM 2759 N N . PRO B 1 158 ? -13.711 2.328 -7.66 1 94.06 158 PRO B N 1
ATOM 2760 C CA . PRO B 1 158 ? -14.016 3.342 -6.648 1 94.06 158 PRO B CA 1
ATOM 2761 C C . PRO B 1 158 ? -13.125 3.24 -5.414 1 94.06 158 PRO B C 1
ATOM 2763 O O . PRO B 1 158 ? -12.805 4.254 -4.793 1 94.06 158 PRO B O 1
ATOM 2766 N N . PHE B 1 159 ? -12.727 2.111 -5.152 1 93.81 159 PHE B N 1
ATOM 2767 C CA . PHE B 1 159 ? -11.953 1.883 -3.939 1 93.81 159 PHE B CA 1
ATOM 2768 C C . PHE B 1 159 ? -10.492 2.264 -4.156 1 93.81 159 PHE B C 1
ATOM 2770 O O . PHE B 1 159 ? -9.703 2.27 -3.209 1 93.81 159 PHE B O 1
ATOM 2777 N N . PHE B 1 160 ? -10.203 2.553 -5.355 1 96.88 160 PHE B N 1
ATOM 2778 C CA . PHE B 1 160 ? -8.914 3.16 -5.645 1 96.88 160 PHE B CA 1
ATOM 2779 C C . PHE B 1 160 ? -9.047 4.668 -5.824 1 96.88 160 PHE B C 1
ATOM 2781 O O . PHE B 1 160 ? -8.328 5.441 -5.191 1 96.88 160 PHE B O 1
ATOM 2788 N N . LEU B 1 161 ? -10 5.117 -6.656 1 97 161 LEU B N 1
ATOM 2789 C CA . LEU B 1 161 ? -10.125 6.512 -7.07 1 97 161 LEU B CA 1
ATOM 2790 C C . LEU B 1 161 ? -10.484 7.398 -5.879 1 97 161 LEU B C 1
ATOM 2792 O O . LEU B 1 161 ? -9.938 8.492 -5.73 1 97 161 LEU B O 1
ATOM 2796 N N . ILE B 1 162 ? -11.336 6.945 -5.047 1 97.5 162 ILE B N 1
ATOM 2797 C CA . ILE B 1 162 ? -11.797 7.77 -3.934 1 97.5 162 ILE B CA 1
ATOM 2798 C C . ILE B 1 162 ? -10.68 7.91 -2.9 1 97.5 162 ILE B C 1
ATOM 2800 O O . ILE B 1 162 ? -10.32 9.023 -2.514 1 97.5 162 ILE B O 1
ATOM 2804 N N . PRO B 1 163 ? -10.094 6.809 -2.477 1 98.19 163 PRO B N 1
ATOM 2805 C CA . PRO B 1 163 ? -8.961 6.965 -1.562 1 98.19 163 PRO B CA 1
ATOM 2806 C C . PRO B 1 163 ? -7.812 7.762 -2.176 1 98.19 163 PRO B C 1
ATOM 2808 O O . PRO B 1 163 ? -7.141 8.523 -1.476 1 98.19 163 PRO B O 1
ATOM 2811 N N . PHE B 1 164 ? -7.59 7.582 -3.443 1 98.31 164 PHE B N 1
ATOM 2812 C CA . PHE B 1 164 ? -6.539 8.352 -4.102 1 98.31 164 PHE B CA 1
ATOM 2813 C C . PHE B 1 164 ? -6.852 9.844 -4.051 1 98.31 164 PHE B C 1
ATOM 2815 O O . PHE B 1 164 ? -5.992 10.648 -3.686 1 98.31 164 PHE B O 1
ATOM 2822 N N . ALA B 1 165 ? -8.055 10.211 -4.41 1 98.06 165 ALA B N 1
ATOM 2823 C CA . ALA B 1 165 ? -8.492 11.602 -4.336 1 98.06 165 ALA B CA 1
ATOM 2824 C C . ALA B 1 165 ? -8.461 12.109 -2.896 1 98.06 165 ALA B C 1
ATOM 2826 O O . ALA B 1 165 ? -8.094 13.258 -2.646 1 98.06 165 ALA B O 1
ATOM 2827 N N . MET B 1 166 ? -8.875 11.289 -2.01 1 98.19 166 MET B N 1
ATOM 2828 C CA . MET B 1 166 ? -8.875 11.633 -0.592 1 98.19 166 MET B CA 1
ATOM 2829 C C . MET B 1 166 ? -7.457 11.914 -0.099 1 98.19 166 MET B C 1
ATOM 2831 O O . MET B 1 166 ? -7.238 12.828 0.699 1 98.19 166 MET B O 1
ATOM 2835 N N . ALA B 1 167 ? -6.504 11.094 -0.542 1 98.31 167 ALA B N 1
ATOM 2836 C CA . ALA B 1 167 ? -5.113 11.32 -0.166 1 98.31 167 ALA B CA 1
ATOM 2837 C C . ALA B 1 167 ? -4.633 12.695 -0.627 1 98.31 167 ALA B C 1
ATOM 2839 O O . ALA B 1 167 ? -3.99 13.422 0.133 1 98.31 167 ALA B O 1
ATOM 2840 N N . ILE B 1 168 ? -4.973 13.031 -1.82 1 98.12 168 ILE B N 1
ATOM 2841 C CA . ILE B 1 168 ? -4.59 14.336 -2.359 1 98.12 168 ILE B CA 1
ATOM 2842 C C . ILE B 1 168 ? -5.285 15.445 -1.574 1 98.12 168 ILE B C 1
ATOM 2844 O O . ILE B 1 168 ? -4.648 16.422 -1.175 1 98.12 168 ILE B O 1
ATOM 2848 N N . ASP B 1 169 ? -6.527 15.273 -1.353 1 97.94 169 ASP B N 1
ATOM 2849 C CA . ASP B 1 169 ? -7.32 16.266 -0.632 1 97.94 169 ASP B CA 1
ATOM 2850 C C . ASP B 1 169 ? -6.777 16.484 0.778 1 97.94 169 ASP B C 1
ATOM 2852 O O . ASP B 1 169 ? -6.543 17.625 1.189 1 97.94 169 ASP B O 1
ATOM 2856 N N . MET B 1 170 ? -6.566 15.414 1.475 1 97.5 170 MET B N 1
ATOM 2857 C CA . MET B 1 170 ? -6.078 15.523 2.846 1 97.5 170 MET B CA 1
ATOM 2858 C C . MET B 1 170 ? -4.668 16.094 2.875 1 97.5 170 MET B C 1
ATOM 2860 O O . MET B 1 170 ? -4.316 16.844 3.793 1 97.5 170 MET B O 1
ATOM 2864 N N . ALA B 1 171 ? -3.883 15.727 1.905 1 97.31 171 ALA B N 1
ATOM 2865 C CA . ALA B 1 171 ? -2.535 16.281 1.825 1 97.31 171 ALA B CA 1
ATOM 2866 C C . ALA B 1 171 ? -2.582 17.812 1.669 1 97.31 171 ALA B C 1
ATOM 2868 O O . ALA B 1 171 ? -1.819 18.531 2.316 1 97.31 171 ALA B O 1
ATOM 2869 N N . LEU B 1 172 ? -3.432 18.266 0.85 1 96.62 172 LEU B N 1
ATOM 2870 C CA . LEU B 1 172 ? -3.551 19.703 0.605 1 96.62 172 LEU B CA 1
ATOM 2871 C C . LEU B 1 172 ? -4.098 20.422 1.834 1 96.62 172 LEU B C 1
ATOM 2873 O O . LEU B 1 172 ? -3.609 21.484 2.203 1 96.62 172 LEU B O 1
ATOM 2877 N N . ARG B 1 173 ? -5.094 19.844 2.436 1 93.88 173 ARG B N 1
ATOM 2878 C CA . ARG B 1 173 ? -5.645 20.422 3.654 1 93.88 173 ARG B CA 1
ATOM 2879 C C . ARG B 1 173 ? -4.59 20.5 4.75 1 93.88 173 ARG B C 1
ATOM 2881 O O . ARG B 1 173 ? -4.484 21.516 5.449 1 93.88 173 ARG B O 1
ATOM 2888 N N . LEU B 1 174 ? -3.855 19.453 4.871 1 95.44 174 LEU B N 1
ATOM 2889 C CA . LEU B 1 174 ? -2.824 19.406 5.902 1 95.44 174 LEU B CA 1
ATOM 2890 C C . LEU B 1 174 ? -1.693 20.375 5.582 1 95.44 174 LEU B C 1
ATOM 2892 O O . LEU B 1 174 ? -1.136 21.016 6.484 1 95.44 174 LEU B O 1
ATOM 2896 N N . ALA B 1 175 ? -1.339 20.469 4.336 1 94.25 175 ALA B N 1
ATOM 2897 C CA . ALA B 1 175 ? -0.316 21.438 3.93 1 94.25 175 ALA B CA 1
ATOM 2898 C C . ALA B 1 175 ? -0.708 22.859 4.328 1 94.25 175 ALA B C 1
ATOM 2900 O O . ALA B 1 175 ? 0.131 23.625 4.793 1 94.25 175 ALA B O 1
ATOM 2901 N N . ASP B 1 176 ? -1.94 23.172 4.16 1 93.19 176 ASP B N 1
ATOM 2902 C CA . ASP B 1 176 ? -2.451 24.484 4.543 1 93.19 176 ASP B CA 1
ATOM 2903 C C . ASP B 1 176 ? -2.348 24.703 6.051 1 93.19 176 ASP B C 1
ATOM 2905 O O . ASP B 1 176 ? -1.94 25.766 6.508 1 93.19 176 ASP B O 1
ATOM 2909 N N . LEU B 1 177 ? -2.725 23.719 6.75 1 89.69 177 LEU B N 1
ATOM 2910 C CA . LEU B 1 177 ? -2.672 23.797 8.203 1 89.69 177 LEU B CA 1
ATOM 2911 C C . LEU B 1 177 ? -1.229 23.906 8.695 1 89.69 177 LEU B C 1
ATOM 2913 O O . LEU B 1 177 ? -0.942 24.594 9.672 1 89.69 177 LEU B O 1
ATOM 2917 N N . VAL B 1 178 ? -0.361 23.156 8.016 1 89.62 178 VAL B N 1
ATOM 2918 C CA . VAL B 1 178 ? 1.059 23.188 8.352 1 89.62 178 VAL B CA 1
ATOM 2919 C C . VAL B 1 178 ? 1.604 24.594 8.125 1 89.62 178 VAL B C 1
ATOM 2921 O O . VAL B 1 178 ? 2.322 25.141 8.969 1 89.62 178 VAL B O 1
ATOM 2924 N N . ASP B 1 179 ? 1.237 25.188 7.043 1 90.44 179 ASP B N 1
ATOM 2925 C CA . ASP B 1 179 ? 1.672 26.547 6.746 1 90.44 179 ASP B CA 1
ATOM 2926 C C . ASP B 1 179 ? 1.195 27.516 7.824 1 90.44 179 ASP B C 1
ATOM 2928 O O . ASP B 1 179 ? 1.957 28.375 8.273 1 90.44 179 ASP B O 1
ATOM 2932 N N . THR B 1 180 ? -0.018 27.344 8.172 1 89.06 180 THR B N 1
ATOM 2933 C CA . THR B 1 180 ? -0.584 28.203 9.219 1 89.06 180 THR B CA 1
ATOM 2934 C C . THR B 1 180 ? 0.132 27.969 10.547 1 89.06 180 THR B C 1
ATOM 2936 O O . THR B 1 180 ? 0.391 28.922 11.289 1 89.06 180 THR B O 1
ATOM 2939 N N . GLY B 1 181 ? 0.405 26.688 10.789 1 86.25 181 GLY B N 1
ATOM 2940 C CA . GLY B 1 181 ? 1.117 26.359 12.016 1 86.25 181 GLY B CA 1
ATOM 2941 C C . GLY B 1 181 ? 2.525 26.922 12.055 1 86.25 181 GLY B C 1
ATOM 2942 O O . GLY B 1 181 ? 2.984 27.375 13.094 1 86.25 181 GLY B O 1
ATOM 2943 N N . ILE B 1 182 ? 3.199 26.891 10.922 1 87.25 182 ILE B N 1
ATOM 2944 C CA . ILE B 1 182 ? 4.555 27.422 10.82 1 87.25 182 ILE B CA 1
ATOM 2945 C C . ILE B 1 182 ? 4.527 28.938 11.047 1 87.25 182 ILE B C 1
ATOM 2947 O O . ILE B 1 182 ? 5.359 29.469 11.789 1 87.25 182 ILE B O 1
ATOM 2951 N N . ARG B 1 183 ? 3.59 29.547 10.539 1 88.56 183 ARG B N 1
ATOM 2952 C CA . ARG B 1 183 ? 3.469 31 10.688 1 88.56 183 ARG B CA 1
ATOM 2953 C C . ARG B 1 183 ? 3.15 31.375 12.133 1 88.56 183 ARG B C 1
ATOM 2955 O O . ARG B 1 183 ? 3.695 32.344 12.656 1 88.56 183 ARG B O 1
ATOM 2962 N N . ALA B 1 184 ? 2.281 30.609 12.672 1 88.25 184 ALA B N 1
ATOM 2963 C CA . ALA B 1 184 ? 1.898 30.875 14.062 1 88.25 184 ALA B CA 1
ATOM 2964 C C . ALA B 1 184 ? 3.09 30.719 15 1 88.25 184 ALA B C 1
ATOM 2966 O O . ALA B 1 184 ? 3.242 31.484 15.953 1 88.25 184 ALA B O 1
ATOM 2967 N N . GLU B 1 185 ? 3.844 29.703 14.812 1 86.25 185 GLU B N 1
ATOM 2968 C CA . GLU B 1 185 ? 5.031 29.469 15.633 1 86.25 185 GLU B CA 1
ATOM 2969 C C . GLU B 1 185 ? 6.047 30.594 15.445 1 86.25 185 GLU B C 1
ATOM 2971 O O . GLU B 1 185 ? 6.699 31.016 16.406 1 86.25 185 GLU B O 1
ATOM 2976 N N . ALA B 1 186 ? 6.176 31.094 14.273 1 86.31 186 ALA B N 1
ATOM 2977 C CA . ALA B 1 186 ? 7.082 32.219 13.992 1 86.31 186 ALA B CA 1
ATOM 2978 C C . ALA B 1 186 ? 6.625 33.5 14.688 1 86.31 186 ALA B C 1
ATOM 2980 O O . ALA B 1 186 ? 7.441 34.219 15.234 1 86.31 186 ALA B O 1
ATOM 2981 N N . ASP B 1 187 ? 5.398 33.75 14.617 1 85.38 187 ASP B N 1
ATOM 2982 C CA . ASP B 1 187 ? 4.824 34.906 15.266 1 85.38 187 ASP B CA 1
ATOM 2983 C C . ASP B 1 187 ? 5.039 34.875 16.781 1 85.38 187 ASP B C 1
ATOM 2985 O O . ASP B 1 187 ? 5.297 35.906 17.406 1 85.38 187 ASP B O 1
ATOM 2989 N N . LYS B 1 188 ? 4.992 33.781 17.406 1 85.5 188 LYS B N 1
ATOM 2990 C CA . LYS B 1 188 ? 5.188 33.625 18.844 1 85.5 188 LYS B CA 1
ATOM 2991 C C . LYS B 1 188 ? 6.633 33.938 19.234 1 85.5 188 LYS B C 1
ATOM 2993 O O . LYS B 1 188 ? 6.887 34.5 20.297 1 85.5 188 LYS B O 1
ATOM 2998 N N . VAL B 1 189 ? 7.508 33.438 18.422 1 82.62 189 VAL B N 1
ATOM 2999 C CA . VAL B 1 189 ? 8.922 33.656 18.703 1 82.62 189 VAL B CA 1
ATOM 3000 C C . VAL B 1 189 ? 9.227 35.156 18.625 1 82.62 189 VAL B C 1
ATOM 3002 O O . VAL B 1 189 ? 9.984 35.688 19.438 1 82.62 189 VAL B O 1
ATOM 3005 N N . ILE B 1 190 ? 8.586 35.875 17.812 1 84.56 190 ILE B N 1
ATOM 3006 C CA . ILE B 1 190 ? 8.789 37.312 17.656 1 84.56 190 ILE B CA 1
ATOM 3007 C C . ILE B 1 190 ? 8.219 38.062 18.875 1 84.56 190 ILE B C 1
ATOM 3009 O O . ILE B 1 190 ? 8.828 39.031 19.359 1 84.56 190 ILE B O 1
ATOM 3013 N N . LEU B 1 191 ? 7.188 37.625 19.344 1 79.81 191 LEU B N 1
ATOM 3014 C CA . LEU B 1 191 ? 6.547 38.281 20.469 1 79.81 191 LEU B CA 1
ATOM 3015 C C . LEU B 1 191 ? 7.328 38.062 21.766 1 79.81 191 LEU B C 1
ATOM 3017 O O . LEU B 1 191 ? 7.254 38.844 22.703 1 79.81 191 LEU B O 1
ATOM 3021 N N . ARG B 1 192 ? 8.008 37 21.938 1 78.44 192 ARG B N 1
ATOM 3022 C CA . ARG B 1 192 ? 8.766 36.656 23.141 1 78.44 192 ARG B CA 1
ATOM 3023 C C . ARG B 1 192 ? 10.125 37.344 23.141 1 78.44 192 ARG B C 1
ATOM 3025 O O . ARG B 1 192 ? 10.812 37.375 24.156 1 78.44 192 ARG B O 1
ATOM 3032 N N . GLN B 1 193 ? 10.547 37.906 22.094 1 65.44 193 GLN B N 1
ATOM 3033 C CA . GLN B 1 193 ? 11.742 38.75 22.078 1 65.44 193 GLN B CA 1
ATOM 3034 C C . GLN B 1 193 ? 11.383 40.219 22.344 1 65.44 193 GLN B C 1
ATOM 3036 O O . GLN B 1 193 ? 12.141 40.938 23 1 65.44 193 GLN B O 1
#

Secondary structure (DSSP, 8-state):
-THHHHH-HHHHHHHHHHHHHHHHHHHTGGGGTS-GGGS-HHHHHHHHHHHHHH--HHHHHHTTSSS-GGGGHHHHHHHHHIIIIIHHHHHHHHHHHHTT-TTHHHHHHHHHHHHHHHHHHHHHHHHHSPBP-HHHHHTT---B-HHHHHHHHHHHTHHHHHHHHHHHHHHHHHHHHHHHHHHHHHHHHHHH-/-THHHHH-HHHHHHHHHHHHHHHHHHHTGGGGTS-GGGS-HHHHHHHHHHHHHH--HHHHHHTTSSS-GGGGHHHHHHHHHIIIIIHHHHHHHHHHHHTT-TTHHHHHHHHHHHHHHHHHHHHHHHHHSPBP-HHHHHTT---B-HHHHHHHHHHHTHHHHHHHHHHHHHHHHHHHHHHHHHHHHHHHHHHH-

InterPro domains:
  IPR016964 Sigma intracellular receptor 2 [PIRSF031032] (8-175)
  IPR033118 EXPERA domain [PF05241] (42-170)
  IPR033118 EXPERA domain [PS51751] 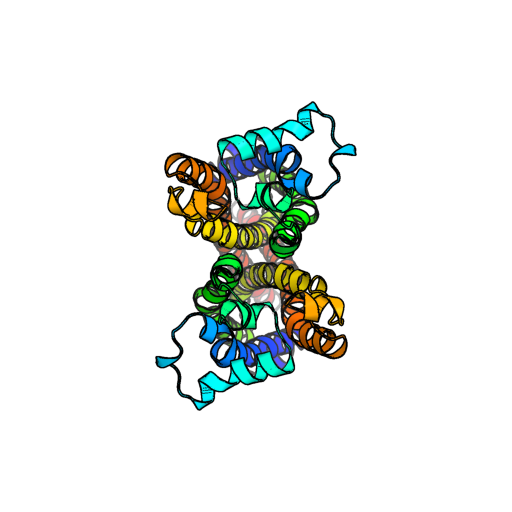(10-167)
  IPR051987 Sigma-2 receptor-like [PTHR31204] (1-173)

Foldseek 3Di:
DQVQLVVDVLLVVLLVVLVVVQCCLVQQLLCLVDDLVVDPPVSSCVNVVVCVQQVQVQSCLSNPNQDDNVVNVVVVVVSVCCVPPVNVLSVVSNVCSSVVPLVCLVVLLVNLVSQLVSLVVSLVCLVPAAADDPVCVVVSGRHGHPVSSVVVCVVRVCSNVSSPVSNVVSVVVVVVVVVVVVVVVVVVVVVVD/DQVQLVVDVLLVVLLVVLVVVQCCLVQQLLCLVDDLVVDPPVSSCVNVVVCVQQVQVQSCLSNQNQDDNVVNVVVVVVSVCCVPPVNVLSVVSNVCSSVVPLVCLVVLLVNLVSQLVSLVVSLVCLVPAAADDPVCVVVSGRHGHPVSSVVVCVVRVCSNVSSPVSNVVSVVVVVVVVVVVVVVVVVVVVVVD

Radius of gyration: 23.25 Å; Cα contacts (8 Å, |Δi|>4): 461; chains: 2; bounding box: 54×73×49 Å

Solvent-accessible surface area (backbone atoms only — not comparable to full-atom values): 19919 Å² total; per-residue (Å²): 100,67,62,60,22,69,70,34,64,67,57,39,49,51,40,51,48,38,60,57,45,50,58,48,42,67,49,38,54,47,53,51,76,49,67,66,85,80,42,58,65,79,53,54,44,47,44,52,53,50,26,70,67,32,47,38,68,63,64,29,23,44,62,43,7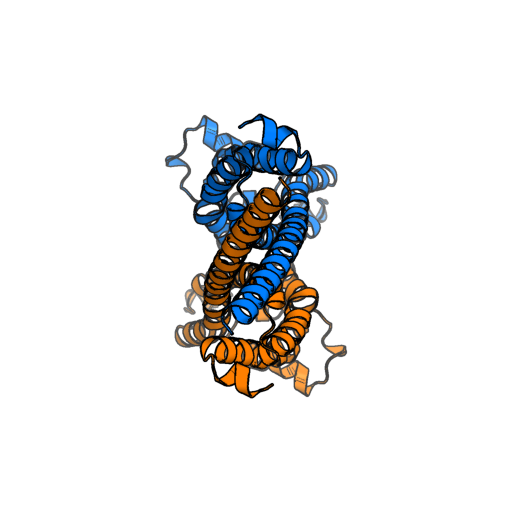2,72,51,70,41,76,79,29,44,42,58,51,43,51,40,49,44,35,61,73,46,48,49,59,44,37,55,53,48,42,55,27,47,38,64,66,43,75,77,44,40,57,57,47,22,42,49,14,28,28,44,22,51,60,37,48,27,53,52,45,41,62,71,64,46,43,64,59,41,75,65,34,56,75,64,73,46,81,42,28,45,73,68,23,44,50,51,46,47,64,70,47,44,57,58,26,54,49,26,42,52,42,23,52,51,30,43,52,54,48,49,51,29,40,53,46,17,54,50,48,54,52,53,50,57,60,70,75,105,99,66,62,59,23,70,70,35,63,67,57,40,50,52,40,51,49,38,59,58,45,50,57,48,42,68,49,41,56,46,53,51,76,48,68,65,85,81,40,57,65,79,53,56,43,46,45,53,54,49,27,72,69,34,48,38,68,62,64,28,23,44,60,44,74,73,49,72,40,75,79,30,44,44,58,50,43,50,40,49,44,38,62,74,46,48,49,58,43,35,55,54,48,42,54,28,47,37,64,65,44,75,78,43,40,57,58,48,22,42,48,15,28,28,43,22,51,60,36,49,26,52,51,45,42,62,71,64,47,43,62,62,39,76,66,34,57,76,66,71,46,82,43,29,46,74,68,22,45,51,52,46,46,65,70,49,45,57,58,25,53,48,27,43,50,43,24,53,50,29,42,52,54,47,51,53,29,40,52,46,19,53,50,47,55,51,53,51,58,60,70,75,106

Organism: Phanerochaete carnosa (strain HHB-10118-sp) (NCBI:txid650164)